Protein AF-A0A1P8WFN9-F1 (afdb_monomer)

Radius of gyration: 27.3 Å; Cα contacts (8 Å, |Δi|>4): 831; chains: 1; bounding box: 98×63×77 Å

Mean predicted aligned error: 11.35 Å

Structure (mmCIF, N/CA/C/O backbone):
data_AF-A0A1P8WFN9-F1
#
_entry.id   AF-A0A1P8WFN9-F1
#
loop_
_atom_site.group_PDB
_atom_site.id
_atom_site.type_symbol
_atom_site.label_atom_id
_atom_site.label_alt_id
_atom_site.label_comp_id
_atom_site.label_asym_id
_atom_site.label_entity_id
_atom_site.label_seq_id
_atom_site.pdbx_PDB_ins_code
_atom_site.Cartn_x
_atom_site.Cartn_y
_atom_site.Cartn_z
_atom_site.occupancy
_atom_site.B_iso_or_equiv
_atom_site.auth_seq_id
_atom_site.auth_comp_id
_atom_site.auth_asym_id
_atom_site.auth_atom_id
_atom_site.pdbx_PDB_model_num
ATOM 1 N N . MET A 1 1 ? -36.688 -6.119 20.646 1.00 39.50 1 MET A N 1
ATOM 2 C CA . MET A 1 1 ? -36.919 -5.710 19.242 1.00 39.50 1 MET A CA 1
ATOM 3 C C . MET A 1 1 ? -37.211 -6.957 18.427 1.00 39.50 1 MET A C 1
ATOM 5 O O . MET A 1 1 ? -36.296 -7.714 18.135 1.00 39.50 1 MET A O 1
ATOM 9 N N . THR A 1 2 ? -38.482 -7.215 18.138 1.00 37.97 2 THR A N 1
ATOM 10 C CA . THR A 1 2 ? -38.934 -8.283 17.237 1.00 37.97 2 THR A CA 1
ATOM 11 C C . THR A 1 2 ? -38.672 -7.848 15.797 1.00 37.97 2 THR A C 1
ATOM 13 O O . THR A 1 2 ? -39.240 -6.861 15.335 1.00 37.97 2 THR A O 1
ATOM 16 N N . VAL A 1 3 ? -37.762 -8.536 15.104 1.00 36.72 3 VAL A N 1
ATOM 17 C CA . VAL A 1 3 ? -37.527 -8.324 13.669 1.00 36.72 3 VAL A CA 1
ATOM 18 C C . VAL A 1 3 ? -38.819 -8.700 12.933 1.00 36.72 3 VAL A C 1
ATOM 20 O O . VAL A 1 3 ? -39.333 -9.792 13.182 1.00 36.72 3 VAL A O 1
ATOM 23 N N . PRO A 1 4 ? -39.387 -7.831 12.076 1.00 48.19 4 PRO A N 1
ATOM 24 C CA . PRO A 1 4 ? -40.605 -8.158 11.344 1.00 48.19 4 PRO A CA 1
ATOM 25 C C . PRO A 1 4 ? -40.371 -9.412 10.493 1.00 48.19 4 PRO A C 1
ATOM 27 O O . PRO A 1 4 ? -39.469 -9.455 9.657 1.00 48.19 4 PRO A O 1
ATOM 30 N N . ALA A 1 5 ? -41.179 -10.442 10.743 1.00 49.41 5 ALA A N 1
ATOM 31 C CA . ALA A 1 5 ? -40.951 -11.820 10.310 1.00 49.41 5 ALA A CA 1
ATOM 32 C C . ALA A 1 5 ? -41.183 -12.096 8.813 1.00 49.41 5 ALA A C 1
ATOM 34 O O . ALA A 1 5 ? -41.232 -13.252 8.424 1.00 49.41 5 ALA A O 1
ATOM 35 N N . ASN A 1 6 ? -41.302 -11.083 7.953 1.00 50.09 6 ASN A N 1
ATOM 36 C CA . ASN A 1 6 ? -41.558 -11.286 6.526 1.00 50.09 6 ASN A CA 1
ATOM 37 C C . ASN A 1 6 ? -40.836 -10.230 5.682 1.00 50.09 6 ASN A C 1
ATOM 39 O O . ASN A 1 6 ? -41.444 -9.277 5.196 1.00 50.09 6 ASN A O 1
ATOM 43 N N . ILE A 1 7 ? -39.525 -10.397 5.480 1.00 56.53 7 ILE A N 1
ATOM 44 C CA . ILE A 1 7 ? -38.862 -9.752 4.339 1.00 56.53 7 ILE A CA 1
ATOM 45 C C . ILE A 1 7 ? -39.328 -10.518 3.091 1.00 56.53 7 ILE A C 1
ATOM 47 O O . ILE A 1 7 ? -39.076 -11.721 3.007 1.00 56.53 7 ILE A O 1
ATOM 51 N N . PRO A 1 8 ? -40.011 -9.879 2.126 1.00 61.75 8 PRO A N 1
ATOM 52 C CA . PRO A 1 8 ? -40.551 -10.576 0.964 1.00 61.75 8 PRO A CA 1
ATOM 53 C C . PRO A 1 8 ? -39.450 -11.319 0.190 1.00 61.75 8 PRO A C 1
ATOM 55 O O . PRO A 1 8 ? -38.407 -10.744 -0.134 1.00 61.75 8 PRO A O 1
ATOM 58 N N . ASN A 1 9 ? -39.711 -12.587 -0.159 1.00 66.56 9 ASN A N 1
ATOM 59 C CA . ASN A 1 9 ? -38.803 -13.488 -0.896 1.00 66.56 9 ASN A CA 1
ATOM 60 C C . ASN A 1 9 ? -38.244 -12.896 -2.210 1.00 66.56 9 ASN A C 1
ATOM 62 O O . ASN A 1 9 ? -37.227 -13.351 -2.735 1.00 66.56 9 ASN A O 1
ATOM 66 N N . SER A 1 10 ? -38.886 -11.869 -2.766 1.00 66.94 10 SER A N 1
ATOM 67 C CA . SER A 1 10 ? -38.423 -11.163 -3.962 1.00 66.94 10 SER A CA 1
ATOM 68 C C . SER A 1 10 ? -37.204 -10.263 -3.701 1.00 66.94 10 SER A C 1
ATOM 70 O O . SER A 1 10 ? -36.321 -10.173 -4.559 1.00 66.94 10 SER A O 1
ATOM 72 N N . ALA A 1 11 ? -37.103 -9.640 -2.522 1.00 60.34 11 ALA A N 1
ATOM 73 C CA . ALA A 1 11 ? -35.985 -8.766 -2.158 1.00 60.34 11 ALA A CA 1
ATOM 74 C C . ALA A 1 11 ? -34.692 -9.567 -1.932 1.00 60.34 11 ALA A C 1
ATOM 76 O O . ALA A 1 11 ? -33.618 -9.176 -2.393 1.00 60.34 11 ALA A O 1
ATOM 77 N N . THR A 1 12 ? -34.804 -10.740 -1.305 1.00 67.50 12 THR A N 1
ATOM 78 C CA . THR A 1 12 ? -33.690 -11.682 -1.124 1.00 67.50 12 THR A CA 1
ATOM 79 C C . THR A 1 12 ? -33.231 -12.285 -2.453 1.00 67.50 12 THR A C 1
ATOM 81 O O . THR A 1 12 ? -32.028 -12.437 -2.671 1.00 67.50 12 THR A O 1
ATOM 84 N N . ARG A 1 13 ? -34.151 -12.548 -3.394 1.00 73.75 13 ARG A N 1
ATOM 85 C CA . ARG A 1 13 ? -33.800 -13.029 -4.742 1.00 73.75 13 ARG A CA 1
ATOM 86 C C . ARG A 1 13 ? -33.015 -11.991 -5.553 1.00 73.75 13 ARG A C 1
ATOM 88 O O . ARG A 1 13 ? -32.011 -12.348 -6.161 1.00 73.75 13 ARG A O 1
ATOM 95 N N . ARG A 1 14 ? -33.422 -10.713 -5.539 1.00 73.00 14 ARG A N 1
ATOM 96 C CA . ARG A 1 14 ? -32.693 -9.624 -6.229 1.00 73.00 14 ARG A CA 1
ATOM 97 C C . ARG A 1 14 ? -31.301 -9.394 -5.639 1.00 73.00 14 ARG A C 1
ATOM 99 O O . ARG A 1 14 ? -30.342 -9.255 -6.390 1.00 73.00 14 ARG A O 1
ATOM 106 N N . ALA A 1 15 ? -31.182 -9.424 -4.311 1.00 69.56 15 ALA A N 1
ATOM 107 C CA . ALA A 1 15 ? -29.897 -9.312 -3.627 1.00 69.56 15 ALA A CA 1
ATOM 108 C C . ALA A 1 15 ? -28.920 -10.418 -4.065 1.00 69.56 15 ALA A C 1
ATOM 110 O O . ALA A 1 15 ? -27.770 -10.121 -4.361 1.00 69.56 15 ALA A O 1
ATOM 111 N N . ARG A 1 16 ? -29.374 -11.672 -4.194 1.00 74.12 16 ARG A N 1
ATOM 112 C CA . ARG A 1 16 ? -28.522 -12.785 -4.656 1.00 74.12 16 ARG A CA 1
ATOM 113 C C . ARG A 1 16 ? -27.990 -12.580 -6.075 1.00 74.12 16 ARG A C 1
ATOM 115 O O . ARG A 1 16 ? -26.805 -12.797 -6.300 1.00 74.12 16 ARG A O 1
ATOM 122 N N . TRP A 1 17 ? -28.826 -12.115 -7.004 1.00 76.12 17 TRP A N 1
ATOM 123 C CA . TRP A 1 17 ? -28.376 -11.817 -8.368 1.00 76.12 17 TRP A CA 1
ATOM 124 C C . TRP A 1 17 ? -27.342 -10.692 -8.406 1.00 76.12 17 TRP A C 1
ATOM 126 O O . TRP A 1 17 ? -26.360 -10.811 -9.125 1.00 76.12 17 TRP A O 1
ATOM 136 N N . LEU A 1 18 ? -27.490 -9.653 -7.580 1.00 75.00 18 LEU A N 1
ATOM 137 C CA . LEU A 1 18 ? -26.484 -8.591 -7.482 1.00 75.00 18 LEU A CA 1
ATOM 138 C C . LEU A 1 18 ? -25.124 -9.101 -6.970 1.00 75.00 18 LEU A C 1
ATOM 140 O O . LEU A 1 18 ? -24.102 -8.575 -7.396 1.00 75.00 18 LEU A O 1
ATOM 144 N N . VAL A 1 19 ? -25.090 -10.137 -6.116 1.00 76.75 19 VAL A N 1
ATOM 145 C CA . VAL A 1 19 ? -23.828 -10.748 -5.638 1.00 76.75 19 VAL A CA 1
ATOM 146 C C . VAL A 1 19 ? -23.155 -11.497 -6.788 1.00 76.75 19 VAL A C 1
ATOM 148 O O . VAL A 1 19 ? -21.950 -11.403 -6.986 1.00 76.75 19 VAL A O 1
ATOM 151 N N . VAL A 1 20 ? -23.939 -12.252 -7.557 1.00 76.81 20 VAL A N 1
ATOM 152 C CA . VAL A 1 20 ? -23.425 -13.051 -8.677 1.00 76.81 20 VAL A CA 1
ATOM 153 C C . VAL A 1 20 ? -22.972 -12.159 -9.835 1.00 76.81 20 VAL A C 1
ATOM 155 O O . VAL A 1 20 ? -21.985 -12.465 -10.496 1.00 76.81 20 VAL A O 1
ATOM 158 N N . LEU A 1 21 ? -23.657 -11.035 -10.060 1.00 81.31 21 LEU A N 1
ATOM 159 C CA . LEU A 1 21 ? -23.318 -10.077 -11.113 1.00 81.31 21 LEU A CA 1
ATOM 160 C C . LEU A 1 21 ? -22.182 -9.122 -10.719 1.00 81.31 21 LEU A C 1
ATOM 162 O O . LEU A 1 21 ? -21.548 -8.561 -11.610 1.00 81.31 21 LEU A O 1
ATOM 166 N N . SER A 1 22 ? -21.886 -8.930 -9.427 1.00 82.25 22 SER A N 1
ATOM 167 C CA . SER A 1 22 ? -20.845 -7.986 -9.002 1.00 82.25 22 SER A CA 1
ATOM 168 C C . SER A 1 22 ? -19.446 -8.262 -9.568 1.00 82.25 22 SER A C 1
ATOM 170 O O . SER A 1 22 ? -18.790 -7.279 -9.886 1.00 82.25 22 SER A O 1
ATOM 172 N N . PRO A 1 23 ? -18.966 -9.512 -9.751 1.00 82.38 23 PRO A N 1
ATOM 173 C CA . PRO A 1 23 ? -17.713 -9.747 -10.473 1.00 82.38 23 PRO A CA 1
ATOM 174 C C . PRO A 1 23 ? -17.825 -9.566 -11.989 1.00 82.38 23 PRO A C 1
ATOM 176 O O . PRO A 1 23 ? -16.847 -9.185 -12.628 1.00 82.38 23 PRO A O 1
ATOM 179 N N . LEU A 1 24 ? -19.007 -9.798 -12.566 1.00 86.44 24 LEU A N 1
ATOM 180 C CA . LEU A 1 24 ? -19.221 -9.701 -14.009 1.00 86.44 24 LEU A CA 1
ATOM 181 C C . LEU A 1 24 ? -19.275 -8.251 -14.494 1.00 86.44 24 LEU A C 1
ATOM 183 O O . LEU A 1 24 ? -18.864 -7.986 -15.615 1.00 86.44 24 LEU A O 1
ATOM 187 N N . ILE A 1 25 ? -19.745 -7.309 -13.670 1.00 86.19 25 ILE A N 1
ATOM 188 C CA . ILE A 1 25 ? -19.874 -5.901 -14.077 1.00 86.19 25 ILE A CA 1
ATOM 189 C C . ILE A 1 25 ? -18.500 -5.246 -14.323 1.00 86.19 25 ILE A C 1
ATOM 191 O O . ILE A 1 25 ? -18.304 -4.728 -15.419 1.00 86.19 25 ILE A O 1
ATOM 195 N N . PRO A 1 26 ? -17.521 -5.271 -13.395 1.00 86.56 26 PRO A N 1
ATOM 196 C CA . PRO A 1 26 ? -16.199 -4.690 -13.642 1.00 86.56 26 PRO A CA 1
ATOM 197 C C . PRO A 1 26 ? -15.420 -5.428 -14.725 1.00 86.56 26 PRO A C 1
ATOM 199 O O . PRO A 1 26 ? -14.745 -4.787 -15.523 1.00 86.56 26 PRO A O 1
ATOM 202 N N . ALA A 1 27 ? -15.573 -6.755 -14.793 1.00 86.62 27 ALA A N 1
ATOM 203 C CA . ALA A 1 27 ? -15.039 -7.572 -15.876 1.00 86.62 27 ALA A CA 1
ATOM 204 C C . ALA A 1 27 ? -15.587 -7.113 -17.237 1.00 86.62 27 ALA A C 1
ATOM 206 O O . ALA A 1 27 ? -14.815 -6.808 -18.139 1.00 86.62 27 ALA A O 1
ATOM 207 N N . ALA A 1 28 ? -16.909 -6.985 -17.375 1.00 88.31 28 ALA A N 1
ATOM 208 C CA . ALA A 1 28 ? -17.543 -6.498 -18.595 1.00 88.31 28 ALA A CA 1
ATOM 209 C C . ALA A 1 28 ? -17.160 -5.047 -18.903 1.00 88.31 28 ALA A C 1
ATOM 211 O O . ALA A 1 28 ? -16.939 -4.725 -20.061 1.00 88.31 28 ALA A O 1
ATOM 212 N N . MET A 1 29 ? -17.037 -4.180 -17.896 1.00 88.38 29 MET A N 1
ATOM 213 C CA . MET A 1 29 ? -16.610 -2.792 -18.088 1.00 88.38 29 MET A CA 1
ATOM 214 C C . MET A 1 29 ? -15.185 -2.715 -18.642 1.00 88.38 29 MET A C 1
ATOM 216 O O . MET A 1 29 ? -14.954 -2.012 -19.621 1.00 88.38 29 MET A O 1
ATOM 220 N N . TYR A 1 30 ? -14.257 -3.480 -18.062 1.00 87.69 30 TYR A N 1
ATOM 221 C CA . TYR A 1 30 ? -12.894 -3.619 -18.570 1.00 87.69 30 TYR A CA 1
ATOM 222 C C . TYR A 1 30 ? -12.896 -4.152 -20.010 1.00 87.69 30 TYR A C 1
ATOM 224 O O . TYR A 1 30 ? -12.275 -3.552 -20.887 1.00 87.69 30 TYR A O 1
ATOM 232 N N . LEU A 1 31 ? -13.655 -5.223 -20.279 1.00 87.25 31 LEU A N 1
ATOM 233 C CA . LEU A 1 31 ? -13.698 -5.830 -21.606 1.00 87.25 31 LEU A CA 1
ATOM 234 C C . LEU A 1 31 ? -14.326 -4.900 -22.657 1.00 87.25 31 LEU A C 1
ATOM 236 O O . LEU A 1 31 ? -13.798 -4.753 -23.749 1.00 87.25 31 LEU A O 1
ATOM 240 N N . LEU A 1 32 ? -15.431 -4.227 -22.344 1.00 87.94 32 LEU A N 1
ATOM 241 C CA . LEU A 1 32 ? -16.085 -3.300 -23.270 1.00 87.94 32 LEU A CA 1
ATOM 242 C C . LEU A 1 32 ? -15.212 -2.078 -23.562 1.00 87.94 32 LEU A C 1
ATOM 244 O O . LEU A 1 32 ? -15.159 -1.636 -24.708 1.00 87.94 32 LEU A O 1
ATOM 248 N N . ALA A 1 33 ? -14.511 -1.552 -22.554 1.00 85.75 33 ALA A N 1
ATOM 249 C CA . ALA A 1 33 ? -13.616 -0.415 -22.733 1.00 85.75 33 ALA A CA 1
ATOM 250 C C . ALA A 1 33 ? -12.391 -0.785 -23.587 1.00 85.75 33 ALA A C 1
ATOM 252 O O . ALA A 1 33 ? -12.053 -0.048 -24.511 1.00 85.75 33 ALA A O 1
ATOM 253 N N . ALA A 1 34 ? -11.794 -1.958 -23.354 1.00 84.75 34 ALA A N 1
ATOM 254 C CA . ALA A 1 34 ? -10.724 -2.493 -24.196 1.00 84.75 34 ALA A CA 1
ATOM 255 C C . ALA A 1 34 ? -11.183 -2.716 -25.648 1.00 84.75 34 ALA A C 1
ATOM 257 O O . ALA A 1 34 ? -10.466 -2.387 -26.589 1.00 84.75 34 ALA A O 1
ATOM 258 N N . TRP A 1 35 ? -12.410 -3.210 -25.845 1.00 87.38 35 TRP A N 1
ATOM 259 C CA . TRP A 1 35 ? -12.970 -3.459 -27.176 1.00 87.38 35 TRP A CA 1
ATOM 260 C C . TRP A 1 35 ? -13.241 -2.157 -27.926 1.00 87.38 35 TRP A C 1
ATOM 262 O O . TRP A 1 35 ? -12.916 -2.041 -29.109 1.00 87.38 35 TRP A O 1
ATOM 272 N N . ALA A 1 36 ? -13.811 -1.168 -27.235 1.00 85.19 36 ALA A N 1
ATOM 273 C CA . ALA A 1 36 ? -14.033 0.158 -27.792 1.00 85.19 36 ALA A CA 1
ATOM 274 C C . ALA A 1 36 ? -12.704 0.797 -28.210 1.00 85.19 36 ALA A C 1
ATOM 276 O O . ALA A 1 36 ? -12.609 1.322 -29.318 1.00 85.19 36 ALA A O 1
ATOM 277 N N . LEU A 1 37 ? -11.670 0.676 -27.368 1.00 82.69 37 LEU A N 1
ATOM 278 C CA . LEU A 1 37 ? -10.337 1.183 -27.671 1.00 82.69 37 LEU A CA 1
ATOM 279 C C . LEU A 1 37 ? -9.744 0.503 -28.911 1.00 82.69 37 LEU A C 1
ATOM 281 O O . LEU A 1 37 ? -9.345 1.206 -29.835 1.00 82.69 37 LEU A O 1
ATOM 285 N N . ALA A 1 38 ? -9.803 -0.833 -28.989 1.00 84.44 38 ALA A N 1
ATOM 286 C CA . ALA A 1 38 ? -9.354 -1.607 -30.152 1.00 84.44 38 ALA A CA 1
ATOM 287 C C . ALA A 1 38 ? -10.031 -1.145 -31.451 1.00 84.44 38 ALA A C 1
ATOM 289 O O . ALA A 1 38 ? -9.384 -0.946 -32.478 1.00 84.44 38 ALA A O 1
ATOM 290 N N . LYS A 1 39 ? -11.351 -0.917 -31.397 1.00 85.50 39 LYS A N 1
ATOM 291 C CA . LYS A 1 39 ? -12.126 -0.419 -32.539 1.00 85.50 39 LYS A CA 1
ATOM 292 C C . LYS A 1 39 ? -11.705 0.982 -32.965 1.00 85.50 39 LYS A C 1
ATOM 294 O O . LYS A 1 39 ? -11.646 1.236 -34.164 1.00 85.50 39 LYS A O 1
ATOM 299 N N . THR A 1 40 ? -11.420 1.873 -32.017 1.00 81.44 40 THR A N 1
ATOM 300 C CA . THR A 1 40 ? -11.002 3.248 -32.327 1.00 81.44 40 THR A CA 1
ATOM 301 C C . THR A 1 40 ? -9.566 3.348 -32.833 1.00 81.44 40 THR A C 1
ATOM 303 O O . THR A 1 40 ? -9.287 4.212 -33.655 1.00 81.44 40 THR A O 1
ATOM 306 N N . THR A 1 41 ? -8.671 2.463 -32.388 1.00 79.06 41 THR A N 1
ATOM 307 C CA . THR A 1 41 ? -7.253 2.464 -32.786 1.00 79.06 41 THR A CA 1
ATOM 308 C C . THR A 1 41 ? -6.967 1.572 -33.994 1.00 79.06 41 THR A C 1
ATOM 310 O O . THR A 1 41 ? -5.833 1.520 -34.461 1.00 79.06 41 THR A O 1
ATOM 313 N N . GLY A 1 42 ? -7.973 0.853 -34.505 1.00 81.75 42 GLY A N 1
ATOM 314 C CA . GLY A 1 42 ? -7.810 -0.094 -35.610 1.00 81.75 42 GLY A CA 1
ATOM 315 C C . GLY A 1 42 ? -7.014 -1.350 -35.238 1.00 81.75 42 GLY A C 1
ATOM 316 O O . GLY A 1 42 ? -6.648 -2.119 -36.125 1.00 81.75 42 GLY A O 1
ATOM 317 N N . GLN A 1 43 ? -6.750 -1.583 -33.949 1.00 81.12 43 GLN A N 1
ATOM 318 C CA . GLN A 1 43 ? -6.059 -2.783 -33.491 1.00 81.12 43 GLN A CA 1
ATOM 319 C C . GLN A 1 43 ? -6.981 -4.001 -33.609 1.00 81.12 43 GLN A C 1
ATOM 321 O O . GLN A 1 43 ? -8.089 -4.030 -33.072 1.00 81.12 43 GLN A O 1
ATOM 326 N N . THR A 1 44 ? -6.522 -5.024 -34.330 1.00 75.25 44 THR A N 1
ATOM 327 C CA . THR A 1 44 ? -7.287 -6.260 -34.556 1.00 75.25 44 THR A CA 1
ATOM 328 C C . THR A 1 44 ? -7.239 -7.205 -33.363 1.00 75.25 44 THR A C 1
ATOM 330 O O . THR A 1 44 ? -8.161 -7.998 -33.183 1.00 75.25 44 THR A O 1
ATOM 333 N N . ASP A 1 45 ? -6.184 -7.123 -32.547 1.00 79.62 45 ASP A N 1
ATOM 334 C CA . ASP A 1 45 ? -6.087 -7.870 -31.298 1.00 79.62 45 ASP A CA 1
ATOM 335 C C . ASP A 1 45 ? -6.647 -7.052 -30.128 1.00 79.62 45 ASP A C 1
ATOM 337 O O . ASP A 1 45 ? -6.097 -6.036 -29.702 1.00 79.62 45 ASP A O 1
ATOM 341 N N . PHE A 1 46 ? -7.755 -7.555 -29.595 1.00 74.19 46 PHE A N 1
ATOM 342 C CA . PHE A 1 46 ? -8.447 -7.021 -28.433 1.00 74.19 46 PHE A CA 1
ATOM 343 C C . PHE A 1 46 ? -7.539 -6.878 -27.204 1.00 74.19 46 PHE A C 1
ATOM 345 O O . PHE A 1 46 ? -7.650 -5.901 -26.460 1.00 74.19 46 PHE A O 1
ATOM 352 N N . TRP A 1 47 ? -6.645 -7.843 -26.973 1.00 76.19 47 TRP A N 1
ATOM 353 C CA . TRP A 1 47 ? -5.775 -7.814 -25.804 1.00 76.19 47 TRP A CA 1
ATOM 354 C C . TRP A 1 47 ? -4.683 -6.761 -25.968 1.00 76.19 47 TRP A C 1
ATOM 356 O O . TRP A 1 47 ? -4.433 -5.993 -25.042 1.00 76.19 47 TRP A O 1
ATOM 366 N N . SER A 1 48 ? -4.099 -6.630 -27.153 1.00 72.94 48 SER A N 1
ATOM 367 C CA . SER A 1 48 ? -3.147 -5.551 -27.437 1.00 72.94 48 SER A CA 1
ATOM 368 C C . SER A 1 48 ? -3.715 -4.154 -27.135 1.00 72.94 48 SER A C 1
ATOM 370 O O . SER A 1 48 ? -3.019 -3.326 -26.550 1.00 72.94 48 SER A O 1
ATOM 372 N N . ALA A 1 49 ? -5.009 -3.929 -27.383 1.00 66.19 49 ALA A N 1
ATOM 373 C CA . ALA A 1 49 ? -5.659 -2.647 -27.100 1.00 66.19 49 ALA A CA 1
ATOM 374 C C . ALA A 1 49 ? -5.831 -2.325 -25.613 1.00 66.19 49 ALA A C 1
ATOM 376 O O . ALA A 1 49 ? -5.770 -1.160 -25.229 1.00 66.19 49 ALA A O 1
ATOM 377 N N . ALA A 1 50 ? -6.007 -3.327 -24.750 1.00 67.31 50 ALA A N 1
ATOM 378 C CA . ALA A 1 50 ? -6.061 -3.097 -23.304 1.00 67.31 50 ALA A CA 1
ATOM 379 C C . ALA A 1 50 ? -4.695 -2.696 -22.706 1.00 67.31 50 ALA A C 1
ATOM 381 O O . ALA A 1 50 ? -4.659 -2.170 -21.596 1.00 67.31 50 ALA A O 1
ATOM 382 N N . CYS A 1 51 ? -3.604 -2.909 -23.453 1.00 63.34 51 CYS A N 1
ATOM 383 C CA . CYS A 1 51 ? -2.242 -2.459 -23.142 1.00 63.34 51 CYS A CA 1
ATOM 384 C C . CYS A 1 51 ? -1.884 -1.121 -23.773 1.00 63.34 51 CYS A C 1
ATOM 386 O O . CYS A 1 51 ? -0.713 -0.839 -24.018 1.00 63.34 51 CYS A O 1
ATOM 388 N N . PHE A 1 52 ? -2.886 -0.311 -24.103 1.00 63.31 52 PHE A N 1
ATOM 389 C CA . PHE A 1 52 ? -2.629 0.985 -24.693 1.00 63.31 52 PHE A CA 1
ATOM 390 C C . PHE A 1 52 ? -1.746 1.826 -23.772 1.00 63.31 52 PHE A C 1
ATOM 392 O O . PHE A 1 52 ? -2.151 2.241 -22.683 1.00 63.31 52 PHE A O 1
ATOM 399 N N . ASP A 1 53 ? -0.539 2.089 -24.255 1.00 67.12 53 ASP A N 1
ATOM 400 C CA . ASP A 1 53 ? 0.375 3.023 -23.643 1.00 67.12 53 ASP A CA 1
ATOM 401 C C . ASP A 1 53 ? 0.004 4.432 -24.123 1.00 67.12 53 ASP A C 1
ATOM 403 O O . ASP A 1 53 ? 0.184 4.724 -25.313 1.00 67.12 53 ASP A O 1
ATOM 407 N N . PRO A 1 54 ? -0.502 5.325 -23.249 1.00 61.50 54 PRO A N 1
ATOM 408 C CA . PRO A 1 54 ? -0.858 6.687 -23.639 1.00 61.50 54 PRO A CA 1
ATOM 409 C C . PRO A 1 54 ? 0.301 7.460 -24.276 1.00 61.50 54 PRO A C 1
ATOM 411 O O . PRO A 1 54 ? 0.048 8.419 -24.999 1.00 61.50 54 PRO A O 1
ATOM 414 N N . ARG A 1 55 ? 1.551 7.025 -24.069 1.00 62.28 55 ARG A N 1
ATOM 415 C CA . ARG A 1 55 ? 2.748 7.599 -24.697 1.00 62.28 55 ARG A CA 1
ATOM 416 C C . ARG A 1 55 ? 2.834 7.342 -26.203 1.00 62.28 55 ARG A C 1
ATOM 418 O O . ARG A 1 55 ? 3.428 8.137 -26.917 1.00 62.28 55 ARG A O 1
ATOM 425 N N . SER A 1 56 ? 2.237 6.253 -26.689 1.00 61.31 56 SER A N 1
ATOM 426 C CA . SER A 1 56 ? 2.266 5.885 -28.114 1.00 61.31 56 SER A CA 1
ATOM 427 C C . SER A 1 56 ? 1.368 6.766 -28.992 1.00 61.31 56 SER A C 1
ATOM 429 O O . SER A 1 56 ? 1.520 6.788 -30.213 1.00 61.31 56 SER A O 1
ATOM 431 N N . ALA A 1 57 ? 0.439 7.515 -28.389 1.00 57.62 57 ALA A N 1
ATOM 432 C CA . ALA A 1 57 ? -0.393 8.466 -29.107 1.00 57.62 57 ALA A CA 1
ATOM 433 C C . ALA A 1 57 ? 0.284 9.840 -29.129 1.00 57.62 57 ALA A C 1
ATOM 435 O O . ALA A 1 57 ? 0.322 10.529 -28.112 1.00 57.62 57 ALA A O 1
ATOM 436 N N . GLY A 1 58 ? 0.760 10.262 -30.308 1.00 57.75 58 GLY A N 1
ATOM 437 C CA . GLY A 1 58 ? 1.315 11.609 -30.517 1.00 57.75 58 GLY A CA 1
ATOM 438 C C . GLY A 1 58 ? 0.360 12.737 -30.095 1.00 57.75 58 GLY A C 1
ATOM 439 O O . GLY A 1 58 ? 0.814 13.794 -29.670 1.00 57.75 58 GLY A O 1
ATOM 440 N N . GLU A 1 59 ? -0.954 12.481 -30.113 1.00 68.94 59 GLU A N 1
ATOM 441 C CA . GLU A 1 59 ? -1.968 13.293 -29.437 1.00 68.94 59 GLU A CA 1
ATOM 442 C C . GLU A 1 59 ? -2.971 12.394 -28.692 1.00 68.94 59 GLU A C 1
ATOM 444 O O . GLU A 1 59 ? -3.712 11.606 -29.292 1.00 68.94 59 GLU A O 1
ATOM 449 N N . ILE A 1 60 ? -3.039 12.520 -27.362 1.00 68.12 60 ILE A N 1
ATOM 450 C CA . ILE A 1 60 ? -4.043 11.822 -26.547 1.00 68.12 60 ILE A CA 1
ATOM 451 C C . ILE A 1 60 ? -5.390 12.533 -26.723 1.00 68.12 60 ILE A C 1
ATOM 453 O O . ILE A 1 60 ? -5.697 13.509 -26.039 1.00 68.12 60 ILE A O 1
ATOM 457 N N . SER A 1 61 ? -6.224 12.033 -27.636 1.00 80.06 61 SER A N 1
ATOM 458 C CA . SER A 1 61 ? -7.611 12.507 -27.740 1.00 80.06 61 SER A CA 1
ATOM 459 C C . SER A 1 61 ? -8.391 12.256 -26.436 1.00 80.06 61 SER A C 1
ATOM 461 O O . SER A 1 61 ? -8.117 11.312 -25.689 1.00 80.06 61 SER A O 1
ATOM 463 N N . ILE A 1 62 ? -9.429 13.063 -26.181 1.00 78.94 62 ILE A N 1
ATOM 464 C CA . ILE A 1 62 ? -10.338 12.877 -25.031 1.00 78.94 62 ILE A CA 1
ATOM 465 C C . ILE A 1 62 ? -10.919 11.455 -25.012 1.00 78.94 62 ILE A C 1
ATOM 467 O O . ILE A 1 62 ? -11.095 10.868 -23.943 1.00 78.94 62 ILE A O 1
ATOM 471 N N . THR A 1 63 ? -11.181 10.875 -26.184 1.00 77.38 63 THR A N 1
ATOM 472 C CA . THR A 1 63 ? -11.688 9.507 -26.322 1.00 77.38 63 THR A CA 1
ATOM 473 C C . THR A 1 63 ? -10.675 8.471 -25.835 1.00 77.38 63 THR A C 1
ATOM 475 O O . THR A 1 63 ? -11.061 7.582 -25.077 1.00 77.38 63 THR A O 1
ATOM 478 N N . HIS A 1 64 ? -9.387 8.611 -26.182 1.00 75.44 64 HIS A N 1
ATOM 479 C CA . HIS A 1 64 ? -8.322 7.729 -25.684 1.00 75.44 64 HIS A CA 1
ATOM 480 C C . HIS A 1 64 ? -8.184 7.821 -24.164 1.00 75.44 64 HIS A C 1
ATOM 482 O O . HIS A 1 64 ? -8.150 6.797 -23.483 1.00 75.44 64 HIS A O 1
ATOM 488 N N . LEU A 1 65 ? -8.181 9.041 -23.620 1.00 77.69 65 LEU A N 1
ATOM 489 C CA . LEU A 1 65 ? -8.107 9.252 -22.176 1.00 77.69 65 LEU A CA 1
ATOM 490 C C . LEU A 1 65 ? -9.315 8.638 -21.453 1.00 77.69 65 LEU A C 1
ATOM 492 O O . LEU A 1 65 ? -9.154 7.958 -20.443 1.00 77.69 65 LEU A O 1
ATOM 496 N N . THR A 1 66 ? -10.522 8.830 -21.991 1.00 80.81 66 THR A N 1
ATOM 497 C CA . THR A 1 66 ? -11.755 8.251 -21.433 1.00 80.81 66 THR A CA 1
ATOM 498 C C . THR A 1 66 ? -11.685 6.725 -21.437 1.00 80.81 66 THR A C 1
ATOM 500 O O . THR A 1 66 ? -11.976 6.096 -20.420 1.00 80.81 66 THR A O 1
ATOM 503 N N . ALA A 1 67 ? -11.265 6.119 -22.551 1.00 80.06 67 ALA A N 1
ATOM 504 C CA . ALA A 1 67 ? -11.113 4.673 -22.657 1.00 80.06 67 ALA A CA 1
ATOM 505 C C . ALA A 1 67 ? -10.074 4.139 -21.661 1.00 80.06 67 ALA A C 1
ATOM 507 O O . ALA A 1 67 ? -10.377 3.206 -20.921 1.00 80.06 67 ALA A O 1
ATOM 508 N N . LEU A 1 68 ? -8.901 4.772 -21.563 1.00 79.12 68 LEU A N 1
ATOM 509 C CA . LEU A 1 68 ? -7.852 4.39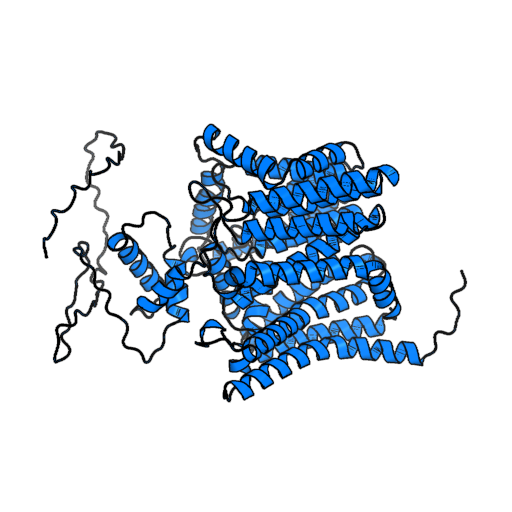6 -20.613 1.00 79.12 68 LEU A CA 1
ATOM 510 C C . LEU A 1 68 ? -8.345 4.470 -19.163 1.00 79.12 68 LEU A C 1
ATOM 512 O O . LEU A 1 68 ? -8.133 3.538 -18.389 1.00 79.12 68 LEU A O 1
ATOM 516 N N . VAL A 1 69 ? -9.053 5.543 -18.800 1.00 83.50 69 VAL A N 1
ATOM 517 C CA . VAL A 1 69 ? -9.645 5.699 -17.464 1.00 83.50 69 VAL A CA 1
ATOM 518 C C . VAL A 1 69 ? -10.664 4.594 -17.184 1.00 83.50 69 VAL A C 1
ATOM 520 O O . VAL A 1 69 ? -10.659 4.031 -16.091 1.00 83.50 69 VAL A O 1
ATOM 523 N N . LEU A 1 70 ? -11.513 4.241 -18.153 1.00 86.12 70 LEU A N 1
ATOM 524 C CA . LEU A 1 70 ? -12.494 3.162 -18.000 1.00 86.12 70 LEU A CA 1
ATOM 525 C C . LEU A 1 70 ? -11.834 1.783 -17.882 1.00 86.12 70 LEU A C 1
ATOM 527 O O . LEU A 1 70 ? -12.260 0.985 -17.046 1.00 86.12 70 LEU A O 1
ATOM 531 N N . ILE A 1 71 ? -10.784 1.512 -18.663 1.00 86.00 71 ILE A N 1
ATOM 532 C CA . ILE A 1 71 ? -9.999 0.272 -18.591 1.00 86.00 71 ILE A CA 1
ATOM 533 C C . ILE A 1 71 ? -9.314 0.173 -17.224 1.00 86.00 71 ILE A C 1
ATOM 535 O O . ILE A 1 71 ? -9.481 -0.829 -16.528 1.00 86.00 71 ILE A O 1
ATOM 539 N N . ALA A 1 72 ? -8.611 1.226 -16.797 1.00 85.62 72 ALA A N 1
ATOM 540 C CA . ALA A 1 72 ? -7.929 1.277 -15.508 1.00 85.62 72 ALA A CA 1
ATOM 541 C C . ALA A 1 72 ? -8.916 1.135 -14.339 1.00 85.62 72 ALA A C 1
ATOM 543 O O . ALA A 1 72 ? -8.676 0.352 -13.417 1.00 85.62 72 ALA A O 1
ATOM 544 N N . ALA A 1 73 ? -10.057 1.830 -14.386 1.00 87.44 73 ALA A N 1
ATOM 545 C CA . ALA A 1 73 ? -11.116 1.701 -13.388 1.00 87.44 73 ALA A CA 1
ATOM 546 C C . ALA A 1 73 ? -11.717 0.288 -13.377 1.00 87.44 73 ALA A C 1
ATOM 548 O O . ALA A 1 73 ? -11.923 -0.279 -12.304 1.00 87.44 73 ALA A O 1
ATOM 549 N N . GLY A 1 74 ? -11.958 -0.304 -14.550 1.00 87.56 74 GLY A N 1
ATOM 550 C CA . GLY A 1 74 ? -12.462 -1.669 -14.699 1.00 87.56 74 GLY A CA 1
ATOM 551 C C . GLY A 1 74 ? -11.515 -2.701 -14.105 1.00 87.56 74 GLY A C 1
ATOM 552 O O . GLY A 1 74 ? -11.934 -3.489 -13.257 1.00 87.56 74 GLY A O 1
ATOM 553 N N . ALA A 1 75 ? -10.233 -2.640 -14.466 1.00 87.69 75 ALA A N 1
ATOM 554 C CA . ALA A 1 75 ? -9.197 -3.520 -13.935 1.00 87.69 75 ALA A CA 1
ATOM 555 C C . ALA A 1 75 ? -9.028 -3.351 -12.418 1.00 87.69 75 ALA A C 1
ATOM 557 O O . ALA A 1 75 ? -9.005 -4.337 -11.688 1.00 87.69 75 ALA A O 1
ATOM 558 N N . THR A 1 76 ? -9.008 -2.114 -11.919 1.00 88.31 76 THR A N 1
ATOM 559 C CA . THR A 1 76 ? -8.889 -1.813 -10.481 1.00 88.31 76 THR A CA 1
ATOM 560 C C . THR A 1 76 ? -10.089 -2.342 -9.686 1.00 88.31 76 THR A C 1
ATOM 562 O O . THR A 1 76 ? -9.936 -2.947 -8.621 1.00 88.31 76 THR A O 1
ATOM 565 N N . LEU A 1 77 ? -11.311 -2.151 -10.194 1.00 88.94 77 LEU A N 1
ATOM 566 C CA . LEU A 1 77 ? -12.529 -2.670 -9.566 1.00 88.94 77 LEU A CA 1
ATOM 567 C C . LEU A 1 77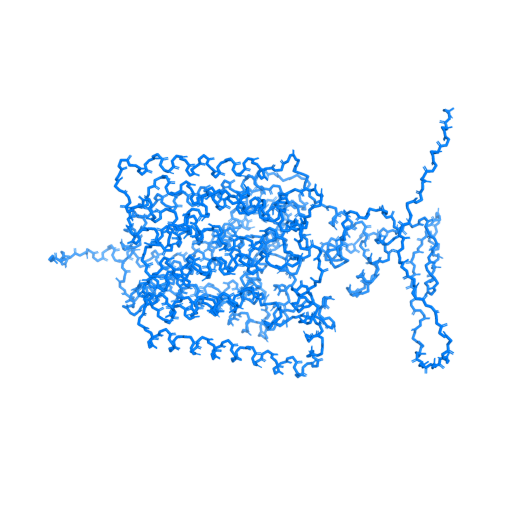 ? -12.612 -4.197 -9.641 1.00 88.94 77 LEU A C 1
ATOM 569 O O . LEU A 1 77 ? -13.112 -4.820 -8.704 1.00 88.94 77 LEU A O 1
ATOM 573 N N . PHE A 1 78 ? -12.139 -4.802 -10.726 1.00 89.69 78 PHE A N 1
ATOM 574 C CA . PHE A 1 78 ? -12.091 -6.251 -10.887 1.00 89.69 78 PHE A CA 1
ATOM 575 C C . PHE A 1 78 ? -11.058 -6.889 -9.949 1.00 89.69 78 PHE A C 1
ATOM 577 O O . PHE A 1 78 ? -11.376 -7.834 -9.226 1.00 89.69 78 PHE A O 1
ATOM 584 N N . LEU A 1 79 ? -9.846 -6.334 -9.903 1.00 88.75 79 LEU A N 1
ATOM 585 C CA . LEU A 1 79 ? -8.734 -6.890 -9.142 1.00 88.75 79 LEU A CA 1
ATOM 586 C C . LEU A 1 79 ? -8.853 -6.620 -7.639 1.00 88.75 79 LEU A C 1
ATOM 588 O O . LEU A 1 79 ? -8.532 -7.488 -6.837 1.00 88.75 79 LEU A O 1
ATOM 592 N N . PHE A 1 80 ? -9.356 -5.450 -7.238 1.00 89.75 80 PHE A N 1
ATOM 593 C CA . PHE A 1 80 ? -9.342 -5.045 -5.829 1.00 89.75 80 PHE A CA 1
ATOM 594 C C . PHE A 1 80 ? -10.733 -4.792 -5.261 1.00 89.75 80 PHE A C 1
ATOM 596 O O . PHE A 1 80 ? -11.078 -5.334 -4.213 1.00 89.75 80 PHE A O 1
ATOM 603 N N . GLY A 1 81 ? -11.556 -3.991 -5.942 1.00 86.81 81 GLY A N 1
ATOM 604 C CA . GLY A 1 81 ? -12.851 -3.553 -5.407 1.00 86.81 81 GLY A CA 1
ATOM 605 C C . GLY A 1 81 ? -13.822 -4.711 -5.151 1.00 86.81 81 GLY A C 1
ATOM 606 O O . GLY A 1 81 ? -14.327 -4.885 -4.042 1.00 86.81 81 GLY A O 1
ATOM 607 N N . THR A 1 82 ? -14.053 -5.530 -6.173 1.00 88.25 82 THR A N 1
ATOM 608 C CA . THR A 1 82 ? -14.974 -6.674 -6.144 1.00 88.25 82 THR A CA 1
ATOM 609 C C . THR A 1 82 ? -14.567 -7.715 -5.103 1.00 88.25 82 THR A C 1
ATOM 611 O O . THR A 1 82 ? -15.369 -7.984 -4.203 1.00 88.25 82 THR A O 1
ATOM 614 N N . PRO A 1 83 ? -13.354 -8.294 -5.161 1.00 88.12 83 PRO A N 1
ATOM 615 C CA . PRO A 1 83 ? -12.943 -9.299 -4.189 1.00 88.12 83 PRO A CA 1
ATOM 616 C C . PRO A 1 83 ? -12.850 -8.736 -2.765 1.00 88.12 83 PRO A C 1
ATOM 618 O O . PRO A 1 83 ? -13.125 -9.466 -1.811 1.00 88.12 83 PRO A O 1
ATOM 621 N N . ALA A 1 84 ? -12.553 -7.442 -2.581 1.00 87.00 84 ALA A N 1
ATOM 622 C CA . ALA A 1 84 ? -12.618 -6.812 -1.263 1.00 87.00 84 ALA A CA 1
ATOM 623 C C . ALA A 1 84 ? -14.056 -6.746 -0.723 1.00 87.00 84 ALA A C 1
ATOM 625 O O . ALA A 1 84 ? -14.305 -7.142 0.412 1.00 87.00 84 ALA A O 1
ATOM 626 N N . VAL A 1 85 ? -15.029 -6.288 -1.518 1.00 87.69 85 VAL A N 1
ATOM 627 C CA . VAL A 1 85 ? -16.436 -6.221 -1.080 1.00 87.69 85 VAL A CA 1
ATOM 628 C C . VAL A 1 85 ? -17.001 -7.617 -0.820 1.00 87.69 85 VAL A C 1
ATOM 630 O O . VAL A 1 85 ? -17.646 -7.839 0.207 1.00 87.69 85 VAL A O 1
ATOM 633 N N . LEU A 1 86 ? -16.740 -8.572 -1.713 1.00 86.44 86 LEU A N 1
ATOM 634 C CA . LEU A 1 86 ? -17.207 -9.945 -1.547 1.00 86.44 86 LEU A CA 1
ATOM 635 C C . LEU A 1 86 ? -16.547 -10.627 -0.346 1.00 86.44 86 LEU A C 1
ATOM 637 O O . LEU A 1 86 ? -17.240 -11.271 0.438 1.00 86.44 86 LEU A O 1
ATOM 641 N N . GLY A 1 87 ? -15.242 -10.435 -0.145 1.00 85.75 87 GLY A N 1
ATOM 642 C CA . GLY A 1 87 ? -14.537 -10.933 1.033 1.00 85.75 87 GLY A CA 1
ATOM 643 C C . GLY A 1 87 ? -15.099 -10.336 2.324 1.00 85.75 87 GLY A C 1
ATOM 644 O O . GLY A 1 87 ? -15.420 -11.075 3.255 1.00 85.75 87 GLY A O 1
ATOM 645 N N . LEU A 1 88 ? -15.329 -9.019 2.370 1.00 86.38 88 LEU A N 1
ATOM 646 C CA . LEU A 1 88 ? -15.959 -8.354 3.515 1.00 86.38 88 LEU A CA 1
ATOM 647 C C . LEU A 1 88 ? -17.294 -8.997 3.893 1.00 86.38 88 LEU A C 1
ATOM 649 O O . LEU A 1 88 ? -17.500 -9.297 5.067 1.00 86.38 88 LEU A O 1
ATOM 653 N N . LEU A 1 89 ? -18.177 -9.221 2.919 1.00 85.19 89 LEU A N 1
ATOM 654 C CA . LEU A 1 89 ? -19.480 -9.855 3.137 1.00 85.19 89 LEU A CA 1
ATOM 655 C C . LEU A 1 89 ? -19.342 -11.332 3.537 1.00 85.19 89 LEU A C 1
ATOM 657 O O . LEU A 1 89 ? -20.032 -11.808 4.439 1.00 85.19 89 LEU A O 1
ATOM 661 N N . ALA A 1 90 ? -18.413 -12.060 2.915 1.00 85.25 90 ALA A N 1
ATOM 662 C CA . ALA A 1 90 ? -18.184 -13.471 3.203 1.00 85.25 90 ALA A CA 1
ATOM 663 C C . ALA A 1 90 ? -17.726 -13.668 4.654 1.00 85.25 90 ALA A C 1
ATOM 665 O O . ALA A 1 90 ? -18.268 -14.512 5.372 1.00 85.25 90 ALA A O 1
ATOM 666 N N . PHE A 1 91 ? -16.767 -12.864 5.117 1.00 85.44 91 PHE A N 1
ATOM 667 C CA . PHE A 1 91 ? -16.228 -12.977 6.472 1.00 85.44 91 PHE A CA 1
ATOM 668 C C . PHE A 1 91 ? -17.140 -12.372 7.536 1.00 85.44 91 PHE A C 1
ATOM 670 O O . PHE A 1 91 ? -17.141 -12.854 8.666 1.00 85.44 91 PHE A O 1
ATOM 677 N N . ARG A 1 92 ? -17.947 -11.361 7.199 1.00 82.38 92 ARG A N 1
ATOM 678 C CA . ARG A 1 92 ? -18.876 -10.723 8.144 1.00 82.38 92 ARG A CA 1
ATOM 679 C C . ARG A 1 92 ? -19.938 -11.675 8.675 1.00 82.38 92 ARG A C 1
ATOM 681 O O . ARG A 1 92 ? -20.215 -11.641 9.875 1.00 82.38 92 ARG A O 1
ATOM 688 N N . SER A 1 93 ? -20.385 -12.597 7.825 1.00 75.75 93 SER A N 1
ATOM 689 C CA . SER A 1 93 ? -21.316 -13.661 8.204 1.00 75.75 93 SER A CA 1
ATOM 690 C C . SER A 1 93 ? -20.796 -14.597 9.293 1.00 75.75 93 SER A C 1
ATOM 692 O O . SER A 1 93 ? -21.563 -15.308 9.942 1.00 75.75 93 SER A O 1
ATOM 694 N N . ARG A 1 94 ? -19.480 -14.601 9.525 1.00 80.06 94 ARG A N 1
ATOM 695 C CA . ARG A 1 94 ? -18.835 -15.425 10.538 1.00 80.06 94 ARG A CA 1
ATOM 696 C C . ARG A 1 94 ? -18.573 -14.570 11.767 1.00 80.06 94 ARG A C 1
ATOM 698 O O . ARG A 1 94 ? -17.721 -13.683 11.757 1.00 80.06 94 ARG A O 1
ATOM 705 N N . THR A 1 95 ? -19.259 -14.889 12.862 1.00 76.62 95 THR A N 1
ATOM 706 C CA . THR A 1 95 ? -19.145 -14.185 14.154 1.00 76.62 95 THR A CA 1
ATOM 707 C C . THR A 1 95 ? -17.695 -13.977 14.592 1.00 76.62 95 THR A C 1
ATOM 709 O O . THR A 1 95 ? -17.351 -12.890 15.048 1.00 76.62 95 THR A O 1
ATOM 712 N N . ARG A 1 96 ? -16.833 -14.979 14.368 1.00 76.69 96 ARG A N 1
ATOM 713 C CA . ARG A 1 96 ? -15.399 -14.942 14.692 1.00 76.69 96 ARG A CA 1
ATOM 714 C C . ARG A 1 96 ? -14.623 -13.818 13.995 1.00 76.69 96 ARG A C 1
ATOM 716 O O . ARG A 1 96 ? -13.657 -13.338 14.569 1.00 76.69 96 ARG A O 1
ATOM 723 N N . PHE A 1 97 ? -15.017 -13.409 12.790 1.00 83.12 97 PHE A N 1
ATOM 724 C CA . PHE A 1 97 ? -14.275 -12.432 11.980 1.00 83.12 97 PHE A CA 1
ATOM 725 C C . PHE A 1 97 ? -14.982 -11.083 11.870 1.00 83.12 97 PHE A C 1
ATOM 727 O O . PHE A 1 97 ? -14.444 -10.157 11.273 1.00 83.12 97 PHE A O 1
ATOM 734 N N . ARG A 1 98 ? -16.190 -10.950 12.430 1.00 82.38 98 ARG A N 1
ATOM 735 C CA . ARG A 1 98 ? -17.102 -9.829 12.163 1.00 82.38 98 ARG A CA 1
ATOM 736 C C . ARG A 1 98 ? -16.504 -8.451 12.461 1.00 82.38 98 ARG A C 1
ATOM 738 O O . ARG A 1 98 ? -16.817 -7.488 11.762 1.00 82.38 98 ARG A O 1
ATOM 745 N N . SER A 1 99 ? -15.659 -8.335 13.484 1.00 84.50 99 SER A N 1
ATOM 746 C CA . SER A 1 99 ? -15.009 -7.071 13.840 1.00 84.50 99 SER A CA 1
ATOM 747 C C . SER A 1 99 ? -13.831 -6.733 12.923 1.00 84.50 99 SER A C 1
ATOM 749 O O . SER A 1 99 ? -13.581 -5.556 12.706 1.00 84.50 99 SER A O 1
ATOM 751 N N . THR A 1 100 ? -13.163 -7.709 12.311 1.00 89.88 100 THR A N 1
ATOM 752 C CA . THR A 1 100 ? -11.907 -7.543 11.551 1.00 89.88 100 THR A CA 1
ATOM 753 C C . THR A 1 100 ? -11.991 -8.084 10.122 1.00 89.88 100 THR A C 1
ATOM 755 O O . THR A 1 100 ? -10.982 -8.382 9.489 1.00 89.88 100 THR A O 1
ATOM 758 N N . THR A 1 101 ? -13.202 -8.172 9.567 1.00 89.00 101 THR A N 1
ATOM 759 C CA . THR A 1 101 ? -13.482 -8.773 8.247 1.00 89.00 101 THR A CA 1
ATOM 760 C C . THR A 1 101 ? -12.628 -8.216 7.117 1.00 89.00 101 THR A C 1
ATOM 762 O O . THR A 1 101 ? -12.301 -8.934 6.184 1.00 89.00 101 THR A O 1
ATOM 765 N N . HIS A 1 102 ? -12.274 -6.940 7.196 1.00 89.75 102 HIS A N 1
ATOM 766 C CA . HIS A 1 102 ? -11.455 -6.224 6.229 1.00 89.75 102 HIS A CA 1
ATOM 767 C C . HIS A 1 102 ? -9.999 -6.712 6.222 1.00 89.75 102 HIS A C 1
ATOM 769 O O . HIS A 1 102 ? -9.445 -6.890 5.141 1.00 89.75 102 HIS A O 1
ATOM 775 N N . VAL A 1 103 ? -9.423 -7.034 7.388 1.00 93.69 103 VAL A N 1
ATOM 776 C CA . VAL A 1 103 ? -8.096 -7.665 7.497 1.00 93.69 103 VAL A CA 1
ATOM 777 C C . VAL A 1 103 ? -8.110 -9.033 6.825 1.00 93.69 103 VAL A C 1
ATOM 779 O O . VAL A 1 103 ? -7.255 -9.328 5.997 1.00 93.69 103 VAL A O 1
ATOM 782 N N . TRP A 1 104 ? -9.117 -9.853 7.133 1.00 93.19 104 TRP A N 1
ATOM 783 C CA . TRP A 1 104 ? -9.254 -11.185 6.543 1.00 93.19 104 TRP A CA 1
ATOM 784 C C . TRP A 1 104 ? -9.518 -11.120 5.043 1.00 93.19 104 TRP A C 1
ATOM 786 O O . TRP A 1 104 ? -8.876 -11.828 4.280 1.00 93.19 104 TRP A O 1
ATOM 796 N N . SER A 1 105 ? -10.398 -10.225 4.601 1.00 92.25 105 SER A N 1
ATOM 797 C CA . SER A 1 105 ? -10.638 -9.985 3.182 1.00 92.25 105 SER A CA 1
ATOM 798 C C . SER A 1 105 ? -9.347 -9.612 2.458 1.00 92.25 105 SER A C 1
ATOM 800 O O . SER A 1 105 ? -9.054 -10.176 1.411 1.00 92.25 105 SER A O 1
ATOM 802 N N . PHE A 1 106 ? -8.554 -8.696 3.014 1.00 93.00 106 PHE A N 1
ATOM 803 C CA . PHE A 1 106 ? -7.265 -8.326 2.439 1.00 93.00 106 PHE A CA 1
ATOM 804 C C . PHE A 1 106 ? -6.302 -9.524 2.397 1.00 93.00 106 PHE A C 1
ATOM 806 O O . PHE A 1 106 ? -5.783 -9.854 1.335 1.00 93.00 106 PHE A O 1
ATOM 813 N N . ALA A 1 107 ? -6.151 -10.249 3.508 1.00 94.12 107 ALA A N 1
ATOM 814 C CA . ALA A 1 107 ? -5.256 -11.400 3.611 1.00 94.12 107 ALA A CA 1
ATOM 815 C C . ALA A 1 107 ? -5.608 -12.542 2.646 1.00 94.12 107 ALA A C 1
ATOM 817 O O . ALA A 1 107 ? -4.731 -13.062 1.961 1.00 94.12 107 ALA A O 1
ATOM 818 N N . PHE A 1 108 ? -6.886 -12.924 2.564 1.00 94.25 108 PHE A N 1
ATOM 819 C CA . PHE A 1 108 ? -7.336 -14.000 1.682 1.00 94.25 108 PHE A CA 1
ATOM 820 C C . PHE A 1 108 ? -7.221 -13.624 0.205 1.00 94.25 108 PHE A C 1
ATOM 822 O O . PHE A 1 108 ? -6.893 -14.489 -0.596 1.00 94.25 108 PHE A O 1
ATOM 829 N N . ASN A 1 109 ? -7.440 -12.357 -0.159 1.00 93.44 109 ASN A N 1
ATOM 830 C CA . ASN A 1 109 ? -7.244 -11.911 -1.539 1.00 93.44 109 ASN A CA 1
ATOM 831 C C . ASN A 1 109 ? -5.760 -11.867 -1.919 1.00 93.44 109 ASN A C 1
ATOM 833 O O . ASN A 1 109 ? -5.405 -12.339 -2.994 1.00 93.44 109 ASN A O 1
ATOM 837 N N . SER A 1 110 ? -4.882 -11.402 -1.025 1.00 93.19 110 SER A N 1
ATOM 838 C CA . SER A 1 110 ? -3.430 -11.480 -1.234 1.00 93.19 110 SER A CA 1
ATOM 839 C C . SER A 1 110 ? -2.949 -12.928 -1.368 1.00 93.19 110 SER A C 1
ATOM 841 O O . SER A 1 110 ? -2.161 -13.238 -2.256 1.00 93.19 110 SER A O 1
ATOM 843 N N . LEU A 1 111 ? -3.462 -13.835 -0.528 1.00 94.00 111 LEU A N 1
ATOM 844 C CA . LEU A 1 111 ? -3.151 -15.262 -0.614 1.00 94.00 111 LEU A CA 1
ATOM 845 C C . LEU A 1 111 ? -3.680 -15.884 -1.912 1.00 94.00 111 LEU A C 1
ATOM 847 O O . LEU A 1 111 ? -2.970 -16.658 -2.543 1.00 94.00 111 LEU A O 1
ATOM 851 N N . ALA A 1 112 ? -4.904 -15.552 -2.325 1.00 93.69 112 ALA A N 1
ATOM 852 C CA . ALA A 1 112 ? -5.475 -16.043 -3.575 1.00 93.69 112 ALA A CA 1
ATOM 853 C C . ALA A 1 112 ? -4.645 -15.596 -4.781 1.00 93.69 112 ALA A C 1
ATOM 855 O O . ALA A 1 112 ? -4.418 -16.393 -5.684 1.00 93.69 112 ALA A O 1
ATOM 856 N N . LEU A 1 113 ? -4.149 -14.357 -4.770 1.00 92.19 113 LEU A N 1
ATOM 857 C CA . LEU A 1 113 ? -3.297 -13.827 -5.829 1.00 92.19 113 LEU A CA 1
ATOM 858 C C . LEU A 1 113 ? -1.955 -14.562 -5.893 1.00 92.19 113 LEU A C 1
ATOM 860 O O . LEU A 1 113 ? -1.554 -15.015 -6.962 1.00 92.19 113 LEU A O 1
ATOM 864 N N . PHE A 1 114 ? -1.322 -14.776 -4.736 1.00 92.12 114 PHE A N 1
ATOM 865 C CA . PHE A 1 114 ? -0.119 -15.602 -4.617 1.00 92.12 114 PHE A CA 1
ATOM 866 C C . PHE A 1 114 ? -0.339 -17.020 -5.167 1.00 92.12 114 PHE A C 1
ATOM 868 O O . PHE A 1 114 ? 0.420 -17.486 -6.015 1.00 92.12 114 PHE A O 1
ATOM 875 N N . LEU A 1 115 ? -1.400 -17.701 -4.719 1.00 93.19 115 LEU A N 1
ATOM 876 C CA . LEU A 1 115 ? -1.715 -19.068 -5.142 1.00 93.19 115 LEU A CA 1
ATOM 877 C C . LEU A 1 115 ? -2.054 -19.146 -6.632 1.00 93.19 115 LEU A C 1
ATOM 879 O O . LEU A 1 115 ? -1.650 -20.097 -7.295 1.00 93.19 115 LEU A O 1
ATOM 883 N N . LEU A 1 116 ? -2.764 -18.150 -7.164 1.00 91.81 116 LEU A N 1
ATOM 884 C CA . LEU A 1 116 ? -3.085 -18.076 -8.582 1.00 91.81 116 LEU A CA 1
ATOM 885 C C . LEU A 1 116 ? -1.806 -18.004 -9.417 1.00 91.81 116 LEU A C 1
ATOM 887 O O . LEU A 1 116 ? -1.614 -18.831 -10.302 1.00 91.81 116 LEU A O 1
ATOM 891 N N . CYS A 1 117 ? -0.904 -17.074 -9.103 1.00 90.06 117 CYS A N 1
ATOM 892 C CA . CYS A 1 117 ? 0.384 -16.959 -9.783 1.00 90.06 117 CYS A CA 1
ATOM 893 C C . CYS A 1 117 ? 1.228 -18.237 -9.636 1.00 90.06 117 CYS A C 1
ATOM 895 O O . CYS A 1 117 ? 1.819 -18.699 -10.610 1.00 90.06 117 CYS A O 1
ATOM 897 N N . LEU A 1 118 ? 1.238 -18.847 -8.445 1.00 90.06 118 LEU A N 1
ATOM 898 C CA . LEU A 1 118 ? 1.956 -20.094 -8.179 1.00 90.06 118 LEU A CA 1
ATOM 899 C C . LEU A 1 118 ? 1.463 -21.257 -9.052 1.00 90.06 118 LEU A C 1
ATOM 901 O O . LEU A 1 118 ? 2.283 -22.050 -9.508 1.00 90.06 118 LEU A O 1
ATOM 905 N N . VAL A 1 119 ? 0.149 -21.361 -9.271 1.00 89.94 119 VAL A N 1
ATOM 906 C CA . VAL A 1 119 ? -0.471 -22.419 -10.084 1.00 89.94 119 VAL A CA 1
ATOM 907 C C . VAL A 1 119 ? -0.342 -22.130 -11.577 1.00 89.94 119 VAL A C 1
ATOM 909 O O . VAL A 1 119 ? 0.018 -23.029 -12.335 1.00 89.94 119 VAL A O 1
ATOM 912 N N . LEU A 1 120 ? -0.623 -20.899 -12.015 1.00 89.38 120 LEU A N 1
ATOM 913 C CA . LEU A 1 120 ? -0.620 -20.539 -13.434 1.00 89.38 120 LEU A CA 1
ATOM 914 C C . LEU A 1 120 ? 0.776 -20.623 -14.046 1.00 89.38 120 LEU A C 1
ATOM 916 O O . LEU A 1 120 ? 0.928 -21.183 -15.129 1.00 89.38 120 LEU A O 1
ATOM 920 N N . ARG A 1 121 ? 1.802 -20.137 -13.336 1.00 88.81 121 ARG A N 1
ATOM 921 C CA . ARG A 1 121 ? 3.174 -20.066 -13.852 1.00 88.81 121 ARG A CA 1
ATOM 922 C C . ARG A 1 121 ? 3.685 -21.390 -14.449 1.00 88.81 121 ARG A C 1
ATOM 924 O O . ARG A 1 121 ? 4.088 -21.365 -15.606 1.00 88.81 121 ARG A O 1
ATOM 931 N N . PRO A 1 122 ? 3.689 -22.532 -13.728 1.00 86.62 122 PRO A N 1
ATOM 932 C CA . PRO A 1 122 ? 4.194 -23.793 -14.274 1.00 86.62 122 PRO A CA 1
ATOM 933 C C . PRO A 1 122 ? 3.208 -24.529 -15.194 1.00 86.62 122 PRO A C 1
ATOM 935 O O . PRO A 1 122 ? 3.609 -25.501 -15.823 1.00 86.62 122 PRO A O 1
ATOM 938 N N . THR A 1 123 ? 1.925 -24.146 -15.231 1.00 87.50 123 THR A N 1
ATOM 939 C CA . THR A 1 123 ? 0.893 -24.910 -15.957 1.00 87.50 123 THR A CA 1
ATOM 940 C C . THR A 1 123 ? 0.630 -24.352 -17.346 1.00 87.50 123 THR A C 1
ATOM 942 O O . THR A 1 123 ? 0.827 -25.047 -18.337 1.00 87.50 123 THR A O 1
ATOM 945 N N . VAL A 1 124 ? 0.178 -23.102 -17.413 1.00 86.00 124 VAL A N 1
ATOM 946 C CA . VAL A 1 124 ? -0.226 -22.425 -18.656 1.00 86.00 124 VAL A CA 1
ATOM 947 C C . VAL A 1 124 ? 0.543 -21.123 -18.890 1.00 86.00 124 VAL A C 1
ATOM 949 O O . VAL A 1 124 ? 0.379 -20.495 -19.927 1.00 86.00 124 VAL A O 1
ATOM 952 N N . GLY A 1 125 ? 1.411 -20.737 -17.951 1.00 86.31 125 GLY A N 1
ATOM 953 C CA . GLY A 1 125 ? 2.027 -19.416 -17.904 1.00 86.31 125 GLY A CA 1
ATOM 954 C C . GLY A 1 125 ? 1.098 -18.384 -17.261 1.00 86.31 125 GLY A C 1
ATOM 955 O O . GLY A 1 125 ? -0.116 -18.557 -17.192 1.00 86.31 125 GLY A O 1
ATOM 956 N N . ILE A 1 126 ? 1.669 -17.290 -16.752 1.00 86.06 126 ILE A N 1
ATOM 957 C CA . ILE A 1 126 ? 0.878 -16.148 -16.270 1.00 86.06 126 ILE A CA 1
ATOM 958 C C . ILE A 1 126 ? 0.616 -15.214 -17.453 1.00 86.06 126 ILE A C 1
ATOM 960 O O . ILE A 1 126 ? 1.244 -14.164 -17.587 1.00 86.06 126 ILE A O 1
ATOM 964 N N . ASP A 1 127 ? -0.289 -15.627 -18.335 1.00 88.88 127 ASP A N 1
ATOM 965 C CA . ASP A 1 127 ? -0.815 -14.760 -19.386 1.00 88.88 127 ASP A CA 1
ATOM 966 C C . ASP A 1 127 ? -2.093 -14.044 -18.925 1.00 88.88 127 ASP A C 1
ATOM 968 O O . ASP A 1 127 ? -2.658 -14.304 -17.858 1.00 88.88 127 ASP A O 1
ATOM 972 N N . ARG A 1 128 ? -2.569 -13.107 -19.745 1.00 87.12 128 ARG A N 1
ATOM 973 C CA . ARG A 1 128 ? -3.731 -12.293 -19.394 1.00 87.12 128 ARG A CA 1
ATOM 974 C C . ARG A 1 128 ? -5.022 -13.088 -19.278 1.00 87.12 128 ARG A C 1
ATOM 976 O O . ARG A 1 128 ? -5.809 -12.818 -18.372 1.00 87.12 128 ARG A O 1
ATOM 983 N N . LEU A 1 129 ? -5.266 -14.024 -20.190 1.00 88.12 129 LEU A N 1
ATOM 984 C CA . LEU A 1 129 ? -6.523 -14.765 -20.235 1.00 88.12 129 LEU A CA 1
ATOM 985 C C . LEU A 1 129 ? -6.614 -15.732 -19.054 1.00 88.12 129 LEU A C 1
ATOM 987 O O . LEU A 1 129 ? -7.611 -15.731 -18.334 1.00 88.12 129 LEU A O 1
ATOM 991 N N . SER A 1 130 ? -5.564 -16.518 -18.832 1.00 89.38 130 SER A N 1
ATOM 992 C CA . SER A 1 130 ? -5.453 -17.465 -17.723 1.00 89.38 130 SER A CA 1
ATOM 993 C C . SER A 1 130 ? -5.567 -16.764 -16.367 1.00 89.38 130 SER A C 1
ATOM 995 O O . SER A 1 130 ? -6.352 -17.195 -15.515 1.00 89.38 130 SER A O 1
ATOM 997 N N . PHE A 1 131 ? -4.885 -15.627 -16.195 1.00 91.06 131 PHE A N 1
ATOM 998 C CA . PHE A 1 131 ? -4.993 -14.802 -14.994 1.00 91.06 131 PHE A CA 1
ATOM 999 C C . PHE A 1 131 ? -6.403 -14.239 -14.804 1.00 91.06 131 PHE A C 1
ATOM 1001 O O . PHE A 1 131 ? -6.986 -14.380 -13.726 1.00 91.06 131 PHE A O 1
ATOM 1008 N N . PHE A 1 132 ? -6.984 -13.643 -15.850 1.00 90.69 132 PHE A N 1
ATOM 1009 C CA . PHE A 1 132 ? -8.332 -13.080 -15.803 1.00 90.69 132 PHE A CA 1
ATOM 1010 C C . PHE A 1 132 ? -9.374 -14.138 -15.427 1.00 90.69 132 PHE A C 1
ATOM 1012 O O . PHE A 1 132 ? -10.198 -13.906 -14.542 1.00 90.69 132 PHE A O 1
ATOM 1019 N N . VAL A 1 133 ? -9.317 -15.318 -16.051 1.00 90.25 133 VAL A N 1
ATOM 1020 C CA . VAL A 1 133 ? -10.224 -16.435 -15.756 1.00 90.25 133 VAL A CA 1
ATOM 1021 C C . VAL A 1 133 ? -10.035 -16.919 -14.322 1.00 90.25 133 VAL A C 1
ATOM 1023 O O . VAL A 1 133 ? -11.019 -17.049 -13.595 1.00 90.25 133 VAL A O 1
ATOM 1026 N N . GLY A 1 134 ? -8.796 -17.137 -13.877 1.00 90.62 134 GLY A N 1
ATOM 1027 C CA . GLY A 1 134 ? -8.524 -17.585 -12.512 1.00 90.62 134 GLY A CA 1
ATOM 1028 C C . GLY A 1 134 ? -9.009 -16.593 -11.450 1.00 90.62 134 GLY A C 1
ATOM 1029 O O . GLY A 1 134 ? -9.649 -16.987 -10.471 1.00 90.62 134 GLY A O 1
ATOM 1030 N N . TRP A 1 135 ? -8.803 -15.293 -11.675 1.00 93.00 135 TRP A N 1
ATOM 1031 C CA . TRP A 1 135 ? -9.286 -14.249 -10.770 1.00 93.00 135 TRP A CA 1
ATOM 1032 C C . TRP A 1 135 ? -10.815 -14.097 -10.786 1.00 93.00 135 TRP A C 1
ATOM 1034 O O . TRP A 1 135 ? -11.446 -13.871 -9.745 1.00 93.00 135 TRP A O 1
ATOM 1044 N N . LEU A 1 136 ? -11.442 -14.282 -11.953 1.00 90.88 136 LEU A N 1
ATOM 1045 C CA . LEU A 1 136 ? -12.897 -14.315 -12.084 1.00 90.88 136 LEU A CA 1
ATOM 1046 C C . LEU A 1 136 ? -13.489 -15.507 -11.319 1.00 90.88 136 LEU A C 1
ATOM 1048 O O . LEU A 1 136 ? -14.465 -15.332 -10.589 1.00 90.88 136 LEU A O 1
ATOM 1052 N N . VAL A 1 137 ? -12.879 -16.693 -11.420 1.00 91.50 137 VAL A N 1
ATOM 1053 C CA . VAL A 1 137 ? -13.281 -17.894 -10.666 1.00 91.50 137 VAL A CA 1
ATOM 1054 C C . VAL A 1 137 ? -13.185 -17.651 -9.161 1.00 91.50 137 VAL A C 1
ATOM 1056 O O . VAL A 1 137 ? -14.137 -17.955 -8.439 1.00 91.50 137 VAL A O 1
ATOM 1059 N N . TRP A 1 138 ? -12.093 -17.048 -8.681 1.00 93.50 138 TRP A N 1
ATOM 1060 C CA . TRP A 1 138 ? -11.954 -16.662 -7.273 1.00 93.50 138 TRP A CA 1
ATOM 1061 C C . TRP A 1 138 ? -13.088 -15.729 -6.822 1.00 93.50 138 TRP A C 1
ATOM 1063 O O . TRP A 1 138 ? -13.756 -15.981 -5.813 1.00 93.50 138 TRP A O 1
ATOM 1073 N N . SER A 1 139 ? -13.375 -14.695 -7.614 1.00 91.19 139 SER A N 1
ATOM 1074 C CA . SER A 1 139 ? -14.431 -13.726 -7.310 1.00 91.19 139 SER A CA 1
ATOM 1075 C C . SER A 1 139 ? -15.831 -14.359 -7.325 1.00 91.19 139 SER A C 1
ATOM 1077 O O . SER A 1 139 ? -16.647 -14.077 -6.447 1.00 91.19 139 SER A O 1
ATOM 1079 N N . ILE A 1 140 ? -16.111 -15.271 -8.262 1.00 88.44 140 ILE A N 1
ATOM 1080 C CA . ILE A 1 140 ? -17.357 -16.055 -8.291 1.00 88.44 140 ILE A CA 1
ATOM 1081 C C . ILE A 1 140 ? -17.447 -16.973 -7.064 1.00 88.44 140 ILE A C 1
ATOM 1083 O O . ILE A 1 140 ? -18.511 -17.078 -6.452 1.00 88.44 140 ILE A O 1
ATOM 1087 N N . GLY A 1 141 ? -16.342 -17.596 -6.651 1.00 89.19 141 GLY A N 1
ATOM 1088 C CA . GLY A 1 141 ? -16.273 -18.393 -5.426 1.00 89.19 141 GLY A CA 1
ATOM 1089 C C . GLY A 1 141 ? -16.679 -17.586 -4.190 1.00 89.19 141 GLY A C 1
ATOM 1090 O O . GLY A 1 141 ? -17.547 -18.019 -3.425 1.00 89.19 141 GLY A O 1
ATOM 1091 N N . LEU A 1 142 ? -16.134 -16.374 -4.029 1.00 89.12 142 LEU A N 1
ATOM 1092 C CA . LEU A 1 142 ? -16.537 -15.458 -2.957 1.00 89.12 142 LEU A CA 1
ATOM 1093 C C . LEU A 1 142 ? -18.022 -15.074 -3.062 1.00 89.12 142 LEU A C 1
ATOM 1095 O O . LEU A 1 142 ? -18.733 -15.098 -2.056 1.00 89.12 142 LEU A O 1
ATOM 1099 N N . ALA A 1 143 ? -18.518 -14.786 -4.268 1.00 86.75 143 ALA A N 1
ATOM 1100 C CA . ALA A 1 143 ? -19.927 -14.482 -4.508 1.00 86.75 143 ALA A CA 1
ATOM 1101 C C . ALA A 1 143 ? -20.856 -15.636 -4.082 1.00 86.75 143 ALA A C 1
ATOM 1103 O O . ALA A 1 143 ? -21.881 -15.411 -3.432 1.00 86.75 143 ALA A O 1
ATOM 1104 N N . ILE A 1 144 ? -20.479 -16.886 -4.366 1.00 87.00 144 ILE A N 1
ATOM 1105 C CA . ILE A 1 144 ? -21.222 -18.073 -3.927 1.00 87.00 144 ILE A CA 1
ATOM 1106 C C . ILE A 1 144 ? -21.239 -18.157 -2.396 1.00 87.00 144 ILE A C 1
ATOM 1108 O O . ILE A 1 144 ? -22.309 -18.365 -1.817 1.00 87.00 144 ILE A O 1
ATOM 1112 N N . VAL A 1 145 ? -20.099 -17.948 -1.727 1.00 86.06 145 VAL A N 1
ATOM 1113 C CA . VAL A 1 145 ? -20.018 -17.954 -0.254 1.00 86.06 145 VAL A CA 1
ATOM 1114 C C . VAL A 1 145 ? -20.941 -16.896 0.356 1.00 86.06 145 VAL A C 1
ATOM 1116 O O . VAL A 1 145 ? -21.715 -17.216 1.260 1.00 86.06 145 VAL A O 1
ATOM 1119 N N . VAL A 1 146 ? -20.927 -15.669 -0.171 1.00 85.00 146 VAL A N 1
ATOM 1120 C CA . VAL A 1 146 ? -21.819 -14.581 0.267 1.00 85.00 146 VAL A CA 1
ATOM 1121 C C . VAL A 1 146 ? -23.289 -14.938 0.037 1.00 85.00 146 VAL A C 1
ATOM 1123 O O . VAL A 1 146 ? -24.125 -14.738 0.912 1.00 85.00 146 VAL A O 1
ATOM 1126 N N . SER A 1 147 ? -23.632 -15.522 -1.114 1.00 82.19 147 SER A N 1
ATOM 1127 C CA . SER A 1 147 ? -25.023 -15.883 -1.424 1.00 82.19 147 SER A CA 1
ATOM 1128 C C . SER A 1 147 ? -25.607 -16.932 -0.465 1.00 82.19 147 SER A C 1
ATOM 1130 O O . SER A 1 147 ? -26.816 -16.930 -0.203 1.00 82.19 147 SER A O 1
ATOM 1132 N N . ARG A 1 148 ? -24.747 -17.808 0.075 1.00 82.50 148 ARG A N 1
ATOM 1133 C CA . ARG A 1 148 ? -25.103 -18.870 1.027 1.00 82.50 148 ARG A CA 1
ATOM 1134 C C . ARG A 1 148 ? -25.170 -18.384 2.467 1.00 82.50 148 ARG A C 1
ATOM 1136 O O . ARG A 1 148 ? -25.908 -18.965 3.254 1.00 82.50 148 ARG A O 1
ATOM 1143 N N . SER A 1 149 ? -24.423 -17.339 2.815 1.00 76.56 149 SER A N 1
ATOM 1144 C CA . SER A 1 149 ? -24.328 -16.867 4.195 1.00 76.56 149 SER A CA 1
ATOM 1145 C C . SER A 1 149 ? -25.579 -16.136 4.691 1.00 76.56 149 SER A C 1
ATOM 1147 O O . SER A 1 149 ? -25.698 -15.859 5.881 1.00 76.56 149 SER A O 1
ATOM 1149 N N . GLY A 1 150 ? -26.527 -15.834 3.796 1.00 67.44 150 GLY A N 1
ATOM 1150 C CA . GLY A 1 150 ? -27.793 -15.185 4.141 1.00 67.44 150 GLY A CA 1
ATOM 1151 C C . GLY A 1 150 ? -27.650 -13.716 4.545 1.00 67.44 150 GLY A C 1
ATOM 1152 O O . GLY A 1 150 ? -28.665 -13.057 4.773 1.00 67.44 150 GLY A O 1
ATOM 1153 N N . GLU A 1 151 ? -26.427 -13.176 4.588 1.00 66.12 151 GLU A N 1
ATOM 1154 C CA . GLU A 1 151 ? -26.218 -11.750 4.794 1.00 66.12 151 GLU A CA 1
ATOM 1155 C C . GLU A 1 151 ? -26.791 -10.982 3.607 1.00 66.12 151 GLU A C 1
ATOM 1157 O O . GLU A 1 151 ? -26.388 -11.133 2.453 1.00 66.12 151 GLU A O 1
ATOM 1162 N N . SER A 1 152 ? -27.804 -10.171 3.892 1.00 61.31 152 SER A N 1
ATOM 1163 C CA . SER A 1 152 ? -28.484 -9.419 2.852 1.00 61.31 152 SER A CA 1
ATOM 1164 C C . SER A 1 152 ? -27.671 -8.177 2.485 1.00 61.31 152 SER A C 1
ATOM 1166 O O . SER A 1 152 ? -27.144 -7.486 3.355 1.00 61.31 152 SER A O 1
ATOM 1168 N N . PHE A 1 153 ? -27.655 -7.814 1.199 1.00 67.25 153 PHE A N 1
ATOM 1169 C CA . PHE A 1 153 ? -27.166 -6.515 0.711 1.00 67.25 153 PHE A CA 1
ATOM 1170 C C . PHE A 1 153 ? -27.756 -5.313 1.456 1.00 67.25 153 PHE A C 1
ATOM 1172 O O . PHE A 1 153 ? -27.204 -4.224 1.360 1.00 67.25 153 PHE A O 1
ATOM 1179 N N . SER A 1 154 ? -28.847 -5.482 2.208 1.00 69.44 154 SER A N 1
ATOM 1180 C CA . SER A 1 154 ? -29.349 -4.444 3.108 1.00 69.44 154 SER A CA 1
ATOM 1181 C C . SER A 1 154 ? -28.307 -4.042 4.161 1.00 69.44 154 SER A C 1
ATOM 1183 O O . SER A 1 154 ? -28.219 -2.872 4.525 1.00 69.44 154 SER A O 1
ATOM 1185 N N . GLU A 1 155 ? -27.435 -4.960 4.588 1.00 69.44 155 GLU A N 1
ATOM 1186 C CA . GLU A 1 155 ? -26.313 -4.644 5.465 1.00 69.44 155 GLU A CA 1
ATOM 1187 C C . GLU A 1 155 ? -25.251 -3.811 4.749 1.00 69.44 155 GLU A C 1
ATOM 1189 O O . GLU A 1 155 ? -24.773 -2.832 5.321 1.00 69.44 155 GLU A O 1
ATOM 1194 N N . LEU A 1 156 ? -24.931 -4.133 3.491 1.00 69.00 156 LEU A N 1
ATOM 1195 C CA . LEU A 1 156 ? -24.017 -3.329 2.679 1.00 69.00 156 LEU A CA 1
ATOM 1196 C C . LEU A 1 156 ? -24.620 -1.960 2.358 1.00 69.00 156 LEU A C 1
ATOM 1198 O O . LEU A 1 156 ? -23.933 -0.954 2.462 1.00 69.00 156 LEU A O 1
ATOM 1202 N N . ALA A 1 157 ? -25.909 -1.898 2.029 1.00 74.94 157 ALA A N 1
ATOM 1203 C CA . ALA A 1 157 ? -26.628 -0.661 1.764 1.00 74.94 157 ALA A CA 1
ATOM 1204 C C . ALA A 1 157 ? -26.722 0.198 3.029 1.00 74.94 157 ALA A C 1
ATOM 1206 O O . ALA A 1 157 ? -26.481 1.398 2.970 1.00 74.94 157 ALA A O 1
ATOM 1207 N N . SER A 1 158 ? -26.988 -0.401 4.193 1.00 76.50 158 SER A N 1
ATOM 1208 C CA . SER A 1 158 ? -26.975 0.314 5.473 1.00 76.50 158 SER A CA 1
ATOM 1209 C C . SER A 1 158 ? -25.563 0.739 5.868 1.00 76.50 158 SER A C 1
ATOM 1211 O O . SER A 1 158 ? -25.381 1.795 6.468 1.00 76.50 158 SER A O 1
ATOM 1213 N N . PHE A 1 159 ? -24.537 -0.054 5.554 1.00 72.12 159 PHE A N 1
ATOM 1214 C CA . PHE A 1 159 ? -23.143 0.342 5.714 1.00 72.12 159 PHE A CA 1
ATOM 1215 C C . PHE A 1 159 ? -22.839 1.537 4.807 1.00 72.12 159 PHE A C 1
ATOM 1217 O O . PHE A 1 159 ? -22.428 2.581 5.303 1.00 72.12 159 PHE A O 1
ATOM 1224 N N . TRP A 1 160 ? -23.151 1.441 3.517 1.00 77.31 160 TRP A N 1
ATOM 1225 C CA . TRP A 1 160 ? -22.987 2.514 2.548 1.00 77.31 160 TRP A CA 1
ATOM 1226 C C . TRP A 1 160 ? -23.712 3.779 2.991 1.00 77.31 160 TRP A C 1
ATOM 1228 O O . TRP A 1 160 ? -23.092 4.822 3.112 1.00 77.31 160 TRP A O 1
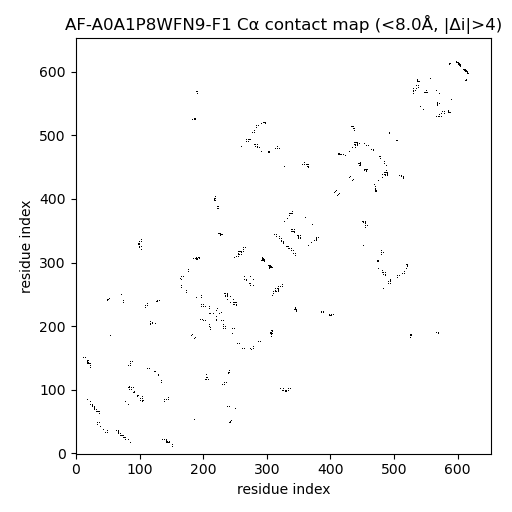ATOM 1238 N N . GLN A 1 161 ? -24.988 3.704 3.358 1.00 81.19 161 GLN A N 1
ATOM 1239 C CA . GLN A 1 161 ? -25.742 4.853 3.863 1.00 81.19 161 GLN A CA 1
ATOM 1240 C C . GLN A 1 161 ? -25.102 5.463 5.115 1.00 81.19 161 GLN A C 1
ATOM 1242 O O . GLN A 1 161 ? -25.004 6.688 5.218 1.00 81.19 161 GLN A O 1
ATOM 1247 N N . ARG A 1 162 ? -24.606 4.628 6.038 1.00 79.56 162 ARG A N 1
ATOM 1248 C CA . ARG A 1 162 ? -23.904 5.074 7.253 1.00 79.56 162 ARG A CA 1
ATOM 1249 C C . ARG A 1 162 ? -22.521 5.664 6.987 1.00 79.56 162 ARG A C 1
ATOM 1251 O O . ARG A 1 162 ? -22.002 6.354 7.862 1.00 79.56 162 ARG A O 1
ATOM 1258 N N . HIS A 1 163 ? -21.911 5.370 5.843 1.00 77.62 163 HIS A N 1
ATOM 1259 C CA . HIS A 1 163 ? -20.534 5.745 5.519 1.00 77.62 163 HIS A CA 1
ATOM 1260 C C . HIS A 1 163 ? -20.404 6.582 4.237 1.00 77.62 163 HIS A C 1
ATOM 1262 O O . HIS A 1 163 ? -19.302 7.001 3.909 1.00 77.62 163 HIS A O 1
ATOM 1268 N N . ARG A 1 164 ? -21.506 6.917 3.551 1.00 84.12 164 ARG A N 1
ATOM 1269 C CA . ARG A 1 164 ? -21.506 7.554 2.220 1.00 84.12 164 ARG A CA 1
ATOM 1270 C C . ARG A 1 164 ? -20.737 8.865 2.166 1.00 84.12 164 ARG A C 1
ATOM 1272 O O . ARG A 1 164 ? -20.130 9.164 1.153 1.00 84.12 164 ARG A O 1
ATOM 1279 N N . LYS A 1 165 ? -20.756 9.641 3.256 1.00 82.75 165 LYS A N 1
ATOM 1280 C CA . LYS A 1 165 ? -20.007 10.902 3.345 1.00 82.75 165 LYS A CA 1
ATOM 1281 C C . LYS A 1 165 ? -18.507 10.636 3.381 1.00 82.75 165 LYS A C 1
ATOM 1283 O O . LYS A 1 165 ? -17.776 11.222 2.604 1.00 82.75 165 LYS A O 1
ATOM 1288 N N . ALA A 1 166 ? -18.082 9.720 4.250 1.00 79.75 166 ALA A N 1
ATOM 1289 C CA . ALA A 1 166 ? -16.688 9.319 4.378 1.00 79.75 166 ALA A CA 1
ATOM 1290 C C . ALA A 1 166 ? -16.169 8.720 3.063 1.00 79.75 166 ALA A C 1
ATOM 1292 O O . ALA A 1 166 ? -15.149 9.166 2.560 1.00 79.75 166 ALA A O 1
ATOM 1293 N N . VAL A 1 167 ? -16.923 7.792 2.462 1.00 83.38 167 VAL A N 1
ATOM 1294 C CA . VAL A 1 167 ? -16.546 7.187 1.179 1.00 83.38 167 VAL A CA 1
ATOM 1295 C C . VAL A 1 167 ? -16.547 8.214 0.047 1.00 83.38 167 VAL A C 1
ATOM 1297 O O . VAL A 1 167 ? -15.609 8.244 -0.738 1.00 83.38 167 VAL A O 1
ATOM 1300 N N . GLY A 1 168 ? -17.570 9.069 -0.030 1.00 88.19 168 GLY A N 1
ATOM 1301 C CA . GLY A 1 168 ? -17.652 10.119 -1.042 1.00 88.19 168 GLY A CA 1
ATOM 1302 C C . GLY A 1 168 ? -16.472 11.081 -0.955 1.00 88.19 168 GLY A C 1
ATOM 1303 O O . GLY A 1 168 ? -15.845 11.349 -1.969 1.00 88.19 168 GLY A O 1
ATOM 1304 N N . VAL A 1 169 ? -16.113 11.523 0.255 1.00 87.44 169 VAL A N 1
ATOM 1305 C CA . VAL A 1 169 ? -14.915 12.344 0.475 1.00 87.44 169 VAL A CA 1
ATOM 1306 C C . VAL A 1 169 ? -13.659 11.591 0.046 1.00 87.44 169 VAL A C 1
ATOM 1308 O O . VAL A 1 169 ? -12.902 12.142 -0.739 1.00 87.44 169 VAL A O 1
ATOM 1311 N N . SER A 1 170 ? -13.471 10.332 0.462 1.00 86.56 170 SER A N 1
ATOM 1312 C CA . SER A 1 170 ? -12.312 9.538 0.038 1.00 86.56 170 SER A CA 1
ATOM 1313 C C . SER A 1 170 ? -12.194 9.440 -1.479 1.00 86.56 170 SER A C 1
ATOM 1315 O O . SER A 1 170 ? -11.134 9.723 -2.018 1.00 86.56 170 SER A O 1
ATOM 1317 N N . ILE A 1 171 ? -13.276 9.078 -2.174 1.00 88.56 171 ILE A N 1
ATOM 1318 C CA . ILE A 1 171 ? -13.281 8.959 -3.637 1.00 88.56 171 ILE A CA 1
ATOM 1319 C C . ILE A 1 171 ? -12.946 10.308 -4.278 1.00 88.56 171 ILE A C 1
ATOM 1321 O O . ILE A 1 171 ? -12.076 10.365 -5.141 1.00 88.56 171 ILE A O 1
ATOM 1325 N N . THR A 1 172 ? -13.576 11.395 -3.827 1.00 91.19 172 THR A N 1
ATOM 1326 C CA . THR A 1 172 ? -13.288 12.742 -4.332 1.00 91.19 172 THR A CA 1
ATOM 1327 C C . THR A 1 172 ? -11.830 13.132 -4.103 1.00 91.19 172 THR A C 1
ATOM 1329 O O . THR A 1 172 ? -11.220 13.705 -4.995 1.00 91.19 172 THR A O 1
ATOM 1332 N N . THR A 1 173 ? -11.244 12.801 -2.951 1.00 90.56 173 THR A N 1
ATOM 1333 C CA . THR A 1 173 ? -9.830 13.068 -2.655 1.00 90.56 173 THR A CA 1
ATOM 1334 C C . THR A 1 173 ? -8.897 12.290 -3.568 1.00 90.56 173 THR A C 1
ATOM 1336 O O . THR A 1 173 ? -7.944 12.872 -4.074 1.00 90.56 173 THR A O 1
ATOM 1339 N N . ILE A 1 174 ? -9.176 11.008 -3.814 1.00 90.81 174 ILE A N 1
ATOM 1340 C CA . ILE A 1 174 ? -8.381 10.188 -4.736 1.00 90.81 174 ILE A CA 1
ATOM 1341 C C . ILE A 1 174 ? -8.471 10.750 -6.155 1.00 90.81 174 ILE A C 1
ATOM 1343 O O . ILE A 1 174 ? -7.442 10.973 -6.780 1.00 90.81 174 ILE A O 1
ATOM 1347 N N . ILE A 1 175 ? -9.679 11.057 -6.639 1.00 90.25 175 ILE A N 1
ATOM 1348 C CA . ILE A 1 175 ? -9.872 11.661 -7.965 1.00 90.25 175 ILE A CA 1
ATOM 1349 C C . ILE A 1 175 ? -9.139 13.003 -8.051 1.00 90.25 175 ILE A C 1
ATOM 1351 O O . ILE A 1 175 ? -8.406 13.237 -9.006 1.00 90.25 175 ILE A O 1
ATOM 1355 N N . ALA A 1 176 ? -9.289 13.869 -7.047 1.00 90.62 176 ALA A N 1
ATOM 1356 C CA . ALA A 1 176 ? -8.608 15.156 -7.008 1.00 90.62 176 ALA A CA 1
ATOM 1357 C C . ALA A 1 176 ? -7.083 14.991 -7.010 1.00 90.62 176 ALA A C 1
ATOM 1359 O O . ALA A 1 176 ? -6.416 15.704 -7.747 1.00 90.62 176 ALA A O 1
ATOM 1360 N N . GLY A 1 177 ? -6.537 14.040 -6.246 1.00 89.56 177 GLY A N 1
ATOM 1361 C CA . GLY A 1 177 ? -5.108 13.730 -6.232 1.00 89.56 177 GLY A CA 1
ATOM 1362 C C . GLY A 1 177 ? -4.604 13.237 -7.589 1.00 89.56 177 GLY A C 1
ATOM 1363 O O . GLY A 1 177 ? -3.626 13.773 -8.100 1.00 89.56 177 GLY A O 1
ATOM 1364 N N . VAL A 1 178 ? -5.300 12.278 -8.207 1.00 86.69 178 VAL A N 1
ATOM 1365 C CA . VAL A 1 178 ? -4.965 11.760 -9.545 1.00 86.69 178 VAL A CA 1
ATOM 1366 C C . VAL A 1 178 ? -4.979 12.878 -10.587 1.00 86.69 178 VAL A C 1
ATOM 1368 O O . VAL A 1 178 ? -4.068 12.962 -11.402 1.00 86.69 178 VAL A O 1
ATOM 1371 N N . LEU A 1 179 ? -5.989 13.754 -10.561 1.00 88.19 179 LEU A N 1
ATOM 1372 C CA . LEU A 1 179 ? -6.086 14.877 -11.497 1.00 88.19 179 LEU A CA 1
ATOM 1373 C C . LEU A 1 179 ? -4.990 15.918 -11.248 1.00 88.19 179 LEU A C 1
ATOM 1375 O O . LEU A 1 179 ? -4.333 16.363 -12.190 1.00 88.19 179 LEU A O 1
ATOM 1379 N N . LEU A 1 180 ? -4.773 16.282 -9.981 1.00 87.81 180 LEU A N 1
ATOM 1380 C CA . LEU A 1 180 ? -3.799 17.291 -9.573 1.00 87.81 180 LEU A CA 1
ATOM 1381 C C . LEU A 1 180 ? -2.370 16.884 -9.934 1.00 87.81 180 LEU A C 1
ATOM 1383 O O . LEU A 1 180 ? -1.583 17.746 -10.322 1.00 87.81 180 LEU A O 1
ATOM 1387 N N . PHE A 1 181 ? -2.063 15.591 -9.831 1.00 85.44 181 PHE A N 1
ATOM 1388 C CA . PHE A 1 181 ? -0.747 14.996 -10.076 1.00 85.44 181 PHE A CA 1
ATOM 1389 C C . PHE A 1 181 ? -0.697 14.176 -11.368 1.00 85.44 181 PHE A C 1
ATOM 1391 O O . PHE A 1 181 ? 0.135 13.289 -11.518 1.00 85.44 181 PHE A O 1
ATOM 1398 N N . SER A 1 182 ? -1.614 14.437 -12.299 1.00 83.62 182 SER A N 1
ATOM 1399 C CA . SER A 1 182 ? -1.762 13.644 -13.522 1.00 83.62 182 SER A CA 1
ATOM 1400 C C . SER A 1 182 ? -0.466 13.576 -14.332 1.00 83.62 182 SER A C 1
ATOM 1402 O O . SER A 1 182 ? -0.026 12.485 -14.681 1.00 83.62 182 SER A O 1
ATOM 1404 N N . SER A 1 183 ? 0.204 14.702 -14.567 1.00 80.69 183 SER A N 1
ATOM 1405 C CA . SER A 1 183 ? 1.475 14.721 -15.298 1.00 80.69 183 SER A CA 1
ATOM 1406 C C . SER A 1 183 ? 2.535 13.815 -14.660 1.00 80.69 183 SER A C 1
ATOM 1408 O O . SER A 1 183 ? 3.220 13.066 -15.347 1.00 80.69 183 SER A O 1
ATOM 1410 N N . GLU A 1 184 ? 2.644 13.813 -13.337 1.00 80.62 184 GLU A N 1
ATOM 1411 C CA . GLU A 1 184 ? 3.640 13.026 -12.611 1.00 80.62 184 GLU A CA 1
ATOM 1412 C C . GLU A 1 184 ? 3.240 11.553 -12.460 1.00 80.62 184 GLU A C 1
ATOM 1414 O O . GLU A 1 184 ? 4.090 10.674 -12.343 1.00 80.62 184 GLU A O 1
ATOM 1419 N N . GLN A 1 185 ? 1.942 11.258 -12.492 1.00 77.25 185 GLN A N 1
ATOM 1420 C CA . GLN A 1 185 ? 1.426 9.892 -12.433 1.00 77.25 185 GLN A CA 1
ATOM 1421 C C . GLN A 1 185 ? 1.428 9.201 -13.801 1.00 77.25 185 GLN A C 1
ATOM 1423 O O . GLN A 1 185 ? 1.576 7.983 -13.856 1.00 77.25 185 GLN A O 1
ATOM 1428 N N . PHE A 1 186 ? 1.253 9.947 -14.895 1.00 76.75 186 PHE A N 1
ATOM 1429 C CA . PHE A 1 186 ? 1.108 9.378 -16.239 1.00 76.75 186 PHE A CA 1
ATOM 1430 C C . PHE A 1 186 ? 2.320 9.599 -17.150 1.00 76.75 186 PHE A C 1
ATOM 1432 O O . PHE A 1 186 ? 2.528 8.793 -18.052 1.00 76.75 186 PHE A O 1
ATOM 1439 N N . LEU A 1 187 ? 3.105 10.666 -16.956 1.00 75.81 187 LEU A N 1
ATOM 1440 C CA . LEU A 1 187 ? 4.177 11.042 -17.890 1.00 75.81 187 LEU A CA 1
ATOM 1441 C C . LEU A 1 187 ? 5.581 10.907 -17.295 1.00 75.81 187 LEU A C 1
ATOM 1443 O O . LEU A 1 187 ? 6.515 10.550 -18.015 1.00 75.81 187 LEU A O 1
ATOM 1447 N N . GLN A 1 188 ? 5.752 11.190 -16.004 1.00 78.06 188 GLN A N 1
ATOM 1448 C CA . GLN A 1 188 ? 7.063 11.152 -15.352 1.00 78.06 188 GLN A CA 1
ATOM 1449 C C . GLN A 1 188 ? 7.633 9.731 -15.321 1.00 78.06 188 GLN A C 1
ATOM 1451 O O . GLN A 1 188 ? 6.896 8.784 -15.080 1.00 78.06 188 GLN A O 1
ATOM 1456 N N . CYS A 1 189 ? 8.938 9.593 -15.557 1.00 76.44 189 CYS A N 1
ATOM 1457 C CA . CYS A 1 189 ? 9.647 8.318 -15.464 1.00 76.44 189 CYS A CA 1
ATOM 1458 C C . CYS A 1 189 ? 9.705 7.810 -14.023 1.00 76.44 189 CYS A C 1
ATOM 1460 O O . CYS A 1 189 ? 9.637 8.596 -13.078 1.00 76.44 189 CYS A O 1
ATOM 1462 N N . PHE A 1 190 ? 9.895 6.506 -13.854 1.00 76.56 190 PHE A N 1
ATOM 1463 C CA . PHE A 1 190 ? 10.329 5.939 -12.588 1.00 76.56 190 PHE A CA 1
ATOM 1464 C C . PHE A 1 190 ? 11.761 6.348 -12.243 1.00 76.56 190 PHE A C 1
ATOM 1466 O O . PHE A 1 190 ? 12.610 6.591 -13.108 1.00 76.56 190 PHE A O 1
ATOM 1473 N N . ASN A 1 191 ? 12.001 6.391 -10.942 1.00 73.38 191 ASN A N 1
ATOM 1474 C CA . ASN A 1 191 ? 13.317 6.324 -10.323 1.00 73.38 191 ASN A CA 1
ATOM 1475 C C . ASN A 1 191 ? 13.765 4.866 -10.108 1.00 73.38 191 ASN A C 1
ATOM 1477 O O . ASN A 1 191 ? 13.127 3.939 -10.608 1.00 73.38 191 ASN A O 1
ATOM 1481 N N . GLY A 1 192 ? 14.847 4.678 -9.343 1.00 72.19 192 GLY A N 1
ATOM 1482 C CA . GLY A 1 192 ? 15.354 3.363 -8.941 1.00 72.19 192 GLY A CA 1
ATOM 1483 C C . GLY A 1 192 ? 14.277 2.504 -8.278 1.00 72.19 192 GLY A C 1
ATOM 1484 O O . GLY A 1 192 ? 13.918 1.474 -8.840 1.00 72.19 192 GLY A O 1
ATOM 1485 N N . ASP A 1 193 ? 13.679 2.977 -7.178 1.00 75.56 193 ASP A N 1
ATOM 1486 C CA . ASP A 1 193 ? 12.627 2.257 -6.434 1.00 75.56 193 ASP A CA 1
ATOM 1487 C C . ASP A 1 193 ? 11.427 1.865 -7.321 1.00 75.56 193 ASP A C 1
ATOM 1489 O O . ASP A 1 193 ? 10.813 0.803 -7.177 1.00 75.56 193 ASP A O 1
ATOM 1493 N N . GLY A 1 194 ? 11.068 2.727 -8.276 1.00 78.88 194 GLY A N 1
ATOM 1494 C CA . GLY A 1 194 ? 9.962 2.473 -9.185 1.00 78.88 194 GLY A CA 1
ATOM 1495 C C . GLY A 1 194 ? 10.249 1.451 -10.257 1.00 78.88 194 GLY A C 1
ATOM 1496 O O . GLY A 1 194 ? 9.382 0.626 -10.562 1.00 78.88 194 GLY A O 1
ATOM 1497 N N . VAL A 1 195 ? 11.467 1.466 -10.790 1.00 78.19 195 VAL A N 1
ATOM 1498 C CA . VAL A 1 195 ? 11.936 0.405 -11.674 1.00 78.19 195 VAL A CA 1
ATOM 1499 C C . VAL A 1 195 ? 12.076 -0.899 -10.895 1.00 78.19 195 VAL A C 1
ATOM 1501 O O . VAL A 1 195 ? 11.602 -1.918 -11.385 1.00 78.19 195 VAL A O 1
ATOM 1504 N N . GLU A 1 196 ? 12.595 -0.872 -9.668 1.00 79.19 196 GLU A N 1
ATOM 1505 C CA . GLU A 1 196 ? 12.663 -2.047 -8.795 1.00 79.19 196 GLU A CA 1
ATOM 1506 C C . GLU A 1 196 ? 11.262 -2.653 -8.605 1.00 79.19 196 GLU A C 1
ATOM 1508 O O . GLU A 1 196 ? 11.032 -3.819 -8.926 1.00 79.19 196 GLU A O 1
ATOM 1513 N N . SER A 1 197 ? 10.268 -1.857 -8.191 1.00 84.62 197 SER A N 1
ATOM 1514 C CA . SER A 1 197 ? 8.894 -2.347 -8.019 1.00 84.62 197 SER A CA 1
ATOM 1515 C C . SER A 1 197 ? 8.273 -2.865 -9.324 1.00 84.62 197 SER A C 1
ATOM 1517 O O . SER A 1 197 ? 7.463 -3.798 -9.281 1.00 84.62 197 SER A O 1
ATOM 1519 N N . LEU A 1 198 ? 8.591 -2.256 -10.471 1.00 85.88 198 LEU A N 1
ATOM 1520 C CA . LEU A 1 198 ? 8.127 -2.692 -11.790 1.00 85.88 198 LEU A CA 1
ATOM 1521 C C . LEU A 1 198 ? 8.724 -4.061 -12.155 1.00 85.88 198 LEU A C 1
ATOM 1523 O O . LEU A 1 198 ? 7.981 -4.955 -12.566 1.00 85.88 198 LEU A O 1
ATOM 1527 N N . GLU A 1 199 ? 10.036 -4.224 -11.999 1.00 83.94 199 GLU A N 1
ATOM 1528 C CA . GLU A 1 199 ? 10.792 -5.416 -12.394 1.00 83.94 199 GLU A CA 1
ATOM 1529 C C . GLU A 1 199 ? 10.563 -6.594 -11.436 1.00 83.94 199 GLU A C 1
ATOM 1531 O O . GLU A 1 199 ? 10.331 -7.714 -11.894 1.00 83.94 199 GLU A O 1
ATOM 1536 N N . LEU A 1 200 ? 10.498 -6.349 -10.121 1.00 86.00 200 LEU A N 1
ATOM 1537 C CA . LEU A 1 200 ? 10.150 -7.363 -9.116 1.00 86.00 200 LEU A CA 1
ATOM 1538 C C . LEU A 1 200 ? 8.753 -7.953 -9.339 1.00 86.00 200 LEU A C 1
ATOM 1540 O O . LEU A 1 200 ? 8.510 -9.122 -9.051 1.00 86.00 200 LEU A O 1
ATOM 1544 N N . ALA A 1 201 ? 7.805 -7.149 -9.819 1.00 89.75 201 ALA A N 1
ATOM 1545 C CA . ALA A 1 201 ? 6.490 -7.652 -10.196 1.00 89.75 201 ALA A CA 1
ATOM 1546 C C . ALA A 1 201 ? 6.548 -8.447 -11.508 1.00 89.75 201 ALA A C 1
ATOM 1548 O O . ALA A 1 201 ? 5.978 -9.536 -11.591 1.00 89.75 201 ALA A O 1
ATOM 1549 N N . ARG A 1 202 ? 7.282 -7.953 -12.513 1.00 87.50 202 ARG A N 1
ATOM 1550 C CA . ARG A 1 202 ? 7.411 -8.615 -13.818 1.00 87.50 202 ARG A CA 1
ATOM 1551 C C . ARG A 1 202 ? 8.060 -9.995 -13.704 1.00 87.50 202 ARG A C 1
ATOM 1553 O O . ARG A 1 202 ? 7.620 -10.934 -14.371 1.00 87.50 202 ARG A O 1
ATOM 1560 N N . SER A 1 203 ? 9.055 -10.142 -12.832 1.00 85.94 203 SER A N 1
ATOM 1561 C CA . SER A 1 203 ? 9.765 -11.407 -12.622 1.00 85.94 203 SER A CA 1
ATOM 1562 C C . SER A 1 203 ? 8.876 -12.522 -12.071 1.00 85.94 203 SER A C 1
ATOM 1564 O O . SER A 1 203 ? 9.127 -13.693 -12.356 1.00 85.94 203 SER A O 1
ATOM 1566 N N . LEU A 1 204 ? 7.758 -12.208 -11.403 1.00 87.88 204 LEU A N 1
ATOM 1567 C CA . LEU A 1 204 ? 6.789 -13.213 -10.935 1.00 87.88 204 LEU A CA 1
ATOM 1568 C C . LEU A 1 204 ? 6.146 -14.028 -12.069 1.00 87.88 204 LEU A C 1
ATOM 1570 O O . LEU A 1 204 ? 5.580 -15.094 -11.819 1.00 87.88 204 LEU A O 1
ATOM 1574 N N . ARG A 1 205 ? 6.249 -13.573 -13.325 1.00 88.38 205 ARG A N 1
ATOM 1575 C CA . ARG A 1 205 ? 5.842 -14.365 -14.497 1.00 88.38 205 ARG A CA 1
ATOM 1576 C C . ARG A 1 205 ? 6.726 -15.587 -14.726 1.00 88.38 205 ARG A C 1
ATOM 1578 O O . ARG A 1 205 ? 6.264 -16.556 -15.316 1.00 88.38 205 ARG A O 1
ATOM 1585 N N . GLN A 1 206 ? 7.974 -15.540 -14.270 1.00 83.81 206 GLN A N 1
ATOM 1586 C CA . GLN A 1 206 ? 8.986 -16.578 -14.483 1.00 83.81 206 GLN A CA 1
ATOM 1587 C C . GLN A 1 206 ? 9.457 -17.208 -13.165 1.00 83.81 206 GLN A C 1
ATOM 1589 O O . GLN A 1 206 ? 9.856 -18.371 -13.146 1.00 83.81 206 GLN A O 1
ATOM 1594 N N . HIS A 1 207 ? 9.298 -16.506 -12.042 1.00 81.69 207 HIS A N 1
ATOM 1595 C CA . HIS A 1 207 ? 9.754 -16.936 -10.723 1.00 81.69 207 HIS A CA 1
ATOM 1596 C C . HIS A 1 207 ? 8.602 -17.058 -9.709 1.00 81.69 207 HIS A C 1
ATOM 1598 O O . HIS A 1 207 ? 7.507 -16.528 -9.883 1.00 81.69 207 HIS A O 1
ATOM 1604 N N . VAL A 1 208 ? 8.819 -17.824 -8.633 1.00 79.06 208 VAL A N 1
ATOM 1605 C CA . VAL A 1 208 ? 7.905 -17.861 -7.464 1.00 79.06 208 VAL A CA 1
ATOM 1606 C C . VAL A 1 208 ? 8.071 -16.629 -6.606 1.00 79.06 208 VAL A C 1
ATOM 1608 O O . VAL A 1 208 ? 7.125 -16.149 -5.992 1.00 79.06 208 VAL A O 1
ATOM 1611 N N . LEU A 1 209 ? 9.296 -16.157 -6.507 1.00 79.88 209 LEU A N 1
ATOM 1612 C CA . LEU A 1 209 ? 9.659 -15.077 -5.627 1.00 79.88 209 LEU A CA 1
ATOM 1613 C C . LEU A 1 209 ? 10.024 -13.885 -6.500 1.00 79.88 209 LEU A C 1
ATOM 1615 O O . LEU A 1 209 ? 10.555 -14.093 -7.591 1.00 79.88 209 LEU A O 1
ATOM 1619 N N . PRO A 1 210 ? 9.693 -12.662 -6.067 1.00 80.75 210 PRO A N 1
ATOM 1620 C CA . PRO A 1 210 ? 10.078 -11.476 -6.803 1.00 80.75 210 PRO A CA 1
ATOM 1621 C C . PRO A 1 210 ? 11.604 -11.374 -6.787 1.00 80.75 210 PRO A C 1
ATOM 1623 O O . PRO A 1 210 ? 12.218 -11.318 -5.723 1.00 80.75 210 PRO A O 1
ATOM 1626 N N . THR A 1 211 ? 12.200 -11.385 -7.971 1.00 74.00 211 THR A N 1
ATOM 1627 C CA . THR A 1 211 ? 13.645 -11.276 -8.202 1.00 74.00 211 THR A CA 1
ATOM 1628 C C . THR A 1 211 ? 13.922 -10.168 -9.215 1.00 74.00 211 THR A C 1
ATOM 1630 O O . THR A 1 211 ? 13.078 -9.886 -10.066 1.00 74.00 211 THR A O 1
ATOM 1633 N N . TRP A 1 212 ? 15.084 -9.516 -9.143 1.00 71.69 212 TRP A N 1
ATOM 1634 C CA . TRP A 1 212 ? 15.504 -8.548 -10.159 1.00 71.69 212 TRP A CA 1
ATOM 1635 C C . TRP A 1 212 ? 16.980 -8.675 -10.561 1.00 71.69 212 TRP A C 1
ATOM 1637 O O . TRP A 1 212 ? 17.885 -8.177 -9.898 1.00 71.69 212 TRP A O 1
ATOM 1647 N N . GLU A 1 213 ? 17.205 -9.317 -11.709 1.00 56.19 213 GLU A N 1
ATOM 1648 C CA . GLU A 1 213 ? 18.513 -9.782 -12.192 1.00 56.19 213 GLU A CA 1
ATOM 1649 C C . GLU A 1 213 ? 19.663 -8.756 -12.145 1.00 56.19 213 GLU A C 1
ATOM 1651 O O . GLU A 1 213 ? 20.785 -9.153 -11.859 1.00 56.19 213 GLU A O 1
ATOM 1656 N N . ILE A 1 214 ? 19.434 -7.452 -12.357 1.00 54.56 214 ILE A N 1
ATOM 1657 C CA . ILE A 1 214 ? 20.538 -6.468 -12.381 1.00 54.56 214 ILE A CA 1
ATOM 1658 C C . ILE A 1 214 ? 21.076 -6.145 -10.993 1.00 54.56 214 ILE A C 1
ATOM 1660 O O . ILE A 1 214 ? 22.289 -6.044 -10.821 1.00 54.56 214 ILE A O 1
ATOM 1664 N N . GLU A 1 215 ? 20.198 -5.956 -10.016 1.00 52.00 215 GLU A N 1
ATOM 1665 C CA . GLU A 1 215 ? 20.642 -5.741 -8.641 1.00 52.00 215 GLU A CA 1
ATOM 1666 C C . GLU A 1 215 ? 21.125 -7.083 -8.051 1.00 52.00 215 GLU A C 1
ATOM 1668 O O . GLU A 1 215 ? 22.177 -7.148 -7.415 1.00 52.00 215 GLU A O 1
ATOM 1673 N N . THR A 1 216 ? 20.442 -8.184 -8.408 1.00 56.91 216 THR A N 1
ATOM 1674 C CA . THR A 1 216 ? 20.587 -9.523 -7.798 1.00 56.91 216 THR A CA 1
ATOM 1675 C C . THR A 1 216 ? 21.848 -10.335 -8.106 1.00 56.91 216 THR A C 1
ATOM 1677 O O . THR A 1 216 ? 22.027 -11.321 -7.394 1.00 56.91 216 THR A O 1
ATOM 1680 N N . ILE A 1 217 ? 22.703 -10.011 -9.097 1.00 44.06 217 ILE A N 1
ATOM 1681 C CA . ILE A 1 217 ? 23.818 -10.928 -9.468 1.00 44.06 217 ILE A CA 1
ATOM 1682 C C . ILE A 1 217 ? 24.707 -11.265 -8.270 1.00 44.06 217 ILE A C 1
ATOM 1684 O O . ILE A 1 217 ? 25.213 -12.375 -8.205 1.00 44.06 217 ILE A O 1
ATOM 1688 N N . ASP A 1 218 ? 24.782 -10.382 -7.275 1.00 45.34 218 ASP A N 1
ATOM 1689 C CA . ASP A 1 218 ? 25.334 -10.714 -5.963 1.00 45.34 218 ASP A CA 1
ATOM 1690 C C . ASP A 1 218 ? 24.561 -10.051 -4.809 1.00 45.34 218 ASP A C 1
ATOM 1692 O O . ASP A 1 218 ? 25.049 -10.032 -3.685 1.00 45.34 218 ASP A O 1
ATOM 1696 N N . ARG A 1 219 ? 23.411 -9.397 -5.044 1.00 49.31 219 ARG A N 1
ATOM 1697 C CA . ARG A 1 219 ? 22.790 -8.495 -4.056 1.00 49.31 219 ARG A CA 1
ATOM 1698 C C . ARG A 1 219 ? 21.273 -8.433 -4.234 1.00 49.31 219 ARG A C 1
ATOM 1700 O O . ARG A 1 219 ? 20.780 -7.780 -5.128 1.00 4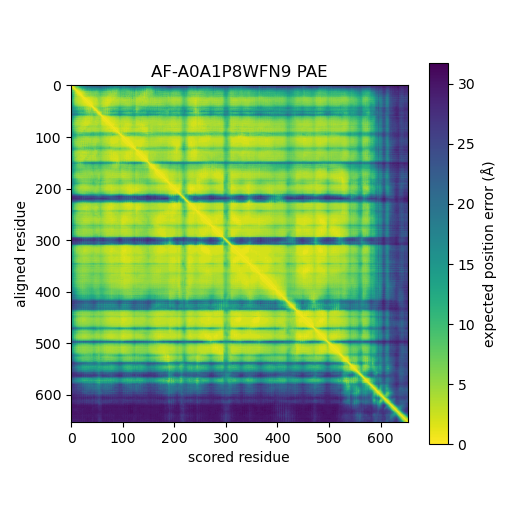9.31 219 ARG A O 1
ATOM 1707 N N . PHE A 1 220 ? 20.535 -9.038 -3.305 1.00 45.16 220 PHE A N 1
ATOM 1708 C CA . PHE A 1 220 ? 19.104 -8.775 -3.063 1.00 45.16 220 PHE A CA 1
ATOM 1709 C C . PHE A 1 220 ? 18.044 -9.368 -3.994 1.00 45.16 220 PHE A C 1
ATOM 1711 O O . PHE A 1 220 ? 18.045 -9.149 -5.184 1.00 45.16 220 PHE A O 1
ATOM 1718 N N . GLY A 1 221 ? 17.060 -10.043 -3.396 1.00 44.97 221 GLY A N 1
ATOM 1719 C CA . GLY A 1 221 ? 15.848 -10.573 -4.045 1.00 44.97 221 GLY A CA 1
ATOM 1720 C C . GLY A 1 221 ? 15.080 -11.535 -3.133 1.00 44.97 221 GLY A C 1
ATOM 1721 O O . GLY A 1 221 ? 14.390 -12.444 -3.583 1.00 44.97 221 GLY A O 1
ATOM 1722 N N . ALA A 1 222 ? 15.257 -11.392 -1.819 1.00 47.09 222 ALA A N 1
ATOM 1723 C CA . ALA A 1 222 ? 14.614 -12.227 -0.822 1.00 47.09 222 ALA A CA 1
ATOM 1724 C C . ALA A 1 222 ? 13.934 -11.357 0.220 1.00 47.09 222 ALA A C 1
ATOM 1726 O O . ALA A 1 222 ? 14.435 -10.298 0.596 1.00 47.09 222 ALA A O 1
ATOM 1727 N N . VAL A 1 223 ? 12.824 -11.866 0.748 1.00 48.44 223 VAL A N 1
ATOM 1728 C CA . VAL A 1 223 ? 11.999 -11.231 1.788 1.00 48.44 223 VAL A CA 1
ATOM 1729 C C . VAL A 1 223 ? 12.779 -10.821 3.039 1.00 48.44 223 VAL A C 1
ATOM 1731 O O . VAL A 1 223 ? 12.312 -10.002 3.820 1.00 48.44 223 VAL A O 1
ATOM 1734 N N . ILE A 1 224 ? 13.977 -11.359 3.241 1.00 52.19 224 ILE A N 1
ATOM 1735 C CA . ILE A 1 224 ? 14.842 -10.998 4.366 1.00 52.19 224 ILE A CA 1
ATOM 1736 C C . ILE A 1 224 ? 15.441 -9.601 4.187 1.00 52.19 224 ILE A C 1
ATOM 1738 O O . ILE A 1 224 ? 15.719 -8.940 5.184 1.00 52.19 224 ILE A O 1
ATOM 1742 N N . VAL A 1 225 ? 15.634 -9.160 2.941 1.00 51.97 225 VAL A N 1
ATOM 1743 C CA . VAL A 1 225 ? 16.450 -7.989 2.637 1.00 51.97 225 VAL A CA 1
ATOM 1744 C C . VAL A 1 225 ? 15.685 -6.857 1.961 1.00 51.97 225 VAL A C 1
ATOM 1746 O O . VAL A 1 225 ? 15.877 -5.724 2.363 1.00 51.97 225 VAL A O 1
ATOM 1749 N N . ASN A 1 226 ? 14.720 -7.131 1.082 1.00 63.06 226 ASN A N 1
ATOM 1750 C CA . ASN A 1 226 ? 13.671 -6.164 0.730 1.00 63.06 226 ASN A CA 1
ATOM 1751 C C . ASN A 1 226 ? 12.360 -6.915 0.538 1.00 63.06 226 ASN A C 1
ATOM 1753 O O . ASN A 1 226 ? 12.129 -7.514 -0.516 1.00 63.06 226 ASN A O 1
ATOM 1757 N N . PRO A 1 227 ? 11.514 -6.992 1.575 1.00 68.62 227 PRO A N 1
ATOM 1758 C CA . PRO A 1 227 ? 10.267 -7.723 1.481 1.00 68.62 227 PRO A CA 1
ATOM 1759 C C . PRO A 1 227 ? 9.259 -6.949 0.635 1.00 68.62 227 PRO A C 1
ATOM 1761 O O . PRO A 1 227 ? 8.300 -6.435 1.169 1.00 68.62 227 PRO A O 1
ATOM 1764 N N . ALA A 1 228 ? 9.408 -6.923 -0.686 1.00 76.44 228 ALA A N 1
ATOM 1765 C CA . ALA A 1 228 ? 8.413 -6.360 -1.599 1.00 76.44 228 ALA A CA 1
ATOM 1766 C C . ALA A 1 228 ? 7.315 -7.373 -1.984 1.00 76.44 228 ALA A C 1
ATOM 1768 O O . ALA A 1 228 ? 6.501 -7.101 -2.862 1.00 76.44 228 ALA A O 1
ATOM 1769 N N . LEU A 1 229 ? 7.264 -8.543 -1.333 1.00 84.50 229 LEU A N 1
ATOM 1770 C CA . LEU A 1 229 ? 6.479 -9.706 -1.760 1.00 84.50 229 LEU A CA 1
ATOM 1771 C C . LEU A 1 229 ? 5.019 -9.363 -2.062 1.00 84.50 229 LEU A C 1
ATOM 1773 O O . LEU A 1 229 ? 4.560 -9.551 -3.186 1.00 84.50 229 LEU A O 1
ATOM 1777 N N . ILE A 1 230 ? 4.278 -8.852 -1.075 1.00 89.06 230 ILE A N 1
ATOM 1778 C CA . ILE A 1 230 ? 2.844 -8.584 -1.264 1.00 89.06 230 ILE A CA 1
ATOM 1779 C C . ILE A 1 230 ? 2.640 -7.488 -2.314 1.00 89.06 230 ILE A C 1
ATOM 1781 O O . ILE A 1 230 ? 1.730 -7.605 -3.133 1.00 89.06 230 ILE A O 1
ATOM 1785 N N . ASN A 1 231 ? 3.503 -6.469 -2.336 1.00 89.81 231 ASN A N 1
ATOM 1786 C CA . ASN A 1 231 ? 3.446 -5.410 -3.338 1.00 89.81 231 ASN A CA 1
ATOM 1787 C C . ASN A 1 231 ? 3.635 -5.963 -4.763 1.00 89.81 231 ASN A C 1
ATOM 1789 O O . ASN A 1 231 ? 2.815 -5.688 -5.636 1.00 89.81 231 ASN A O 1
ATOM 1793 N N . SER A 1 232 ? 4.652 -6.797 -4.989 1.00 90.75 232 SER A N 1
ATOM 1794 C CA . SER A 1 232 ? 4.948 -7.392 -6.297 1.00 90.75 232 SER A CA 1
ATOM 1795 C C . SER A 1 232 ? 3.780 -8.222 -6.827 1.00 90.75 232 SER A C 1
ATOM 1797 O O . SER A 1 232 ? 3.429 -8.093 -7.997 1.00 90.75 232 SER A O 1
ATOM 1799 N N . TYR A 1 233 ? 3.115 -9.011 -5.974 1.00 91.44 233 TYR A N 1
ATOM 1800 C CA . TYR A 1 233 ? 1.946 -9.800 -6.386 1.00 91.44 233 TYR A CA 1
ATOM 1801 C C . TYR A 1 233 ? 0.748 -8.930 -6.781 1.00 91.44 233 TYR A C 1
ATOM 1803 O O . TYR A 1 233 ? 0.085 -9.194 -7.782 1.00 91.44 233 TYR A O 1
ATOM 1811 N N . TRP A 1 234 ? 0.467 -7.872 -6.021 1.00 90.75 234 TRP A N 1
ATOM 1812 C CA . TRP A 1 234 ? -0.616 -6.943 -6.358 1.00 90.75 234 TRP A CA 1
ATOM 1813 C C . TRP A 1 234 ? -0.321 -6.182 -7.653 1.00 90.75 234 TRP A C 1
ATOM 1815 O O . TRP A 1 234 ? -1.204 -6.029 -8.500 1.00 90.75 234 TRP A O 1
ATOM 1825 N N . THR A 1 235 ? 0.931 -5.769 -7.832 1.00 91.75 235 THR A N 1
ATOM 1826 C CA . THR A 1 235 ? 1.403 -5.063 -9.020 1.00 91.75 235 THR A CA 1
ATOM 1827 C C . THR A 1 235 ? 1.404 -5.956 -10.262 1.00 91.75 235 THR A C 1
ATOM 1829 O O . THR A 1 235 ? 0.908 -5.522 -11.302 1.00 91.75 235 THR A O 1
ATOM 1832 N N . VAL A 1 236 ? 1.850 -7.218 -10.178 1.00 92.19 236 VAL A N 1
ATOM 1833 C CA . VAL A 1 236 ? 1.848 -8.122 -11.345 1.00 92.19 236 VAL A CA 1
ATOM 1834 C C . VAL A 1 236 ? 0.428 -8.397 -11.835 1.00 92.19 236 VAL A C 1
ATOM 1836 O O . VAL A 1 236 ? 0.203 -8.471 -13.037 1.00 92.19 236 VAL A O 1
ATOM 1839 N N . GLY A 1 237 ? -0.561 -8.461 -10.936 1.00 91.81 237 GLY A N 1
ATOM 1840 C CA . GLY A 1 237 ? -1.962 -8.604 -11.335 1.00 91.81 237 GLY A CA 1
ATOM 1841 C C . GLY A 1 237 ? -2.450 -7.450 -12.218 1.00 91.81 237 GLY A C 1
ATOM 1842 O O . GLY A 1 237 ? -3.152 -7.678 -13.202 1.00 91.81 237 GLY A O 1
ATOM 1843 N N . LEU A 1 238 ? -2.039 -6.213 -11.916 1.00 91.44 238 LEU A N 1
ATOM 1844 C CA . LEU A 1 238 ? -2.328 -5.056 -12.767 1.00 91.44 238 LEU A CA 1
ATOM 1845 C C . LEU A 1 238 ? -1.519 -5.084 -14.061 1.00 91.44 238 LEU A C 1
ATOM 1847 O O . LEU A 1 238 ? -2.090 -4.819 -15.113 1.00 91.44 238 LEU A O 1
ATOM 1851 N N . GLN A 1 239 ? -0.233 -5.435 -14.006 1.00 91.62 239 GLN A N 1
ATOM 1852 C CA . GLN A 1 239 ? 0.622 -5.526 -15.194 1.00 91.62 239 GLN A CA 1
ATOM 1853 C C . GLN A 1 239 ? 0.132 -6.587 -16.185 1.00 91.62 239 GLN A C 1
ATOM 1855 O O . GLN A 1 239 ? 0.182 -6.401 -17.396 1.00 91.62 239 GLN A O 1
ATOM 1860 N N . VAL A 1 240 ? -0.406 -7.702 -15.694 1.00 90.50 240 VAL A N 1
ATOM 1861 C CA . VAL A 1 240 ? -0.964 -8.750 -16.551 1.00 90.50 240 VAL A CA 1
ATOM 1862 C C . VAL A 1 240 ? -2.224 -8.262 -17.272 1.00 90.50 240 VAL A C 1
ATOM 1864 O O . VAL A 1 240 ? -2.408 -8.577 -18.448 1.00 90.50 240 VAL A O 1
ATOM 1867 N N . LEU A 1 241 ? -3.076 -7.474 -16.606 1.00 88.56 241 LEU A N 1
ATOM 1868 C CA . LEU A 1 241 ? -4.314 -6.943 -17.190 1.00 88.56 241 LEU A CA 1
ATOM 1869 C C . LEU A 1 241 ? -4.073 -5.727 -18.096 1.00 88.56 241 LEU A C 1
ATOM 1871 O O . LEU A 1 241 ? -4.648 -5.649 -19.176 1.00 88.56 241 LEU A O 1
ATOM 1875 N N . LEU A 1 242 ? -3.231 -4.792 -17.663 1.00 86.94 242 LEU A N 1
ATOM 1876 C CA . LEU A 1 242 ? -3.034 -3.482 -18.291 1.00 86.94 242 LEU A CA 1
ATOM 1877 C C . LEU A 1 242 ? -1.734 -3.373 -19.093 1.00 86.94 242 LEU A C 1
ATOM 1879 O O . LEU A 1 242 ? -1.541 -2.381 -19.780 1.00 86.94 242 LEU A O 1
ATOM 1883 N N . GLY A 1 243 ? -0.859 -4.375 -19.023 1.00 85.50 243 GLY A N 1
ATOM 1884 C CA . GLY A 1 243 ? 0.462 -4.394 -19.652 1.00 85.50 243 GLY A CA 1
ATOM 1885 C C . GLY A 1 243 ? 1.604 -3.980 -18.724 1.00 85.50 243 GLY A C 1
ATOM 1886 O O . GLY A 1 243 ? 1.398 -3.415 -17.648 1.00 85.50 243 GLY A O 1
ATOM 1887 N N . ASP A 1 244 ? 2.833 -4.275 -19.153 1.00 84.38 244 ASP A N 1
ATOM 1888 C CA . ASP A 1 244 ? 4.069 -4.089 -18.377 1.00 84.38 244 ASP A CA 1
ATOM 1889 C C . ASP A 1 244 ? 4.570 -2.636 -18.411 1.00 84.38 244 ASP A C 1
ATOM 1891 O O . ASP A 1 244 ? 5.733 -2.358 -18.698 1.00 84.38 244 ASP A O 1
ATOM 1895 N N . HIS A 1 245 ? 3.672 -1.689 -18.146 1.00 81.56 245 HIS A N 1
ATOM 1896 C CA . HIS A 1 245 ? 3.946 -0.254 -18.210 1.00 81.56 245 HIS A CA 1
ATOM 1897 C C . HIS A 1 245 ? 3.925 0.376 -16.818 1.00 81.56 245 HIS A C 1
ATOM 1899 O O . HIS A 1 245 ? 3.335 -0.151 -15.872 1.00 81.56 245 HIS A O 1
ATOM 1905 N N . GLU A 1 246 ? 4.497 1.574 -16.707 1.00 82.56 246 GLU A N 1
ATOM 1906 C CA . GLU A 1 246 ? 4.577 2.307 -15.442 1.00 82.56 246 GLU A CA 1
ATOM 1907 C C . GLU A 1 246 ? 3.209 2.563 -14.800 1.00 82.56 246 GLU A C 1
ATOM 1909 O O . GLU A 1 246 ? 3.055 2.454 -13.583 1.00 82.56 246 GLU A O 1
ATOM 1914 N N . LEU A 1 247 ? 2.194 2.868 -15.615 1.00 82.69 247 LEU A N 1
ATOM 1915 C CA . LEU A 1 247 ? 0.851 3.158 -15.122 1.00 82.69 247 LEU A CA 1
ATOM 1916 C C . LEU A 1 247 ? 0.277 1.988 -14.312 1.00 82.69 247 LEU A C 1
ATOM 1918 O O . LEU A 1 247 ? -0.273 2.203 -13.232 1.00 82.69 247 LEU A O 1
ATOM 1922 N N . ALA A 1 248 ? 0.439 0.753 -14.795 1.00 86.81 248 ALA A N 1
ATOM 1923 C CA . ALA A 1 248 ? -0.053 -0.433 -14.101 1.00 86.81 248 ALA A CA 1
ATOM 1924 C C . ALA A 1 248 ? 0.568 -0.556 -12.701 1.00 86.81 248 ALA A C 1
ATOM 1926 O O . ALA A 1 248 ? -0.139 -0.835 -11.735 1.00 86.81 248 ALA A O 1
ATOM 1927 N N . THR A 1 249 ? 1.862 -0.253 -12.576 1.00 87.44 249 THR A N 1
ATOM 1928 C CA . THR A 1 249 ? 2.579 -0.254 -11.295 1.00 87.44 249 THR A CA 1
ATOM 1929 C C . THR A 1 249 ? 2.149 0.885 -10.368 1.00 87.44 249 THR A C 1
ATOM 1931 O O . THR A 1 249 ? 2.139 0.706 -9.156 1.00 87.44 249 THR A O 1
ATOM 1934 N N . ARG A 1 250 ? 1.724 2.041 -10.893 1.00 85.81 250 ARG A N 1
ATOM 1935 C CA . ARG A 1 250 ? 1.277 3.185 -10.074 1.00 85.81 250 ARG A CA 1
ATOM 1936 C C . ARG A 1 250 ? -0.159 3.048 -9.561 1.00 85.81 250 ARG A C 1
ATOM 1938 O O . ARG A 1 250 ? -0.489 3.612 -8.524 1.00 85.81 250 ARG A O 1
ATOM 1945 N N . LEU A 1 251 ? -1.046 2.324 -10.248 1.00 86.69 251 LEU A N 1
ATOM 1946 C CA . LEU A 1 251 ? -2.482 2.310 -9.914 1.00 86.69 251 LEU A CA 1
ATOM 1947 C C . LEU A 1 251 ? -2.803 1.721 -8.529 1.00 86.69 251 LEU A C 1
ATOM 1949 O O . LEU A 1 251 ? -3.719 2.198 -7.851 1.00 86.69 251 LEU A O 1
ATOM 1953 N N . SER A 1 252 ? -2.041 0.727 -8.073 1.00 88.00 252 SER A N 1
ATOM 1954 C CA . SER A 1 252 ? -2.190 0.120 -6.741 1.00 88.00 252 SER A CA 1
ATOM 1955 C C . SER A 1 252 ? -1.984 1.132 -5.602 1.00 88.00 252 SER A C 1
ATOM 1957 O O . SER A 1 252 ? -2.605 0.997 -4.545 1.00 88.00 252 SER A O 1
ATOM 1959 N N . TYR A 1 253 ? -1.212 2.199 -5.829 1.00 88.69 253 TYR A N 1
ATOM 1960 C CA . TYR A 1 253 ? -0.994 3.298 -4.883 1.00 88.69 253 TYR A CA 1
ATOM 1961 C C . TYR A 1 253 ? -2.315 3.934 -4.441 1.00 88.69 253 TYR A C 1
ATOM 1963 O O . TYR A 1 253 ? -2.612 4.057 -3.251 1.00 88.69 253 TYR A O 1
ATOM 1971 N N . TRP A 1 254 ? -3.155 4.293 -5.411 1.00 89.81 254 TRP A N 1
ATOM 1972 C CA . TRP A 1 254 ? -4.427 4.975 -5.177 1.00 89.81 254 TRP A CA 1
ATOM 1973 C C . TRP A 1 254 ? -5.456 4.071 -4.496 1.00 89.81 254 TRP A C 1
ATOM 1975 O O . TRP A 1 254 ? -6.252 4.530 -3.672 1.00 89.81 254 TRP A O 1
ATOM 1985 N N . VAL A 1 255 ? -5.395 2.769 -4.776 1.00 90.38 255 VAL A N 1
ATOM 1986 C CA . VAL A 1 255 ? -6.196 1.751 -4.084 1.00 90.38 255 VAL A CA 1
ATOM 1987 C C . VAL A 1 255 ? -5.803 1.670 -2.613 1.00 90.38 255 VAL A C 1
ATOM 1989 O O . VAL A 1 255 ? -6.679 1.650 -1.743 1.00 90.38 255 VAL A O 1
ATOM 1992 N N . CYS A 1 256 ? -4.500 1.687 -2.320 1.00 92.62 256 CYS A N 1
ATOM 1993 C CA . CYS A 1 256 ? -3.997 1.686 -0.950 1.00 92.62 256 CYS A CA 1
ATOM 1994 C C . CYS A 1 256 ? -4.449 2.938 -0.188 1.00 92.62 256 CYS A C 1
ATOM 1996 O O . CYS A 1 256 ? -4.937 2.811 0.934 1.00 92.62 256 CYS A O 1
ATOM 1998 N N . TRP A 1 257 ? -4.402 4.127 -0.801 1.00 92.75 257 TRP A N 1
ATOM 1999 C CA . TRP A 1 257 ? -4.890 5.361 -0.167 1.00 92.75 257 TRP A CA 1
ATOM 2000 C C . TRP A 1 257 ? -6.382 5.368 0.115 1.00 92.75 257 TRP A C 1
ATOM 2002 O O . TRP A 1 257 ? -6.805 5.810 1.188 1.00 92.75 257 TRP A O 1
ATOM 2012 N N . LEU A 1 258 ? -7.186 4.836 -0.807 1.00 92.12 258 LEU A N 1
ATOM 2013 C CA . LEU A 1 258 ? -8.604 4.626 -0.548 1.00 92.12 258 LEU A CA 1
ATOM 2014 C C . LEU A 1 258 ? -8.789 3.705 0.668 1.00 92.12 258 LEU A C 1
ATOM 2016 O O . LEU A 1 258 ? -9.551 4.037 1.576 1.00 92.12 258 LEU A O 1
ATOM 2020 N N . GLY A 1 259 ? -8.050 2.594 0.729 1.00 92.50 259 GLY A N 1
ATOM 2021 C CA . GLY A 1 259 ? -8.035 1.688 1.879 1.00 92.50 259 GLY A CA 1
ATOM 2022 C C . GLY A 1 259 ? -7.666 2.390 3.189 1.00 92.50 259 GLY A C 1
ATOM 2023 O O . GLY A 1 259 ? -8.391 2.259 4.176 1.00 92.50 259 GLY A O 1
ATOM 2024 N N . ILE A 1 260 ? -6.594 3.188 3.188 1.00 95.44 260 ILE A N 1
ATOM 2025 C CA . ILE A 1 260 ? -6.111 3.953 4.347 1.00 95.44 260 ILE A CA 1
ATOM 2026 C C . ILE A 1 260 ? -7.200 4.885 4.872 1.00 95.44 260 ILE A C 1
ATOM 2028 O O . ILE A 1 260 ? -7.519 4.847 6.061 1.00 95.44 260 ILE A O 1
ATOM 2032 N N . LEU A 1 261 ? -7.820 5.687 3.999 1.00 94.25 261 LEU A N 1
ATOM 2033 C CA . LEU A 1 261 ? -8.883 6.608 4.406 1.00 94.25 261 LEU A CA 1
ATOM 2034 C C . LEU A 1 261 ? -10.080 5.858 5.000 1.00 94.25 261 LEU A C 1
ATOM 2036 O O . LEU A 1 261 ? -10.606 6.259 6.041 1.00 94.25 261 LEU A O 1
ATOM 2040 N N . LEU A 1 262 ? -10.493 4.748 4.382 1.00 92.19 262 LEU A N 1
ATOM 2041 C CA . LEU A 1 262 ? -11.612 3.940 4.868 1.00 92.19 262 LEU A CA 1
ATOM 2042 C C . LEU A 1 262 ? -11.325 3.314 6.242 1.00 92.19 262 LEU A C 1
ATOM 2044 O O . LEU A 1 262 ? -12.210 3.324 7.105 1.00 92.19 262 LEU A O 1
ATOM 2048 N N . VAL A 1 263 ? -10.107 2.812 6.472 1.00 94.75 263 VAL A N 1
ATOM 2049 C CA . VAL A 1 263 ? -9.688 2.257 7.770 1.00 94.75 263 VAL A CA 1
ATOM 2050 C C . VAL A 1 263 ? -9.596 3.361 8.827 1.00 94.75 263 VAL A C 1
ATOM 2052 O O . VAL A 1 263 ? -10.194 3.222 9.895 1.00 94.75 263 VAL A O 1
ATOM 2055 N N . CYS A 1 264 ? -8.979 4.505 8.518 1.00 95.75 264 CYS A N 1
ATOM 2056 C CA . CYS A 1 264 ? -8.932 5.655 9.427 1.00 95.75 264 CYS A CA 1
ATOM 2057 C C . CYS A 1 264 ? -10.337 6.129 9.821 1.00 95.75 264 CYS A C 1
ATOM 2059 O O . CYS A 1 264 ? -10.623 6.314 11.004 1.00 95.75 264 CYS A O 1
ATOM 2061 N N . PHE A 1 265 ? -11.258 6.280 8.864 1.00 93.69 265 PHE A N 1
ATOM 2062 C CA . PHE A 1 265 ? -12.634 6.687 9.162 1.0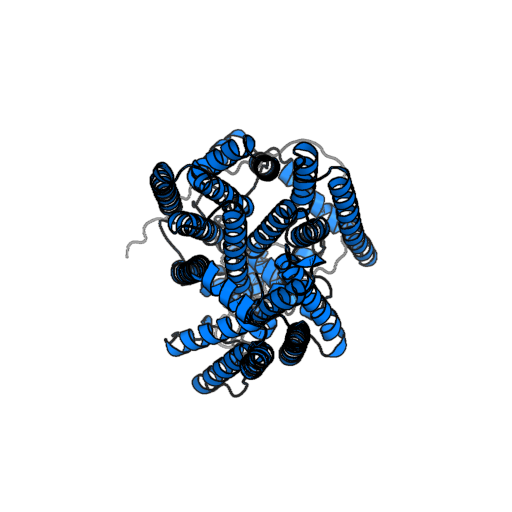0 93.69 265 PHE A CA 1
ATOM 2063 C C . PHE A 1 265 ? -13.396 5.660 9.985 1.00 93.69 265 PHE A C 1
ATOM 2065 O O . PHE A 1 265 ? -14.206 6.034 10.835 1.00 93.69 265 PHE A O 1
ATOM 2072 N N . ARG A 1 266 ? -13.141 4.371 9.772 1.00 91.94 266 ARG A N 1
ATOM 2073 C CA . ARG A 1 266 ? -13.694 3.308 10.607 1.00 91.94 266 ARG A CA 1
ATOM 2074 C C . ARG A 1 266 ? -13.188 3.411 12.051 1.00 91.94 266 ARG A C 1
ATOM 2076 O O . ARG A 1 266 ? -14.004 3.321 12.965 1.00 91.94 266 ARG A O 1
ATOM 2083 N N . MET A 1 267 ? -11.894 3.646 12.255 1.00 95.12 267 MET A N 1
ATOM 2084 C CA . MET A 1 267 ? -11.294 3.790 13.586 1.00 95.12 267 MET A CA 1
ATOM 2085 C C . MET A 1 267 ? -11.763 5.068 14.291 1.00 95.12 267 MET A C 1
ATOM 2087 O O . MET A 1 267 ? -12.164 5.013 15.449 1.00 95.12 267 MET A O 1
ATOM 2091 N N . ILE A 1 268 ? -11.838 6.202 13.583 1.00 94.19 268 ILE A N 1
ATOM 2092 C CA . ILE A 1 268 ? -12.451 7.441 14.098 1.00 94.19 268 ILE A CA 1
ATOM 2093 C C . ILE A 1 268 ? -13.905 7.177 14.504 1.00 94.19 268 ILE A C 1
ATOM 2095 O O . ILE A 1 268 ? -14.339 7.590 15.580 1.00 94.19 268 ILE A O 1
ATOM 2099 N N . LYS A 1 269 ? -14.647 6.421 13.682 1.00 91.25 269 LYS A N 1
ATOM 2100 C CA . LYS A 1 269 ? -16.044 6.086 13.962 1.00 91.25 269 LYS A CA 1
ATOM 2101 C C . LYS A 1 269 ? -16.232 5.252 15.233 1.00 91.25 269 LYS A C 1
ATOM 2103 O O . LYS A 1 269 ? -17.284 5.321 15.863 1.00 91.25 269 LYS A O 1
ATOM 2108 N N . HIS A 1 270 ? -15.232 4.460 15.616 1.00 91.69 270 HIS A N 1
ATOM 2109 C CA . HIS A 1 270 ? -15.276 3.688 16.856 1.00 91.69 270 HIS A CA 1
ATOM 2110 C C . HIS A 1 270 ? -15.406 4.591 18.095 1.00 91.69 270 HIS A C 1
ATOM 2112 O O . HIS A 1 270 ? -15.990 4.178 19.093 1.00 91.69 270 HIS A O 1
ATOM 2118 N N . PHE A 1 271 ? -14.911 5.831 18.019 1.00 92.38 271 PHE A N 1
ATOM 2119 C CA . PHE A 1 271 ? -14.908 6.782 19.131 1.00 92.38 271 PHE A CA 1
ATOM 2120 C C . PHE A 1 271 ? -15.932 7.917 19.002 1.00 92.38 271 PHE A C 1
ATOM 2122 O O . PHE A 1 271 ? -16.217 8.585 19.993 1.00 92.38 271 PHE A O 1
ATOM 2129 N N . GLY A 1 272 ? -16.519 8.123 17.823 1.00 89.56 272 GLY A N 1
ATOM 2130 C CA . GLY A 1 272 ? -17.568 9.118 17.608 1.00 89.56 272 GLY A CA 1
ATOM 2131 C C . GLY A 1 272 ? -18.041 9.168 16.159 1.00 89.56 272 GLY A C 1
ATOM 2132 O O . GLY A 1 272 ? -17.809 8.251 15.387 1.00 89.56 272 GLY A O 1
ATOM 2133 N N . ASN A 1 273 ? -18.735 10.228 15.749 1.00 87.69 273 ASN A N 1
ATOM 2134 C CA . ASN A 1 273 ? -19.159 10.363 14.353 1.00 87.69 273 ASN A CA 1
ATOM 2135 C C . ASN A 1 273 ? -18.070 11.024 13.502 1.00 87.69 273 ASN A C 1
ATOM 2137 O O . ASN A 1 273 ? -17.467 12.012 13.914 1.00 87.69 273 ASN A O 1
ATOM 2141 N N . VAL A 1 274 ? -17.883 10.529 12.275 1.00 87.94 274 VAL A N 1
ATOM 2142 C CA . VAL A 1 274 ? -17.040 11.194 11.271 1.00 87.94 274 VAL A CA 1
ATOM 2143 C C . VAL A 1 274 ? -17.757 12.458 10.798 1.00 87.94 274 VAL A C 1
ATOM 2145 O O . VAL A 1 274 ? -18.835 12.392 10.198 1.00 87.94 274 VAL A O 1
ATOM 2148 N N . THR A 1 275 ? -17.168 13.614 11.086 1.00 88.00 275 THR A N 1
ATOM 2149 C CA . THR A 1 275 ? -17.652 14.923 10.637 1.00 88.00 275 THR A CA 1
ATOM 2150 C C . THR A 1 275 ? -16.964 15.328 9.336 1.00 88.00 275 THR A C 1
ATOM 2152 O O . THR A 1 275 ? -15.920 14.781 8.973 1.00 88.00 275 THR A O 1
ATOM 2155 N N . TRP A 1 276 ? -17.515 16.331 8.648 1.00 85.00 276 TRP A N 1
ATOM 2156 C CA . TRP A 1 276 ? -16.853 16.939 7.491 1.00 85.00 276 TRP A CA 1
ATOM 2157 C C . TRP A 1 276 ? -15.448 17.443 7.832 1.00 85.00 276 TRP A C 1
ATOM 2159 O O . TRP A 1 276 ? -14.524 17.163 7.084 1.00 85.00 276 TRP A O 1
ATOM 2169 N N . GLY A 1 277 ? -15.265 18.079 8.996 1.00 88.25 277 GLY A N 1
ATOM 2170 C CA . GLY A 1 277 ? -13.952 18.544 9.449 1.00 88.25 277 GLY A CA 1
ATOM 2171 C C . GLY A 1 277 ? -12.931 17.409 9.545 1.00 88.25 277 GLY A C 1
ATOM 2172 O O . GLY A 1 277 ? -11.865 17.493 8.943 1.00 88.25 277 GLY A O 1
ATOM 2173 N N . THR A 1 278 ? -13.284 16.303 10.213 1.00 90.38 278 THR A N 1
ATOM 2174 C CA . THR A 1 278 ? -12.391 15.132 10.311 1.00 90.38 278 THR A CA 1
ATOM 2175 C C . THR A 1 278 ? -12.103 14.497 8.950 1.00 90.38 278 THR A C 1
ATOM 2177 O O . THR A 1 278 ? -10.980 14.068 8.697 1.00 90.38 278 THR A O 1
ATOM 2180 N N . ALA A 1 279 ? -13.097 14.468 8.055 1.00 90.50 279 ALA A N 1
ATOM 2181 C CA . ALA A 1 279 ? -12.937 13.915 6.717 1.00 90.50 279 ALA A CA 1
ATOM 2182 C C . ALA A 1 279 ? -11.987 14.762 5.861 1.00 90.50 279 ALA A C 1
ATOM 2184 O O . ALA A 1 279 ? -11.081 14.215 5.233 1.00 90.50 279 ALA A O 1
ATOM 2185 N N . THR A 1 280 ? -12.136 16.087 5.897 1.00 90.62 280 THR A N 1
ATOM 2186 C CA . THR A 1 280 ? -11.262 17.027 5.190 1.00 90.62 280 THR A CA 1
ATOM 2187 C C . THR A 1 280 ? -9.829 16.962 5.709 1.00 90.62 280 THR A C 1
ATOM 2189 O O . THR A 1 280 ? -8.909 16.862 4.908 1.00 90.62 280 THR A O 1
ATOM 2192 N N . VAL A 1 281 ? -9.617 16.954 7.030 1.00 92.38 281 VAL A N 1
ATOM 2193 C CA . VAL A 1 281 ? -8.266 16.889 7.618 1.00 92.38 281 VAL A CA 1
ATOM 2194 C C . VAL A 1 281 ? -7.535 15.603 7.207 1.00 92.38 281 VAL A C 1
ATOM 2196 O O . VAL A 1 281 ? -6.387 15.671 6.777 1.00 92.38 281 VAL A O 1
ATOM 2199 N N . MET A 1 282 ? -8.207 14.446 7.260 1.00 93.25 282 MET A N 1
ATOM 2200 C CA . MET A 1 282 ? -7.642 13.179 6.770 1.00 93.25 282 MET A CA 1
ATOM 2201 C C . MET A 1 282 ? -7.375 13.187 5.260 1.00 93.25 282 MET A C 1
ATOM 2203 O O . MET A 1 282 ? -6.425 12.575 4.789 1.00 93.25 282 MET A O 1
ATOM 2207 N N . SER A 1 283 ? -8.215 13.870 4.486 1.00 92.94 283 SER A N 1
ATOM 2208 C CA . SER A 1 283 ? -8.034 13.976 3.036 1.00 92.94 283 SER A CA 1
ATOM 2209 C C . SER A 1 283 ? -6.814 14.820 2.682 1.00 92.94 283 SER A C 1
ATOM 2211 O O . SER A 1 283 ? -6.029 14.443 1.817 1.00 92.94 283 SER A O 1
ATOM 2213 N N . LEU A 1 284 ? -6.629 15.943 3.382 1.00 92.19 284 LEU A N 1
ATOM 2214 C CA . LEU A 1 284 ? -5.467 16.808 3.208 1.00 92.19 284 LEU A CA 1
ATOM 2215 C C . LEU A 1 284 ? -4.173 16.108 3.631 1.00 92.19 284 LEU A C 1
ATOM 2217 O O . LEU A 1 284 ? -3.156 16.316 2.981 1.00 92.19 284 LEU A O 1
ATOM 2221 N N . SER A 1 285 ? -4.200 15.253 4.661 1.00 91.69 285 SER A N 1
ATOM 2222 C CA . SER A 1 285 ? -3.006 14.491 5.045 1.00 91.69 285 SER A CA 1
ATOM 2223 C C . SER A 1 285 ? -2.602 13.468 3.983 1.00 91.69 285 SER A C 1
ATOM 2225 O O . SER A 1 285 ? -1.418 13.344 3.690 1.00 91.69 285 SER A O 1
ATOM 2227 N N . VAL A 1 286 ? -3.562 12.791 3.345 1.00 91.25 286 VAL A N 1
ATOM 2228 C CA . VAL A 1 286 ? -3.276 11.908 2.202 1.00 91.25 286 VAL A CA 1
ATOM 2229 C C . VAL A 1 286 ? -2.733 12.700 1.019 1.00 91.25 286 VAL A C 1
ATOM 2231 O O . VAL A 1 286 ? -1.713 12.309 0.468 1.00 91.25 286 VAL A O 1
ATOM 2234 N N . LEU A 1 287 ? -3.338 13.841 0.669 1.00 90.75 287 LEU A N 1
ATOM 2235 C CA . LEU A 1 287 ? -2.810 14.702 -0.396 1.00 90.75 287 LEU A CA 1
ATOM 2236 C C . LEU A 1 287 ? -1.390 15.195 -0.093 1.00 90.75 287 LEU A C 1
ATOM 2238 O O . LEU A 1 287 ? -0.578 15.282 -1.008 1.00 90.75 287 LEU A O 1
ATOM 2242 N N . LEU A 1 288 ? -1.081 15.487 1.172 1.00 87.38 288 LEU A N 1
ATOM 2243 C CA . LEU A 1 288 ? 0.252 15.906 1.603 1.00 87.38 288 LEU A CA 1
ATOM 2244 C C . LEU A 1 288 ? 1.267 14.772 1.467 1.00 87.38 288 LEU A C 1
ATOM 2246 O O . LEU A 1 288 ? 2.342 14.980 0.915 1.00 87.38 288 LEU A O 1
ATOM 2250 N N . VAL A 1 289 ? 0.907 13.557 1.882 1.00 87.38 289 VAL A N 1
ATOM 2251 C CA . VAL A 1 289 ? 1.736 12.374 1.628 1.00 87.38 289 VAL A CA 1
ATOM 2252 C C . VAL A 1 289 ? 1.918 12.127 0.131 1.00 87.38 289 VAL A C 1
ATOM 2254 O O . VAL A 1 289 ? 3.010 11.770 -0.315 1.00 87.38 289 VAL A O 1
ATOM 2257 N N . THR A 1 290 ? 0.863 12.280 -0.665 1.00 87.69 290 THR A N 1
ATOM 2258 C CA . THR A 1 290 ? 0.974 12.121 -2.112 1.00 87.69 290 THR A CA 1
ATOM 2259 C C . THR A 1 290 ? 1.892 13.161 -2.709 1.00 87.69 290 THR A C 1
ATOM 2261 O O . THR A 1 290 ? 2.713 12.813 -3.552 1.00 87.69 290 THR A O 1
ATOM 2264 N N . LEU A 1 291 ? 1.830 14.396 -2.224 1.00 84.00 291 LEU A N 1
ATOM 2265 C CA . LEU A 1 291 ? 2.772 15.429 -2.604 1.00 84.00 291 LEU A CA 1
ATOM 2266 C C . LEU A 1 291 ? 4.214 15.015 -2.268 1.00 84.00 291 LEU A C 1
ATOM 2268 O O . LEU A 1 291 ? 5.062 15.167 -3.133 1.00 84.00 291 LEU A O 1
ATOM 2272 N N . TRP A 1 292 ? 4.482 14.423 -1.096 1.00 80.38 292 TRP A N 1
ATOM 2273 C CA . TRP A 1 292 ? 5.825 13.942 -0.721 1.00 80.38 292 TRP A CA 1
ATOM 2274 C C . TRP A 1 292 ? 6.345 12.789 -1.584 1.00 80.38 292 TRP A C 1
ATOM 2276 O O . TRP A 1 292 ? 7.534 12.736 -1.871 1.00 80.38 292 TRP A O 1
ATOM 2286 N N . ASN A 1 293 ? 5.473 11.855 -1.974 1.00 79.88 293 ASN A N 1
ATOM 2287 C CA . ASN A 1 293 ? 5.861 10.725 -2.828 1.00 79.88 293 ASN A CA 1
ATOM 2288 C C . ASN A 1 293 ? 5.980 11.124 -4.303 1.00 79.88 293 ASN A C 1
ATOM 2290 O O . ASN A 1 293 ? 6.745 10.531 -5.055 1.00 79.88 293 ASN A O 1
ATOM 2294 N N . THR A 1 294 ? 5.190 12.108 -4.732 1.00 77.00 294 THR A N 1
ATOM 2295 C CA . THR A 1 294 ? 5.180 12.568 -6.124 1.00 77.00 294 THR A CA 1
ATOM 2296 C C . THR A 1 294 ? 6.315 13.552 -6.370 1.00 77.00 294 THR A C 1
ATOM 2298 O O . THR A 1 294 ? 7.018 13.455 -7.374 1.00 77.00 294 THR A O 1
ATOM 2301 N N . PHE A 1 295 ? 6.508 14.490 -5.443 1.00 69.25 295 PHE A N 1
ATOM 2302 C CA . PHE A 1 295 ? 7.488 15.551 -5.565 1.00 69.25 295 PHE A CA 1
ATOM 2303 C C . PHE A 1 295 ? 8.455 15.543 -4.408 1.00 69.25 295 PHE A C 1
ATOM 2305 O O . PHE A 1 295 ? 8.109 15.504 -3.228 1.00 69.25 295 PHE A O 1
ATOM 2312 N N . TYR A 1 296 ? 9.696 15.748 -4.802 1.00 62.06 296 TYR A N 1
ATOM 2313 C CA . TYR A 1 296 ? 10.746 16.184 -3.928 1.00 62.06 296 TYR A CA 1
ATOM 2314 C C . TYR A 1 296 ? 10.354 17.500 -3.252 1.00 62.06 296 TYR A C 1
ATOM 2316 O O . TYR A 1 296 ? 10.302 18.555 -3.892 1.00 62.06 296 TYR A O 1
ATOM 2324 N N . VAL A 1 297 ? 10.101 17.460 -1.943 1.00 43.56 297 VAL A N 1
ATOM 2325 C CA . VAL A 1 297 ? 9.961 18.680 -1.142 1.00 43.56 297 VAL A CA 1
ATOM 2326 C C . VAL A 1 297 ? 11.358 19.249 -0.871 1.00 43.56 297 VAL A C 1
ATOM 2328 O O . VAL A 1 297 ? 11.874 19.207 0.241 1.00 43.56 297 VAL A O 1
ATOM 2331 N N . GLY A 1 298 ? 11.978 19.777 -1.928 1.00 39.69 298 GLY A N 1
ATOM 2332 C CA . GLY A 1 298 ? 13.100 20.708 -1.843 1.00 39.69 298 GLY A CA 1
ATOM 2333 C C . GLY A 1 298 ? 14.340 20.303 -2.626 1.00 39.69 298 GLY A C 1
ATOM 2334 O O . GLY A 1 298 ? 15.242 19.720 -2.045 1.00 39.69 298 GLY A O 1
ATOM 2335 N N . TYR A 1 299 ? 14.456 20.715 -3.894 1.00 41.06 299 TYR A N 1
ATOM 2336 C CA . TYR A 1 299 ? 15.715 20.572 -4.629 1.00 41.06 299 TYR A CA 1
ATOM 2337 C C . TYR A 1 299 ? 16.902 21.311 -4.013 1.00 41.06 299 TYR A C 1
ATOM 2339 O O . TYR A 1 299 ? 16.940 22.535 -3.956 1.00 41.06 299 TYR A O 1
ATOM 2347 N N . ASN A 1 300 ? 17.874 20.466 -3.674 1.00 38.00 300 ASN A N 1
ATOM 2348 C CA . ASN A 1 300 ? 19.284 20.623 -3.352 1.00 38.00 300 ASN A CA 1
ATOM 2349 C C . ASN A 1 300 ? 19.691 21.431 -2.096 1.00 38.00 300 ASN A C 1
ATOM 2351 O O . ASN A 1 300 ? 19.551 22.655 -2.090 1.00 38.00 300 ASN A O 1
ATOM 2355 N N . PRO A 1 301 ? 20.352 20.789 -1.106 1.00 45.47 301 PRO A N 1
ATOM 2356 C CA . PRO A 1 301 ? 20.420 19.345 -0.840 1.00 45.47 301 PRO A CA 1
ATOM 2357 C C . PRO A 1 301 ? 19.489 19.030 0.357 1.00 45.47 301 PRO A C 1
ATOM 2359 O O . PRO A 1 301 ? 19.471 19.756 1.342 1.00 45.47 301 PRO A O 1
ATOM 2362 N N . TYR A 1 302 ? 18.600 18.038 0.355 1.00 45.44 302 TYR A N 1
ATOM 2363 C CA . TYR A 1 302 ? 18.854 16.609 0.195 1.00 45.44 302 TYR A CA 1
ATOM 2364 C C . TYR A 1 302 ? 17.497 15.861 0.151 1.00 45.44 302 TYR A C 1
ATOM 2366 O O . TYR A 1 302 ? 16.579 16.209 0.887 1.00 45.44 302 TYR A O 1
ATOM 2374 N N . MET A 1 303 ? 17.431 14.808 -0.674 1.00 44.12 303 MET A N 1
ATOM 2375 C CA . MET A 1 303 ? 16.747 13.524 -0.423 1.00 44.12 303 MET A CA 1
ATOM 2376 C C . MET A 1 303 ? 15.205 13.465 -0.279 1.00 44.12 303 MET A C 1
ATOM 2378 O O . MET A 1 303 ? 14.640 13.273 0.800 1.00 44.12 303 MET A O 1
ATOM 2382 N N . ALA A 1 304 ? 14.522 13.479 -1.429 1.00 42.41 304 ALA A N 1
ATOM 2383 C CA . ALA A 1 304 ? 13.409 12.561 -1.678 1.00 42.41 304 ALA A CA 1
ATOM 2384 C C . ALA A 1 304 ? 13.448 12.075 -3.134 1.00 42.41 304 ALA A C 1
ATOM 2386 O O . ALA A 1 304 ? 13.742 12.842 -4.053 1.00 42.41 304 ALA A O 1
ATOM 2387 N N . ASP A 1 305 ? 13.190 10.784 -3.299 1.00 49.25 305 ASP A N 1
ATOM 2388 C CA . ASP A 1 305 ? 13.297 10.055 -4.552 1.00 49.25 305 ASP A CA 1
ATOM 2389 C C . ASP A 1 305 ? 12.077 10.358 -5.446 1.00 49.25 305 ASP A C 1
ATOM 2391 O O . ASP A 1 305 ? 10.932 10.152 -5.041 1.00 49.25 305 ASP A O 1
ATOM 2395 N N . LEU A 1 306 ? 12.293 10.961 -6.618 1.00 45.59 306 LEU A N 1
ATOM 2396 C CA . LEU A 1 306 ? 11.194 11.440 -7.467 1.00 45.59 306 LEU A CA 1
ATOM 2397 C C . LEU A 1 306 ? 10.513 10.290 -8.186 1.00 45.59 306 LEU A C 1
ATOM 2399 O O . LEU A 1 306 ? 11.177 9.501 -8.838 1.00 45.59 306 LEU A O 1
ATOM 2403 N N . ALA A 1 307 ? 9.181 10.285 -8.193 1.00 50.59 307 ALA A N 1
ATOM 2404 C CA . ALA A 1 307 ? 8.397 9.257 -8.872 1.00 50.59 307 ALA A CA 1
ATOM 2405 C C . ALA A 1 307 ? 8.709 7.827 -8.410 1.00 50.59 307 ALA A C 1
ATOM 2407 O O . ALA A 1 307 ? 8.632 6.887 -9.205 1.00 50.59 307 ALA A O 1
ATOM 2408 N N . ASN A 1 308 ? 8.935 7.657 -7.106 1.00 59.69 308 ASN A N 1
ATOM 2409 C CA . ASN A 1 308 ? 8.729 6.354 -6.500 1.00 59.69 308 ASN A CA 1
ATOM 2410 C C . ASN A 1 308 ? 7.225 6.024 -6.642 1.00 59.69 308 ASN A C 1
ATOM 2412 O O . ASN A 1 308 ? 6.378 6.844 -6.255 1.00 59.69 308 ASN A O 1
ATOM 2416 N N . PRO A 1 309 ? 6.821 4.874 -7.210 1.00 59.72 309 PRO A N 1
ATOM 2417 C CA . PRO A 1 309 ? 5.516 4.329 -6.916 1.00 59.72 309 PRO A CA 1
ATOM 2418 C C . PRO A 1 309 ? 5.506 4.082 -5.409 1.00 59.72 309 PRO A C 1
ATOM 2420 O O . PRO A 1 309 ? 5.895 3.016 -4.957 1.00 59.72 309 PRO A O 1
ATOM 2423 N N . GLY A 1 310 ? 5.006 5.045 -4.627 1.00 69.00 310 GLY A N 1
ATOM 2424 C CA . GLY A 1 310 ? 4.845 4.936 -3.170 1.00 69.00 310 GLY A CA 1
ATOM 2425 C C . GLY A 1 310 ? 3.829 3.864 -2.752 1.00 69.00 310 GLY A C 1
ATOM 2426 O O . GLY A 1 310 ? 3.164 3.989 -1.724 1.00 69.00 310 GLY A O 1
ATOM 2427 N N . VAL A 1 311 ? 3.611 2.853 -3.598 1.00 84.44 311 VAL A N 1
ATOM 2428 C CA . VAL A 1 311 ? 2.784 1.680 -3.376 1.00 84.44 311 VAL A CA 1
ATOM 2429 C C . VAL A 1 311 ? 3.315 0.890 -2.189 1.00 84.44 311 VAL A C 1
ATOM 2431 O O . VAL A 1 311 ? 2.485 0.624 -1.324 1.00 84.44 311 VAL A O 1
ATOM 2434 N N . PRO A 1 312 ? 4.622 0.560 -2.054 1.00 87.50 312 PRO A N 1
ATOM 2435 C CA . PRO A 1 312 ? 5.106 -0.124 -0.859 1.00 87.50 312 PRO A CA 1
ATOM 2436 C C . PRO A 1 312 ? 4.806 0.682 0.407 1.00 87.50 312 PRO A C 1
ATOM 2438 O O . PRO A 1 312 ? 4.258 0.128 1.357 1.00 87.50 312 PRO A O 1
ATOM 2441 N N . ASP A 1 313 ? 5.043 1.997 0.402 1.00 88.12 313 ASP A N 1
ATOM 2442 C CA . ASP A 1 313 ? 4.770 2.864 1.555 1.00 88.12 313 ASP A CA 1
ATOM 2443 C C . ASP A 1 313 ? 3.280 2.939 1.895 1.00 88.12 313 ASP A C 1
ATOM 2445 O O . ASP A 1 313 ? 2.888 2.810 3.059 1.00 88.12 313 ASP A O 1
ATOM 2449 N N . ALA A 1 314 ? 2.418 3.117 0.892 1.00 91.62 314 ALA A N 1
ATOM 2450 C CA . ALA A 1 314 ? 0.973 3.173 1.080 1.00 91.62 314 ALA A CA 1
ATOM 2451 C C . ALA A 1 314 ? 0.417 1.810 1.526 1.00 91.62 314 ALA A C 1
ATOM 2453 O O . ALA A 1 314 ? -0.387 1.728 2.454 1.00 91.62 314 ALA A O 1
ATOM 2454 N N . LEU A 1 315 ? 0.867 0.715 0.920 1.00 93.06 315 LEU A N 1
ATOM 2455 C CA . LEU A 1 315 ? 0.464 -0.638 1.286 1.00 93.06 315 LEU A CA 1
ATOM 2456 C C . LEU A 1 315 ? 0.941 -0.993 2.699 1.00 93.06 315 LEU A C 1
ATOM 2458 O O . LEU A 1 315 ? 0.187 -1.566 3.487 1.00 93.06 315 LEU A O 1
ATOM 2462 N N . PHE A 1 316 ? 2.158 -0.589 3.058 1.00 93.75 316 PHE A N 1
ATOM 2463 C CA . PHE A 1 316 ? 2.699 -0.764 4.397 1.00 93.75 316 PHE A CA 1
ATOM 2464 C C . PHE A 1 316 ? 1.904 0.036 5.430 1.00 93.75 316 PHE A C 1
ATOM 2466 O O . PHE A 1 316 ? 1.493 -0.508 6.457 1.00 93.75 316 PHE A O 1
ATOM 2473 N N . THR A 1 317 ? 1.607 1.301 5.129 1.00 95.06 317 THR A N 1
ATOM 2474 C CA . THR A 1 317 ? 0.770 2.172 5.966 1.00 95.06 317 THR A CA 1
ATOM 2475 C C . THR A 1 317 ? -0.626 1.582 6.162 1.00 95.06 317 THR A C 1
ATOM 2477 O O . THR A 1 317 ? -1.162 1.604 7.274 1.00 95.06 317 THR A O 1
ATOM 2480 N N . LEU A 1 318 ? -1.212 1.002 5.110 1.00 96.44 318 LEU A N 1
ATOM 2481 C CA . LEU A 1 318 ? -2.479 0.285 5.195 1.00 96.44 318 LEU A CA 1
ATOM 2482 C C . LEU A 1 318 ? -2.369 -0.916 6.142 1.00 96.44 318 LEU A C 1
ATOM 2484 O O . LEU A 1 318 ? -3.160 -1.011 7.077 1.00 96.44 318 LEU A O 1
ATOM 2488 N N . CYS A 1 319 ? -1.379 -1.795 5.963 1.00 96.81 319 CYS A N 1
ATOM 2489 C CA . CYS A 1 319 ? -1.142 -2.940 6.852 1.00 96.81 319 CYS A CA 1
ATOM 2490 C C . CYS A 1 319 ? -0.922 -2.515 8.314 1.00 96.81 319 CYS A C 1
ATOM 2492 O O . CYS A 1 319 ? -1.449 -3.150 9.232 1.00 96.81 319 CYS A O 1
ATOM 2494 N N . LEU A 1 320 ? -0.211 -1.409 8.543 1.00 96.50 320 LEU A N 1
ATOM 2495 C CA . LEU A 1 320 ? -0.009 -0.838 9.870 1.00 96.50 320 LEU A CA 1
ATOM 2496 C C . LEU A 1 320 ? -1.338 -0.392 10.498 1.00 96.50 320 LEU A C 1
ATOM 2498 O O . LEU A 1 320 ? -1.651 -0.784 11.623 1.00 96.50 320 LEU A O 1
ATOM 2502 N N . LEU A 1 321 ? -2.166 0.357 9.768 1.00 97.69 321 LEU A N 1
ATOM 2503 C CA . LEU A 1 321 ? -3.493 0.772 10.237 1.00 97.69 321 LEU A CA 1
ATOM 2504 C C . LEU A 1 321 ? -4.432 -0.417 10.476 1.00 97.69 321 LEU A C 1
ATOM 2506 O O . LEU A 1 321 ? -5.157 -0.430 11.470 1.00 97.69 321 LEU A O 1
ATOM 2510 N N . LEU A 1 322 ? -4.387 -1.440 9.618 1.00 97.50 322 LEU A N 1
ATOM 2511 C CA . LEU A 1 322 ? -5.107 -2.702 9.813 1.00 97.50 322 LEU A CA 1
ATOM 2512 C C . LEU A 1 322 ? -4.678 -3.397 11.112 1.00 97.50 322 LEU A C 1
ATOM 2514 O O . LEU A 1 322 ? -5.526 -3.913 11.842 1.00 97.50 322 LEU A O 1
ATOM 2518 N N . SER A 1 323 ? -3.381 -3.374 11.438 1.00 97.31 323 SER A N 1
ATOM 2519 C CA . SER A 1 323 ? -2.878 -3.924 12.700 1.00 97.31 323 SER A CA 1
ATOM 2520 C C . SER A 1 323 ? -3.375 -3.127 13.913 1.00 97.31 323 SER A C 1
ATOM 2522 O O . SER A 1 323 ? -3.777 -3.716 14.920 1.00 97.31 323 SER A O 1
ATOM 2524 N N . PHE A 1 324 ? -3.438 -1.795 13.802 1.00 97.88 324 PHE A N 1
ATOM 2525 C CA . PHE A 1 324 ? -3.969 -0.932 14.851 1.00 97.88 324 PHE A CA 1
ATOM 2526 C C . PHE A 1 324 ? -5.478 -1.100 15.044 1.00 97.88 324 PHE A C 1
ATOM 2528 O O . PHE A 1 324 ? -5.913 -1.153 16.197 1.00 97.88 324 PHE A O 1
ATOM 2535 N N . ASP A 1 325 ? -6.274 -1.236 13.975 1.00 97.38 325 ASP A N 1
ATOM 2536 C CA . ASP A 1 325 ? -7.701 -1.563 14.108 1.00 97.38 325 ASP A CA 1
ATOM 2537 C C . ASP A 1 325 ? -7.881 -2.956 14.720 1.00 97.38 325 ASP A C 1
ATOM 2539 O O . ASP A 1 325 ? -8.676 -3.114 15.639 1.00 97.38 325 ASP A O 1
ATOM 2543 N N . ALA A 1 326 ? -7.108 -3.966 14.312 1.00 96.62 326 ALA A N 1
ATOM 2544 C CA . ALA A 1 326 ? -7.195 -5.297 14.914 1.00 96.62 326 ALA A CA 1
ATOM 2545 C C . ALA A 1 326 ? -6.890 -5.287 16.425 1.00 96.62 326 ALA A C 1
ATOM 2547 O O . ALA A 1 326 ? -7.606 -5.926 17.202 1.00 96.62 326 ALA A O 1
ATOM 2548 N N . LEU A 1 327 ? -5.892 -4.508 16.863 1.00 96.56 327 LEU A N 1
ATOM 2549 C CA . LEU A 1 327 ? -5.623 -4.271 18.286 1.00 96.56 327 LEU A CA 1
ATOM 2550 C C . LEU A 1 327 ? -6.774 -3.539 18.981 1.00 96.56 327 LEU A C 1
ATOM 2552 O O . LEU A 1 327 ? -7.147 -3.923 20.090 1.00 96.56 327 LEU A O 1
ATOM 2556 N N . LEU A 1 328 ? -7.362 -2.528 18.334 1.00 96.69 328 LEU A N 1
ATOM 2557 C CA . LEU A 1 328 ? -8.530 -1.808 18.849 1.00 96.69 328 LEU A CA 1
ATOM 2558 C C . LEU A 1 328 ? -9.720 -2.758 19.053 1.00 96.69 328 LEU A C 1
ATOM 2560 O O . LEU A 1 328 ? -10.394 -2.704 20.081 1.00 96.69 328 LEU A O 1
ATOM 2564 N N . GLN A 1 329 ? -9.932 -3.679 18.109 1.00 95.75 329 GLN A N 1
ATOM 2565 C CA . GLN A 1 329 ? -10.958 -4.722 18.177 1.00 95.75 329 GLN A CA 1
ATOM 2566 C C . GLN A 1 329 ? -10.586 -5.900 19.097 1.00 95.75 329 GLN A C 1
ATOM 2568 O O . GLN A 1 329 ? -11.409 -6.798 19.288 1.00 95.75 329 GLN A O 1
ATOM 2573 N N . LYS A 1 330 ? -9.375 -5.913 19.676 1.00 95.25 330 LYS A N 1
ATOM 2574 C CA . LYS A 1 330 ? -8.833 -6.998 20.518 1.00 95.25 330 LYS A CA 1
ATOM 2575 C C . LYS A 1 330 ? -8.817 -8.368 19.823 1.00 95.25 330 LYS A C 1
ATOM 2577 O O . LYS A 1 330 ? -8.999 -9.402 20.470 1.00 95.25 330 LYS A O 1
ATOM 2582 N N . ASP A 1 331 ? -8.596 -8.382 18.510 1.00 94.88 331 ASP A N 1
ATOM 2583 C CA . ASP A 1 331 ? -8.479 -9.600 17.708 1.00 94.88 331 ASP A CA 1
ATOM 2584 C C . ASP A 1 331 ? -7.002 -9.919 17.435 1.00 94.88 331 ASP A C 1
ATOM 2586 O O . ASP A 1 331 ? -6.381 -9.384 16.515 1.00 94.88 331 ASP A O 1
ATOM 2590 N N . CYS A 1 332 ? -6.438 -10.824 18.242 1.00 93.88 332 CYS A N 1
ATOM 2591 C CA . CYS A 1 332 ? -5.051 -11.267 18.101 1.00 93.88 332 CYS A CA 1
ATOM 2592 C C . CYS A 1 332 ? -4.743 -11.862 16.727 1.00 93.88 332 CYS A C 1
ATOM 2594 O O . CYS A 1 332 ? -3.645 -11.664 16.221 1.00 93.88 332 CYS A O 1
ATOM 2596 N N . ALA A 1 333 ? -5.672 -12.626 16.148 1.00 94.50 333 ALA A N 1
ATOM 2597 C CA . ALA A 1 333 ? -5.405 -13.337 14.906 1.00 94.50 333 ALA A CA 1
ATOM 2598 C C . ALA A 1 333 ? -5.316 -12.347 13.742 1.00 94.50 333 ALA A C 1
ATOM 2600 O O . ALA A 1 333 ? -4.357 -12.390 12.976 1.00 94.50 333 ALA A O 1
ATOM 2601 N N . ALA A 1 334 ? -6.259 -11.404 13.670 1.00 95.25 334 ALA A N 1
ATOM 2602 C CA . ALA A 1 334 ? -6.199 -10.324 12.693 1.00 95.25 334 ALA A CA 1
ATOM 2603 C C . ALA A 1 334 ? -4.967 -9.426 12.900 1.00 95.25 334 ALA A C 1
ATOM 2605 O O . ALA A 1 334 ? -4.337 -9.041 11.919 1.00 95.25 334 ALA A O 1
ATOM 2606 N N . TYR A 1 335 ? -4.581 -9.142 14.151 1.00 95.38 335 TYR A N 1
ATOM 2607 C CA . TYR A 1 335 ? -3.365 -8.380 14.449 1.00 95.38 335 TYR A CA 1
ATOM 2608 C C . TYR A 1 335 ? -2.125 -9.061 13.862 1.00 95.38 335 TYR A C 1
ATOM 2610 O O . TYR A 1 335 ? -1.411 -8.433 13.085 1.00 95.38 335 TYR A O 1
ATOM 2618 N N . ILE A 1 336 ? -1.924 -10.353 14.154 1.00 95.25 336 ILE A N 1
ATOM 2619 C CA . ILE A 1 336 ? -0.791 -11.137 13.634 1.00 95.25 336 ILE A CA 1
ATOM 2620 C C . ILE A 1 336 ? -0.779 -11.110 12.108 1.00 95.25 336 ILE A C 1
ATOM 2622 O O . ILE A 1 336 ? 0.253 -10.819 11.510 1.00 95.25 336 ILE A O 1
ATOM 2626 N N . VAL A 1 337 ? -1.925 -11.386 11.479 1.00 95.56 337 VAL A N 1
ATOM 2627 C CA . VAL A 1 337 ? -2.048 -11.417 10.018 1.00 95.56 337 VAL A CA 1
ATOM 2628 C C . VAL A 1 337 ? -1.677 -10.066 9.409 1.00 95.56 337 VAL A C 1
ATOM 2630 O O . VAL A 1 337 ? -0.857 -10.025 8.498 1.00 95.56 337 VAL A O 1
ATOM 2633 N N . ALA A 1 338 ? -2.213 -8.961 9.932 1.00 96.00 338 ALA A N 1
ATOM 2634 C CA . ALA A 1 338 ? -1.901 -7.624 9.434 1.00 96.00 338 ALA A CA 1
ATOM 2635 C C . ALA A 1 338 ? -0.414 -7.271 9.605 1.00 96.00 338 ALA A C 1
ATOM 2637 O O . ALA A 1 338 ? 0.198 -6.739 8.681 1.00 96.00 338 ALA A O 1
ATOM 2638 N N . THR A 1 339 ? 0.195 -7.607 10.749 1.00 93.56 339 THR A N 1
ATOM 2639 C CA . THR A 1 339 ? 1.621 -7.335 10.986 1.00 93.56 339 THR A CA 1
ATOM 2640 C C . THR A 1 339 ? 2.549 -8.212 10.155 1.00 93.56 339 THR A C 1
ATOM 2642 O O . THR A 1 339 ? 3.581 -7.730 9.690 1.00 93.56 339 THR A O 1
ATOM 2645 N N . VAL A 1 340 ? 2.187 -9.480 9.928 1.00 93.62 340 VAL A N 1
ATOM 2646 C CA . VAL A 1 340 ? 2.945 -10.378 9.047 1.00 93.62 340 VAL A CA 1
ATOM 2647 C C . VAL A 1 340 ? 2.865 -9.862 7.617 1.00 93.62 340 VAL A C 1
ATOM 2649 O O . VAL A 1 340 ? 3.900 -9.702 6.990 1.00 93.62 340 VAL A O 1
ATOM 2652 N N . LEU A 1 341 ? 1.674 -9.500 7.128 1.00 93.69 341 LEU A N 1
ATOM 2653 C CA . LEU A 1 341 ? 1.529 -8.900 5.800 1.00 93.69 341 LEU A CA 1
ATOM 2654 C C . LEU A 1 341 ? 2.322 -7.598 5.670 1.00 93.69 341 LEU A C 1
ATOM 2656 O O . LEU A 1 341 ? 3.036 -7.441 4.692 1.00 93.69 341 LEU A O 1
ATOM 2660 N N . GLY A 1 342 ? 2.275 -6.705 6.663 1.00 93.69 342 GLY A N 1
ATOM 2661 C CA . GLY A 1 342 ? 3.100 -5.491 6.668 1.00 93.69 342 GLY A CA 1
ATOM 2662 C C . GLY A 1 342 ? 4.603 -5.787 6.632 1.00 93.69 342 GLY A C 1
ATOM 2663 O O . GLY A 1 342 ? 5.353 -5.076 5.973 1.00 93.69 342 GLY A O 1
ATOM 2664 N N . SER A 1 343 ? 5.034 -6.877 7.270 1.00 91.88 343 SER A N 1
ATOM 2665 C CA . SER A 1 343 ? 6.424 -7.352 7.232 1.00 91.88 343 SER A CA 1
ATOM 2666 C C . SER A 1 343 ? 6.845 -7.949 5.890 1.00 91.88 343 SER A C 1
ATOM 2668 O O . SER A 1 343 ? 8.035 -8.086 5.641 1.00 91.88 343 SER A O 1
ATOM 2670 N N . LEU A 1 344 ? 5.879 -8.295 5.038 1.00 91.19 344 LEU A N 1
ATOM 2671 C CA . LEU A 1 344 ? 6.080 -8.790 3.676 1.00 91.19 344 LEU A CA 1
ATOM 2672 C C . LEU A 1 344 ? 5.919 -7.684 2.612 1.00 91.19 344 LEU A C 1
ATOM 2674 O O . LEU A 1 344 ? 5.823 -8.009 1.427 1.00 91.19 344 LEU A O 1
ATOM 2678 N N . VAL A 1 345 ? 5.809 -6.416 3.034 1.00 89.69 345 VAL A N 1
ATOM 2679 C CA . VAL A 1 345 ? 5.669 -5.239 2.151 1.00 89.69 345 VAL A CA 1
ATOM 2680 C C . VAL A 1 345 ? 6.891 -4.321 2.197 1.00 89.69 345 VAL A C 1
ATOM 2682 O O . VAL A 1 345 ? 7.281 -3.801 1.157 1.00 89.69 345 VAL A O 1
ATOM 2685 N N . LEU A 1 346 ? 7.470 -4.106 3.384 1.00 84.25 346 LEU A N 1
ATOM 2686 C CA . LEU A 1 346 ? 8.665 -3.283 3.582 1.00 84.25 346 LEU A CA 1
ATOM 2687 C C . LEU A 1 346 ? 9.489 -3.799 4.766 1.00 84.25 346 LEU A C 1
ATOM 2689 O O . LEU A 1 346 ? 8.941 -4.341 5.730 1.00 84.25 346 LEU A O 1
ATOM 2693 N N . TYR A 1 347 ? 10.806 -3.579 4.732 1.00 79.06 347 TYR A N 1
ATOM 2694 C CA . TYR A 1 347 ? 11.732 -3.976 5.804 1.00 79.06 347 TYR A CA 1
ATOM 2695 C C . TYR A 1 347 ? 11.409 -3.296 7.147 1.00 79.06 347 TYR A C 1
ATOM 2697 O O . TYR A 1 347 ? 11.767 -3.781 8.221 1.00 79.06 347 TYR A O 1
ATOM 2705 N N . ALA A 1 348 ? 10.708 -2.159 7.108 1.00 83.81 348 ALA A N 1
ATOM 2706 C CA . ALA A 1 348 ? 10.200 -1.488 8.296 1.00 83.81 348 ALA A CA 1
ATOM 2707 C C . ALA A 1 348 ? 9.128 -2.324 9.019 1.00 83.81 348 ALA A C 1
ATOM 2709 O O . ALA A 1 348 ? 8.849 -2.084 10.193 1.00 83.81 348 ALA A O 1
ATOM 2710 N N . GLY A 1 349 ? 8.525 -3.316 8.359 1.00 89.75 349 GLY A N 1
ATOM 2711 C CA . GLY A 1 349 ? 7.433 -4.102 8.914 1.00 89.75 349 GLY A CA 1
ATOM 2712 C C . GLY A 1 349 ? 7.807 -4.998 10.092 1.00 89.75 349 GLY A C 1
ATOM 2713 O O . GLY A 1 349 ? 7.145 -4.859 11.123 1.00 89.75 349 GLY A O 1
ATOM 2714 N N . PRO A 1 350 ? 8.874 -5.822 10.045 1.00 89.12 350 PRO A N 1
ATOM 2715 C CA . PRO A 1 350 ? 9.347 -6.536 11.230 1.00 89.12 350 PRO A CA 1
ATOM 2716 C C . PRO A 1 350 ? 9.693 -5.597 12.393 1.00 89.12 350 PRO A C 1
ATOM 2718 O O . PRO A 1 350 ? 9.339 -5.878 13.539 1.00 89.12 350 PRO A O 1
ATOM 2721 N N . VAL A 1 351 ? 10.317 -4.445 12.107 1.00 89.38 351 VAL A N 1
ATOM 2722 C CA . VAL A 1 351 ? 10.618 -3.421 13.124 1.00 89.38 351 VAL A CA 1
ATOM 2723 C C . VAL A 1 351 ? 9.324 -2.917 13.763 1.00 89.38 351 VAL A C 1
ATOM 2725 O O . VAL A 1 351 ? 9.192 -2.919 14.986 1.00 89.38 351 VAL A O 1
ATOM 2728 N N . MET A 1 352 ? 8.325 -2.560 12.955 1.00 90.69 352 MET A N 1
ATOM 2729 C CA . MET A 1 352 ? 7.032 -2.086 13.446 1.00 90.69 352 MET A CA 1
ATOM 2730 C C . MET A 1 352 ? 6.237 -3.168 14.178 1.00 90.69 352 MET A C 1
ATOM 2732 O O . MET A 1 352 ? 5.552 -2.850 15.150 1.00 90.69 352 MET A O 1
ATOM 2736 N N . PHE A 1 353 ? 6.356 -4.439 13.788 1.00 93.81 353 PHE A N 1
ATOM 2737 C CA . PHE A 1 353 ? 5.792 -5.565 14.533 1.00 93.81 353 PHE A CA 1
ATOM 2738 C C . PHE A 1 353 ? 6.384 -5.648 15.946 1.00 93.81 353 PHE A C 1
ATOM 2740 O O . PHE A 1 353 ? 5.632 -5.735 16.921 1.00 93.81 353 PHE A O 1
ATOM 2747 N N . VAL A 1 354 ? 7.712 -5.551 16.072 1.00 94.38 354 VAL A N 1
ATOM 2748 C CA . VAL A 1 354 ? 8.403 -5.561 17.371 1.00 94.38 354 VAL A CA 1
ATOM 2749 C C . VAL A 1 354 ? 8.011 -4.346 18.210 1.00 94.38 354 VAL A C 1
ATOM 2751 O O . VAL A 1 354 ? 7.601 -4.509 19.361 1.00 94.38 354 VAL A O 1
ATOM 2754 N N . LEU A 1 355 ? 8.063 -3.138 17.638 1.00 94.88 355 LEU A N 1
ATOM 2755 C CA . LEU A 1 355 ? 7.680 -1.907 18.336 1.00 94.88 355 LEU A CA 1
ATOM 2756 C C . LEU A 1 355 ? 6.229 -1.961 18.822 1.00 94.88 355 LEU A C 1
ATOM 2758 O O . LEU A 1 355 ? 5.951 -1.636 19.976 1.00 94.88 355 LEU A O 1
ATOM 2762 N N . THR A 1 356 ? 5.310 -2.424 17.971 1.00 95.06 356 THR A N 1
ATOM 2763 C CA . THR A 1 356 ? 3.890 -2.550 18.321 1.00 95.06 356 THR A CA 1
ATOM 2764 C C . THR A 1 356 ? 3.671 -3.600 19.401 1.00 95.06 356 THR A C 1
ATOM 2766 O O . THR A 1 356 ? 2.928 -3.347 20.348 1.00 95.06 356 THR A O 1
ATOM 2769 N N . GLY A 1 357 ? 4.362 -4.741 19.328 1.00 94.88 357 GLY A N 1
ATOM 2770 C CA . GLY A 1 357 ? 4.322 -5.772 20.361 1.00 94.88 357 GLY A CA 1
ATOM 2771 C C . GLY A 1 357 ? 4.807 -5.264 21.721 1.00 94.88 357 GLY A C 1
ATOM 2772 O O . GLY A 1 357 ? 4.109 -5.435 22.721 1.00 94.88 357 GLY A O 1
ATOM 2773 N N . ILE A 1 358 ? 5.963 -4.592 21.767 1.00 96.69 358 ILE A N 1
ATOM 2774 C CA . ILE A 1 358 ? 6.537 -4.033 23.003 1.00 96.69 358 ILE A CA 1
ATOM 2775 C C . ILE A 1 358 ? 5.623 -2.949 23.583 1.00 96.69 358 ILE A C 1
ATOM 2777 O O . ILE A 1 358 ? 5.268 -3.013 24.763 1.00 96.69 358 ILE A O 1
ATOM 2781 N N . ALA A 1 359 ? 5.190 -1.990 22.762 1.00 96.94 359 ALA A N 1
ATOM 2782 C CA . ALA A 1 359 ? 4.299 -0.921 23.199 1.00 96.94 359 ALA A CA 1
ATOM 2783 C C . ALA A 1 359 ? 2.961 -1.478 23.715 1.00 96.94 359 ALA A C 1
ATOM 2785 O O . ALA A 1 359 ? 2.480 -1.051 24.765 1.00 96.94 359 ALA A O 1
ATOM 2786 N N . ALA A 1 360 ? 2.387 -2.479 23.037 1.00 96.44 360 ALA A N 1
ATOM 2787 C CA . ALA A 1 360 ? 1.154 -3.120 23.478 1.00 96.44 360 ALA A CA 1
ATOM 2788 C C . ALA A 1 360 ? 1.352 -3.897 24.790 1.00 96.44 360 ALA A C 1
ATOM 2790 O O . ALA A 1 360 ? 0.480 -3.879 25.654 1.00 96.44 360 ALA A O 1
ATOM 2791 N N . LEU A 1 361 ? 2.493 -4.560 24.998 1.00 96.69 361 LEU A N 1
ATOM 2792 C CA . LEU A 1 361 ? 2.790 -5.223 26.273 1.00 96.69 361 LEU A CA 1
ATOM 2793 C C . LEU A 1 361 ? 2.935 -4.226 27.430 1.00 96.69 361 LEU A C 1
ATOM 2795 O O . LEU A 1 361 ? 2.507 -4.529 28.548 1.00 96.69 361 LEU A O 1
ATOM 2799 N N . PHE A 1 362 ? 3.510 -3.052 27.159 1.00 97.56 362 PHE A N 1
ATOM 2800 C CA . PHE A 1 362 ? 3.698 -1.988 28.141 1.00 97.56 362 PHE A CA 1
ATOM 2801 C C . PHE A 1 362 ? 2.370 -1.317 28.520 1.00 97.56 362 PHE A C 1
ATOM 2803 O O . PHE A 1 362 ? 1.991 -1.323 29.690 1.00 97.56 362 PHE A O 1
ATOM 2810 N N . TRP A 1 363 ? 1.620 -0.818 27.533 1.00 98.00 363 TRP A N 1
ATOM 2811 C CA . TRP A 1 363 ? 0.375 -0.073 27.758 1.00 98.00 363 TRP A CA 1
ATOM 2812 C C . TRP A 1 363 ? -0.859 -0.955 27.954 1.00 98.00 363 TRP A C 1
ATOM 2814 O O . TRP A 1 363 ? -1.875 -0.490 28.464 1.00 98.00 363 TRP A O 1
ATOM 2824 N N . ARG A 1 364 ? -0.783 -2.238 27.584 1.00 96.62 364 ARG A N 1
ATOM 2825 C CA . ARG A 1 364 ? -1.837 -3.249 27.775 1.00 96.62 364 ARG A CA 1
ATOM 2826 C C . ARG A 1 364 ? -3.198 -2.842 27.175 1.00 96.62 364 ARG A C 1
ATOM 2828 O O . ARG A 1 364 ? -4.207 -2.842 27.885 1.00 96.62 364 ARG A O 1
ATOM 2835 N N . PRO A 1 365 ? -3.297 -2.558 25.858 1.00 95.00 365 PRO A N 1
ATOM 2836 C CA . PRO A 1 365 ? -4.594 -2.381 25.194 1.00 95.00 365 PRO A CA 1
ATOM 2837 C C . PRO A 1 365 ? -5.432 -3.674 25.188 1.00 95.00 365 PRO A C 1
ATOM 2839 O O . PRO A 1 365 ? -6.649 -3.652 24.989 1.00 95.00 365 PRO A O 1
ATOM 2842 N N . MET A 1 366 ? -4.778 -4.808 25.446 1.00 95.31 366 MET A N 1
ATOM 2843 C CA . MET A 1 366 ? -5.342 -6.145 25.529 1.00 95.31 366 MET A CA 1
ATOM 2844 C C . MET A 1 366 ? -4.674 -6.930 26.671 1.00 95.31 366 MET A C 1
ATOM 2846 O O . MET A 1 366 ? -3.629 -6.540 27.190 1.00 95.31 366 MET A O 1
ATOM 2850 N N . GLU A 1 367 ? -5.286 -8.048 27.067 1.00 96.44 367 GLU A N 1
ATOM 2851 C CA . GLU A 1 367 ? -4.744 -8.980 28.058 1.00 96.44 367 GLU A CA 1
ATOM 2852 C C . GLU A 1 367 ? -3.314 -9.432 27.694 1.00 96.44 367 GLU A C 1
ATOM 2854 O O . GLU A 1 367 ? -3.053 -9.880 26.574 1.00 96.44 367 GLU A O 1
ATOM 2859 N N . ARG A 1 368 ? -2.386 -9.350 28.659 1.00 95.44 368 ARG A N 1
ATOM 2860 C CA . ARG A 1 368 ? -0.952 -9.634 28.456 1.00 95.44 368 ARG A CA 1
ATOM 2861 C C . ARG A 1 368 ? -0.697 -11.035 27.897 1.00 95.44 368 ARG A C 1
ATOM 2863 O O . ARG A 1 368 ? 0.139 -11.194 27.017 1.00 95.44 368 ARG A O 1
ATOM 2870 N N . THR A 1 369 ? -1.417 -12.044 28.383 1.00 96.12 369 THR A N 1
ATOM 2871 C CA . THR A 1 369 ? -1.287 -13.442 27.933 1.00 96.12 369 THR A CA 1
ATOM 2872 C C . THR A 1 369 ? -1.617 -13.586 26.446 1.00 96.12 369 THR A C 1
ATOM 2874 O O . THR A 1 369 ? -0.906 -14.273 25.715 1.00 96.12 369 THR A O 1
ATOM 2877 N N . ARG A 1 370 ? -2.663 -12.897 25.978 1.00 95.44 370 ARG A N 1
ATOM 2878 C CA . ARG A 1 370 ? -3.087 -12.882 24.575 1.00 95.44 370 ARG A CA 1
ATOM 2879 C C . ARG A 1 370 ? -2.088 -12.149 23.690 1.00 95.44 370 ARG A C 1
ATOM 2881 O O . ARG A 1 370 ? -1.797 -12.634 22.602 1.00 95.44 370 ARG A O 1
ATOM 2888 N N . LEU A 1 371 ? -1.546 -11.026 24.166 1.00 94.25 371 LEU A N 1
ATOM 2889 C CA . LEU A 1 371 ? -0.491 -10.281 23.474 1.00 94.25 371 LEU A CA 1
ATOM 2890 C C . LEU A 1 371 ? 0.796 -11.098 23.349 1.00 94.25 371 LEU A C 1
ATOM 2892 O O . LEU A 1 371 ? 1.359 -11.159 22.265 1.00 94.25 371 LEU A O 1
ATOM 2896 N N . LEU A 1 372 ? 1.227 -11.773 24.419 1.00 95.31 372 LEU A N 1
ATOM 2897 C CA . LEU A 1 372 ? 2.402 -12.647 24.385 1.00 95.31 372 LEU A CA 1
ATOM 2898 C C . LEU A 1 372 ? 2.201 -13.812 23.415 1.00 95.31 372 LEU A C 1
ATOM 2900 O O . LEU A 1 372 ? 3.056 -14.044 22.570 1.00 95.31 372 LEU A O 1
ATOM 2904 N N . LYS A 1 373 ? 1.053 -14.502 23.474 1.00 94.75 373 LYS A N 1
ATOM 2905 C CA . LYS A 1 373 ? 0.722 -15.566 22.510 1.00 94.75 373 LYS A CA 1
ATOM 2906 C C . LYS A 1 373 ? 0.734 -15.045 21.075 1.00 94.75 373 LYS A C 1
ATOM 2908 O O . LYS A 1 373 ? 1.300 -15.697 20.207 1.00 94.75 373 LYS A O 1
ATOM 2913 N N . ALA A 1 374 ? 0.154 -13.869 20.835 1.00 93.56 374 ALA A N 1
ATOM 2914 C CA . ALA A 1 374 ? 0.150 -13.258 19.513 1.00 93.56 374 ALA A CA 1
ATOM 2915 C C . ALA A 1 374 ? 1.559 -12.878 19.040 1.00 93.56 374 ALA A C 1
ATOM 2917 O O . ALA A 1 374 ? 1.911 -13.159 17.900 1.00 93.56 374 ALA A O 1
ATOM 2918 N N . GLY A 1 375 ? 2.377 -12.307 19.926 1.00 92.50 375 GLY A N 1
ATOM 2919 C CA . GLY A 1 375 ? 3.776 -11.987 19.658 1.00 92.50 375 GLY A CA 1
ATOM 2920 C C . GLY A 1 375 ? 4.595 -13.228 19.313 1.00 92.50 375 GLY A C 1
ATOM 2921 O O . GLY A 1 375 ? 5.293 -13.219 18.308 1.00 92.50 375 GLY A O 1
ATOM 2922 N N . ILE A 1 376 ? 4.447 -14.317 20.077 1.00 95.19 376 ILE A N 1
ATOM 2923 C CA . ILE A 1 376 ? 5.117 -15.596 19.799 1.00 95.19 376 ILE A CA 1
ATOM 2924 C C . ILE A 1 376 ? 4.657 -16.150 18.450 1.00 95.19 376 ILE A C 1
ATOM 2926 O O . ILE A 1 376 ? 5.492 -16.438 17.608 1.00 95.19 376 ILE A O 1
ATOM 2930 N N . MET A 1 377 ? 3.347 -16.243 18.202 1.00 95.06 377 MET A N 1
ATOM 2931 C CA . MET A 1 377 ? 2.822 -16.757 16.931 1.00 95.06 377 MET A CA 1
ATOM 2932 C C . MET A 1 377 ? 3.280 -15.926 15.727 1.00 95.06 377 MET A C 1
ATOM 2934 O O . MET A 1 377 ? 3.670 -16.495 14.711 1.00 95.06 377 MET A O 1
ATOM 2938 N N . GLY A 1 378 ? 3.251 -14.595 15.836 1.00 93.44 378 GLY A N 1
ATOM 2939 C CA . GLY A 1 378 ? 3.735 -13.699 14.788 1.00 93.44 378 GLY A CA 1
ATOM 2940 C C . GLY A 1 378 ? 5.239 -13.833 14.562 1.00 93.44 378 GLY A C 1
ATOM 2941 O O . GLY A 1 378 ? 5.666 -13.971 13.421 1.00 93.44 378 GLY A O 1
ATOM 2942 N N . ALA A 1 379 ? 6.034 -13.891 15.635 1.00 93.25 379 ALA A N 1
ATOM 2943 C CA . ALA A 1 379 ? 7.475 -14.109 15.549 1.00 93.25 379 ALA A CA 1
ATOM 2944 C C . ALA A 1 379 ? 7.808 -15.476 14.938 1.00 93.25 379 ALA A C 1
ATOM 2946 O O . ALA A 1 379 ? 8.673 -15.553 14.076 1.00 93.25 379 ALA A O 1
ATOM 2947 N N . THR A 1 380 ? 7.095 -16.542 15.315 1.00 95.12 380 THR A N 1
ATOM 2948 C CA . THR A 1 380 ? 7.247 -17.874 14.716 1.00 95.12 380 THR A CA 1
ATOM 2949 C C . THR A 1 380 ? 6.872 -17.868 13.236 1.00 95.12 380 THR A C 1
ATOM 2951 O O . THR A 1 380 ? 7.586 -18.465 12.439 1.00 95.12 380 THR A O 1
ATOM 2954 N N . ALA A 1 381 ? 5.795 -17.178 12.844 1.00 92.06 381 ALA A N 1
ATOM 2955 C CA . ALA A 1 381 ? 5.413 -17.054 11.439 1.00 92.06 381 ALA A CA 1
ATOM 2956 C C . ALA A 1 381 ? 6.487 -16.314 10.627 1.00 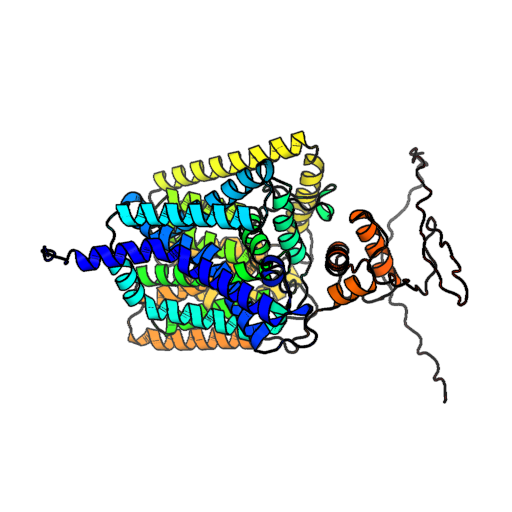92.06 381 ALA A C 1
ATOM 2958 O O . ALA A 1 381 ? 6.915 -16.813 9.590 1.00 92.06 381 ALA A O 1
ATOM 2959 N N . LEU A 1 382 ? 6.973 -15.170 11.120 1.00 90.31 382 LEU A N 1
ATOM 2960 C CA . LEU A 1 382 ? 8.045 -14.414 10.468 1.00 90.31 382 LEU A CA 1
ATOM 2961 C C . LEU A 1 382 ? 9.356 -15.199 10.418 1.00 90.31 382 LEU A C 1
ATOM 2963 O O . LEU A 1 382 ? 10.011 -15.197 9.384 1.00 90.31 382 LEU A O 1
ATOM 2967 N N . ALA A 1 383 ? 9.714 -15.906 11.490 1.00 90.88 383 ALA A N 1
ATOM 2968 C CA . ALA A 1 383 ? 10.897 -16.759 11.527 1.00 90.88 383 ALA A CA 1
ATOM 2969 C C . ALA A 1 383 ? 10.781 -17.944 10.562 1.00 90.88 383 ALA A C 1
ATOM 2971 O O . ALA A 1 383 ? 11.759 -18.283 9.908 1.00 90.88 383 ALA A O 1
ATOM 2972 N N . GLY A 1 384 ? 9.598 -18.550 10.431 1.00 90.69 384 GLY A N 1
ATOM 2973 C CA . GLY A 1 384 ? 9.347 -19.613 9.458 1.00 90.69 384 GLY A CA 1
ATOM 2974 C C . GLY A 1 384 ? 9.462 -19.113 8.020 1.00 90.69 384 GLY A C 1
ATOM 2975 O O . GLY A 1 384 ? 10.118 -19.751 7.200 1.00 90.69 384 GLY A O 1
ATOM 2976 N N . ILE A 1 385 ? 8.894 -17.936 7.732 1.00 87.44 385 ILE A N 1
ATOM 2977 C CA . ILE A 1 385 ? 9.042 -17.281 6.430 1.00 87.44 385 ILE A CA 1
ATOM 2978 C C . ILE A 1 385 ? 10.520 -16.970 6.185 1.00 87.44 385 ILE A C 1
ATOM 2980 O O . ILE A 1 385 ? 11.092 -17.517 5.250 1.00 87.44 385 ILE A O 1
ATOM 2984 N N . ALA A 1 386 ? 11.169 -16.179 7.040 1.00 84.88 386 ALA A N 1
ATOM 2985 C CA . ALA A 1 386 ? 12.579 -15.823 6.894 1.00 84.88 386 ALA A CA 1
ATOM 2986 C C . ALA A 1 386 ? 13.473 -17.066 6.766 1.00 84.88 386 ALA A C 1
ATOM 2988 O O . ALA A 1 386 ? 14.292 -17.133 5.860 1.00 84.88 386 ALA A O 1
ATOM 2989 N N . GLY A 1 387 ? 13.258 -18.091 7.593 1.00 87.44 387 GLY A N 1
ATOM 2990 C CA . GLY A 1 387 ? 13.970 -19.365 7.522 1.00 87.44 387 GLY A CA 1
ATOM 2991 C C . GLY A 1 387 ? 13.805 -20.066 6.174 1.00 87.44 387 GLY A C 1
ATOM 2992 O O . GLY A 1 387 ? 14.795 -20.527 5.615 1.00 87.44 387 GLY A O 1
ATOM 2993 N N . SER A 1 388 ? 12.595 -20.084 5.600 1.00 84.25 388 SER A N 1
ATOM 2994 C CA . SER A 1 388 ? 12.375 -20.635 4.254 1.00 84.25 388 SER A CA 1
ATOM 2995 C C . SER A 1 388 ? 13.153 -19.876 3.172 1.00 84.25 388 SER A C 1
ATOM 2997 O O . SER A 1 388 ? 13.721 -20.507 2.283 1.00 84.25 388 SER A O 1
ATOM 2999 N N . TYR A 1 389 ? 13.270 -18.548 3.291 1.00 79.19 389 TYR A N 1
ATOM 3000 C CA . TYR A 1 389 ? 14.092 -17.746 2.382 1.00 79.19 389 TYR A CA 1
ATOM 3001 C C . TYR A 1 389 ? 15.585 -17.989 2.592 1.00 79.19 389 TYR A C 1
ATOM 3003 O O . TYR A 1 389 ? 16.296 -18.101 1.605 1.00 79.19 389 TYR A O 1
ATOM 3011 N N . VAL A 1 390 ? 16.072 -18.113 3.834 1.00 83.94 390 VAL A N 1
ATOM 3012 C CA . VAL A 1 390 ? 17.485 -18.452 4.099 1.00 83.94 390 VAL A CA 1
ATOM 3013 C C . VAL A 1 390 ? 17.830 -19.801 3.477 1.00 83.94 390 VAL A C 1
ATOM 3015 O O . VAL A 1 390 ? 18.862 -19.922 2.828 1.00 83.94 390 VAL A O 1
ATOM 3018 N N . LEU A 1 391 ? 16.969 -20.807 3.650 1.00 86.50 391 LEU A N 1
ATOM 3019 C CA . LEU A 1 391 ? 17.188 -22.139 3.084 1.00 86.50 391 LEU A CA 1
ATOM 3020 C C . LEU A 1 391 ? 17.218 -22.109 1.553 1.00 86.50 391 LEU A C 1
ATOM 3022 O O . LEU A 1 391 ? 18.091 -22.733 0.957 1.00 86.50 391 LEU A O 1
ATOM 3026 N N . TRP A 1 392 ? 16.316 -21.349 0.927 1.00 82.31 392 TRP A N 1
ATOM 3027 C CA . TRP A 1 392 ? 16.327 -21.145 -0.521 1.00 82.31 392 TRP A CA 1
ATOM 3028 C C . TRP A 1 392 ? 17.574 -20.378 -0.992 1.00 82.31 392 TRP A C 1
ATOM 3030 O O . TRP A 1 392 ? 18.265 -20.807 -1.908 1.00 82.31 392 TRP A O 1
ATOM 3040 N N . GLY A 1 393 ? 17.931 -19.282 -0.321 1.00 78.69 393 GLY A N 1
ATOM 3041 C CA . GLY A 1 393 ? 19.143 -18.523 -0.633 1.00 78.69 393 GLY A CA 1
ATOM 3042 C C . GLY A 1 393 ? 20.412 -19.354 -0.484 1.00 78.69 393 GLY A C 1
ATOM 3043 O O . GLY A 1 393 ? 21.350 -19.187 -1.256 1.00 78.69 393 GLY A O 1
ATOM 3044 N N . TRP A 1 394 ? 20.441 -20.282 0.475 1.00 85.06 394 TRP A N 1
ATOM 3045 C CA . TRP A 1 394 ? 21.526 -21.248 0.603 1.00 85.06 394 TRP A CA 1
ATOM 3046 C C . TRP A 1 394 ? 21.567 -22.193 -0.598 1.00 85.06 394 TRP A C 1
ATOM 3048 O O . TRP A 1 394 ? 22.630 -22.341 -1.198 1.00 85.06 394 TRP A O 1
ATOM 3058 N N . SER A 1 395 ? 20.440 -22.801 -0.984 1.00 84.81 395 SER A N 1
ATOM 3059 C CA . SER A 1 395 ? 20.425 -23.745 -2.108 1.00 84.81 395 SER A CA 1
ATOM 3060 C C . SER A 1 395 ? 20.853 -23.111 -3.432 1.00 84.81 395 SER A C 1
ATOM 3062 O O . SER A 1 395 ? 21.463 -23.793 -4.247 1.00 84.81 395 SER A O 1
ATOM 3064 N N . GLU A 1 396 ? 20.589 -21.816 -3.614 1.00 80.06 396 GLU A N 1
ATOM 3065 C CA . GLU A 1 396 ? 20.967 -21.049 -4.809 1.00 80.06 396 GLU A CA 1
ATOM 3066 C C . GLU A 1 396 ? 22.348 -20.365 -4.700 1.00 80.06 396 GLU A C 1
ATOM 3068 O O . GLU A 1 396 ? 22.772 -19.676 -5.622 1.00 80.06 396 GLU A O 1
ATOM 3073 N N . GLY A 1 397 ? 23.066 -20.512 -3.578 1.00 82.00 397 GLY A N 1
ATOM 3074 C CA . GLY A 1 397 ? 24.387 -19.895 -3.387 1.00 82.00 397 GLY A CA 1
ATOM 3075 C C . GLY A 1 397 ? 24.378 -18.369 -3.195 1.00 82.00 397 GLY A C 1
ATOM 3076 O O . GLY A 1 397 ? 25.411 -17.727 -3.355 1.00 82.00 397 GLY A O 1
ATOM 3077 N N . LEU A 1 398 ? 23.242 -17.779 -2.811 1.00 77.25 398 LEU A N 1
ATOM 3078 C CA . LEU A 1 398 ? 23.015 -16.324 -2.752 1.00 77.25 398 LEU A CA 1
ATOM 3079 C C . LEU A 1 398 ? 23.337 -15.679 -1.388 1.00 77.25 398 LEU A C 1
ATOM 3081 O O . LEU A 1 398 ? 23.284 -14.456 -1.245 1.00 77.25 398 LEU A O 1
ATOM 3085 N N . LEU A 1 399 ? 23.644 -16.479 -0.358 1.00 80.94 399 LEU A N 1
ATOM 3086 C CA . LEU A 1 399 ? 23.740 -15.993 1.028 1.00 80.94 399 LEU A CA 1
ATOM 3087 C C . LEU A 1 399 ? 24.834 -14.949 1.263 1.00 80.94 399 LEU A C 1
ATOM 3089 O O . LEU A 1 399 ? 24.605 -14.005 2.019 1.00 80.94 399 LEU A O 1
ATOM 3093 N N . GLU A 1 400 ? 26.013 -15.115 0.660 1.00 80.81 400 GLU A N 1
ATOM 3094 C CA . GLU A 1 400 ? 27.119 -14.170 0.872 1.00 80.81 400 GLU A CA 1
ATOM 3095 C C . GLU A 1 400 ? 26.772 -12.796 0.296 1.00 80.81 400 GLU A C 1
ATOM 3097 O O . GLU A 1 400 ? 27.002 -11.767 0.932 1.00 80.81 400 GLU A O 1
ATOM 3102 N N . GLY A 1 401 ? 26.098 -12.796 -0.852 1.00 74.25 401 GLY A N 1
ATOM 3103 C CA . GLY A 1 401 ? 25.534 -11.604 -1.451 1.00 74.25 401 GLY A CA 1
ATOM 3104 C C . GLY A 1 401 ? 24.519 -10.900 -0.552 1.00 74.25 401 GLY A C 1
ATOM 3105 O O . GLY A 1 401 ? 24.646 -9.714 -0.252 1.00 74.25 401 GLY A O 1
ATOM 3106 N N . TRP A 1 402 ? 23.549 -11.649 -0.018 1.00 77.81 402 TRP A N 1
ATOM 3107 C CA . TRP A 1 402 ? 22.557 -11.098 0.914 1.00 77.81 402 TRP A CA 1
ATOM 3108 C C . TRP A 1 402 ? 23.187 -10.560 2.193 1.00 77.81 402 TRP A C 1
ATOM 3110 O O . TRP A 1 402 ? 22.747 -9.534 2.705 1.00 77.81 402 TRP A O 1
ATOM 3120 N N . ARG A 1 403 ? 24.220 -11.229 2.715 1.00 80.19 403 ARG A N 1
ATOM 3121 C CA . ARG A 1 403 ? 24.977 -10.756 3.874 1.00 80.19 403 ARG A CA 1
ATOM 3122 C C . ARG A 1 403 ? 25.674 -9.433 3.568 1.00 80.19 403 ARG A C 1
ATOM 3124 O O . ARG A 1 403 ? 25.596 -8.522 4.391 1.00 80.19 403 ARG A O 1
ATOM 3131 N N . ALA A 1 404 ? 26.329 -9.323 2.414 1.00 76.19 404 ALA A N 1
ATOM 3132 C CA . ALA A 1 404 ? 26.996 -8.098 1.993 1.00 76.19 404 ALA A CA 1
ATOM 3133 C C . ALA A 1 404 ? 26.001 -6.936 1.872 1.00 76.19 404 ALA A C 1
ATOM 3135 O O . ALA A 1 404 ? 26.285 -5.845 2.367 1.00 76.19 404 ALA A O 1
ATOM 3136 N N . THR A 1 405 ? 24.813 -7.166 1.304 1.00 72.94 405 THR A N 1
ATOM 3137 C CA . THR A 1 405 ? 23.800 -6.110 1.203 1.00 72.94 405 THR A CA 1
ATOM 3138 C C . THR A 1 405 ? 23.147 -5.783 2.543 1.00 72.94 405 THR A C 1
ATOM 3140 O O . THR A 1 405 ? 23.000 -4.609 2.865 1.00 72.94 405 THR A O 1
ATOM 3143 N N . LEU A 1 406 ? 22.843 -6.785 3.384 1.00 76.38 406 LEU A N 1
ATOM 3144 C CA . LEU A 1 406 ? 22.408 -6.559 4.771 1.00 76.38 406 LEU A CA 1
ATOM 3145 C C . LEU A 1 406 ? 23.399 -5.659 5.512 1.00 76.38 406 LEU A C 1
ATOM 3147 O O . LEU A 1 406 ? 23.021 -4.725 6.218 1.00 76.38 406 LEU A O 1
ATOM 3151 N N . GLN A 1 407 ? 24.687 -5.941 5.342 1.00 78.62 407 GLN A N 1
ATOM 3152 C CA . GLN A 1 407 ? 25.738 -5.151 5.948 1.00 78.62 407 GLN A CA 1
ATOM 3153 C C . GLN A 1 407 ? 25.800 -3.738 5.359 1.00 78.62 407 GLN A C 1
ATOM 3155 O O . GLN A 1 407 ? 25.877 -2.796 6.137 1.00 78.62 407 GLN A O 1
ATOM 3160 N N . GLY A 1 408 ? 25.746 -3.575 4.036 1.00 71.69 408 GLY A N 1
ATOM 3161 C CA . GLY A 1 408 ? 25.798 -2.269 3.373 1.00 71.69 408 GLY A CA 1
ATOM 3162 C C . GLY A 1 408 ? 24.598 -1.375 3.698 1.00 71.69 408 GLY A C 1
ATOM 3163 O O . GLY A 1 408 ? 24.757 -0.322 4.309 1.00 71.69 408 GLY A O 1
ATOM 3164 N N . GLU A 1 409 ? 23.393 -1.822 3.356 1.00 69.88 409 GLU A N 1
ATOM 3165 C CA . GLU A 1 409 ? 22.181 -0.990 3.399 1.00 69.88 409 GLU A CA 1
ATOM 3166 C C . GLU A 1 409 ? 21.561 -0.847 4.791 1.00 69.88 409 GLU A C 1
ATOM 3168 O O . GLU A 1 409 ? 20.818 0.098 5.055 1.00 69.88 409 GLU A O 1
ATOM 3173 N N . TYR A 1 410 ? 21.829 -1.784 5.707 1.00 71.94 410 TYR A N 1
ATOM 3174 C CA . TYR A 1 410 ? 21.179 -1.769 7.022 1.00 71.94 410 TYR A CA 1
ATOM 3175 C C . TYR A 1 410 ? 22.134 -1.541 8.166 1.00 71.94 410 TYR A C 1
ATOM 3177 O O . TYR A 1 410 ? 21.793 -0.813 9.091 1.00 71.94 410 TYR A O 1
ATOM 3185 N N . ILE A 1 411 ? 23.311 -2.159 8.155 1.00 75.50 411 ILE A N 1
ATOM 3186 C CA . ILE A 1 411 ? 24.269 -1.950 9.241 1.00 75.50 411 ILE A CA 1
ATOM 3187 C C . ILE A 1 411 ? 25.049 -0.669 8.963 1.00 75.50 411 ILE A C 1
ATOM 3189 O O . ILE A 1 411 ? 25.036 0.248 9.781 1.00 75.50 411 ILE A O 1
ATOM 3193 N N . VAL A 1 412 ? 25.703 -0.579 7.807 1.00 75.25 412 VAL A N 1
ATOM 3194 C CA . VAL A 1 412 ? 26.561 0.556 7.476 1.00 75.25 412 VAL A CA 1
ATOM 3195 C C . VAL A 1 412 ? 25.726 1.817 7.324 1.00 75.25 412 VAL A C 1
ATOM 3197 O O . VAL A 1 412 ? 26.022 2.760 8.040 1.00 75.25 412 VAL A O 1
ATOM 3200 N N . ASP A 1 413 ? 24.648 1.843 6.540 1.00 67.50 413 ASP A N 1
ATOM 3201 C CA . ASP A 1 413 ? 23.834 3.066 6.408 1.00 67.50 413 ASP A CA 1
ATOM 3202 C C . ASP A 1 413 ? 23.189 3.519 7.726 1.00 67.50 413 ASP A C 1
ATOM 3204 O O . ASP A 1 413 ? 23.073 4.717 7.994 1.00 67.50 413 ASP A O 1
ATOM 3208 N N . PHE A 1 414 ? 22.793 2.588 8.600 1.00 69.56 414 PHE A N 1
ATOM 3209 C CA . PHE A 1 414 ? 22.208 2.956 9.890 1.00 69.56 414 PHE A CA 1
ATOM 3210 C C . PHE A 1 414 ? 23.256 3.474 10.882 1.00 69.56 414 PHE A C 1
ATOM 3212 O O . PHE A 1 414 ? 22.999 4.431 11.617 1.00 69.56 414 PHE A O 1
ATOM 3219 N N . PHE A 1 415 ? 24.443 2.862 10.907 1.00 71.69 415 PHE A N 1
ATOM 3220 C CA . PHE A 1 415 ? 25.525 3.221 11.825 1.00 71.69 415 PHE A CA 1
ATOM 3221 C C . PHE A 1 415 ? 26.558 4.183 11.227 1.00 71.69 415 PHE A C 1
ATOM 3223 O O . PHE A 1 415 ? 27.474 4.592 11.946 1.00 71.69 415 PHE A O 1
ATOM 3230 N N . ALA A 1 416 ? 26.410 4.585 9.962 1.00 66.69 416 ALA A N 1
ATOM 3231 C CA . ALA A 1 416 ? 27.348 5.450 9.265 1.00 66.69 416 ALA A CA 1
ATOM 3232 C C . ALA A 1 416 ? 27.565 6.742 10.069 1.00 66.69 416 ALA A C 1
ATOM 3234 O O . ALA A 1 416 ? 26.597 7.400 10.479 1.00 66.69 416 ALA A O 1
ATOM 3235 N N . PRO A 1 417 ? 28.827 7.139 10.310 1.00 58.50 417 PRO A N 1
ATOM 3236 C CA . PRO A 1 417 ? 29.158 8.382 10.987 1.00 58.50 417 PRO A CA 1
ATOM 3237 C C . PRO A 1 417 ? 28.965 9.562 10.023 1.00 58.50 417 PRO A C 1
ATOM 3239 O O . PRO A 1 417 ? 29.916 10.213 9.606 1.00 58.50 417 PRO A O 1
ATOM 3242 N N . TYR A 1 418 ? 27.722 9.841 9.639 1.00 59.69 418 TYR A N 1
ATOM 3243 C CA . TYR A 1 418 ? 27.375 11.090 8.966 1.00 59.69 418 TYR A CA 1
ATOM 3244 C C . TYR A 1 418 ? 27.373 12.224 9.998 1.00 59.69 418 TYR A C 1
ATOM 3246 O O . TYR A 1 418 ? 27.058 11.970 11.166 1.00 59.69 418 TYR A O 1
ATOM 3254 N N . PRO A 1 419 ? 27.699 13.475 9.634 1.00 57.00 419 PRO A N 1
ATOM 3255 C CA . PRO A 1 419 ? 27.621 14.606 10.554 1.00 57.00 419 PRO A CA 1
ATOM 3256 C C . PRO A 1 419 ? 26.160 14.888 10.962 1.00 57.00 419 PRO A C 1
ATOM 3258 O O . PRO A 1 419 ? 25.478 15.751 10.408 1.00 57.00 419 PRO A O 1
ATOM 3261 N N . ARG A 1 420 ? 25.688 14.148 11.977 1.00 55.38 420 ARG A N 1
ATOM 3262 C CA . ARG A 1 420 ? 24.301 14.109 12.478 1.00 55.38 420 ARG A CA 1
ATOM 3263 C C . ARG A 1 420 ? 23.757 15.492 12.840 1.00 55.38 420 ARG A C 1
ATOM 3265 O O . ARG A 1 420 ? 22.567 15.738 12.716 1.00 55.38 420 ARG A O 1
ATOM 3272 N N . LEU A 1 421 ? 24.623 16.423 13.238 1.00 53.06 421 LEU A N 1
ATOM 3273 C CA . LEU A 1 421 ? 24.235 17.781 13.628 1.00 53.06 421 LEU A CA 1
ATOM 3274 C C . LEU A 1 421 ? 23.651 18.616 12.473 1.00 53.06 421 LEU A C 1
ATOM 3276 O O . LEU A 1 421 ? 22.716 19.376 12.711 1.00 53.06 421 LEU A O 1
ATOM 3280 N N . TYR A 1 422 ? 24.133 18.451 11.235 1.00 54.22 422 TYR A N 1
ATOM 3281 C CA . TYR A 1 422 ? 23.610 19.200 10.079 1.00 54.22 422 TYR A CA 1
ATOM 3282 C C . TYR A 1 422 ? 22.318 18.584 9.532 1.00 54.22 422 TYR A C 1
ATOM 3284 O O . TYR A 1 422 ? 21.390 19.303 9.169 1.00 54.22 422 TYR A O 1
ATOM 3292 N N . ALA A 1 423 ? 22.230 17.254 9.536 1.00 54.53 423 ALA A N 1
ATOM 3293 C CA . ALA A 1 423 ? 21.066 16.535 9.038 1.00 54.53 423 ALA A CA 1
ATOM 3294 C C . ALA A 1 423 ? 19.876 16.623 10.013 1.00 54.53 423 ALA A C 1
ATOM 3296 O O . ALA A 1 423 ? 18.748 16.854 9.590 1.00 54.53 423 ALA A O 1
ATOM 3297 N N . ASN A 1 424 ? 20.111 16.536 11.329 1.00 55.25 424 ASN A N 1
ATOM 3298 C CA . ASN A 1 424 ? 19.039 16.507 12.331 1.00 55.25 424 ASN A CA 1
ATOM 3299 C C . ASN A 1 424 ? 18.247 17.816 12.414 1.00 55.25 424 ASN A C 1
ATOM 3301 O O . ASN A 1 424 ? 17.035 17.767 12.612 1.00 55.25 424 ASN A O 1
ATOM 3305 N N . GLY A 1 425 ? 18.892 18.978 12.258 1.00 58.59 425 GLY A N 1
ATOM 3306 C CA . GLY A 1 425 ? 18.192 20.269 12.219 1.00 58.59 425 GLY A CA 1
ATOM 3307 C C . GLY A 1 425 ? 17.279 20.394 10.996 1.00 58.59 425 GLY A C 1
ATOM 3308 O O . GLY A 1 425 ? 16.152 20.872 11.108 1.00 58.59 425 GLY A O 1
ATOM 3309 N N . ILE A 1 426 ? 17.735 19.873 9.856 1.00 58.41 426 ILE A N 1
ATOM 3310 C CA . ILE A 1 426 ? 16.996 19.847 8.594 1.00 58.41 426 ILE A CA 1
ATOM 3311 C C . ILE A 1 426 ? 15.848 18.824 8.657 1.00 58.41 426 ILE A C 1
ATOM 3313 O O . ILE A 1 426 ? 14.713 19.190 8.382 1.00 58.41 426 ILE A O 1
ATOM 3317 N N . TYR A 1 427 ? 16.081 17.590 9.118 1.00 55.06 427 TYR A N 1
ATOM 3318 C CA . TYR A 1 427 ? 15.043 16.556 9.260 1.00 55.06 427 TYR A CA 1
ATOM 3319 C C . TYR A 1 427 ? 14.016 16.873 10.347 1.00 55.06 427 TYR A C 1
ATOM 3321 O O . TYR A 1 427 ? 12.824 16.659 10.141 1.00 55.06 427 TYR A O 1
ATOM 3329 N N . THR A 1 428 ? 14.437 17.424 11.488 1.00 56.16 428 THR A N 1
ATOM 3330 C CA . THR A 1 428 ? 13.506 17.900 12.527 1.00 56.16 428 THR A CA 1
ATOM 3331 C C . THR A 1 428 ? 12.723 19.103 12.015 1.00 56.16 428 THR A C 1
ATOM 3333 O O . THR A 1 428 ? 11.516 19.181 12.229 1.00 56.16 428 THR A O 1
ATOM 3336 N N . GLY A 1 429 ? 13.385 19.996 11.270 1.00 58.94 429 GLY A N 1
ATOM 3337 C CA . GLY A 1 429 ? 12.748 21.051 10.495 1.00 58.94 429 GLY A CA 1
ATOM 3338 C C . GLY A 1 429 ? 11.695 20.487 9.547 1.00 58.94 429 GLY A C 1
ATOM 3339 O O . GLY A 1 429 ? 10.558 20.910 9.621 1.00 58.94 429 GLY A O 1
ATOM 3340 N N . TYR A 1 430 ? 11.992 19.471 8.739 1.00 56.81 430 TYR A N 1
ATOM 3341 C CA . TYR A 1 430 ? 11.023 18.846 7.836 1.00 56.81 430 TYR A CA 1
ATOM 3342 C C . TYR A 1 430 ? 9.923 18.061 8.546 1.00 56.81 430 TYR A C 1
ATOM 3344 O O . TYR A 1 430 ? 8.793 18.043 8.075 1.00 56.81 430 TYR A O 1
ATOM 3352 N N . PHE A 1 431 ? 10.188 17.433 9.686 1.00 53.53 431 PHE A N 1
ATOM 3353 C CA . PHE A 1 431 ? 9.134 16.774 10.446 1.00 53.53 431 PHE A CA 1
ATOM 3354 C C . PHE A 1 431 ? 8.184 17.814 11.058 1.00 53.53 431 PHE A C 1
ATOM 3356 O O . PHE A 1 431 ? 6.972 17.714 10.905 1.00 53.53 431 PHE A O 1
ATOM 3363 N N . VAL A 1 432 ? 8.715 18.867 11.683 1.00 60.22 432 VAL A N 1
ATOM 3364 C CA . VAL A 1 432 ? 7.911 19.910 12.340 1.00 60.22 432 VAL A CA 1
ATOM 3365 C C . VAL A 1 432 ? 7.251 20.860 11.327 1.00 60.22 432 VAL A C 1
ATOM 3367 O O . VAL A 1 432 ? 6.088 21.222 11.500 1.00 60.22 432 VAL A O 1
ATOM 3370 N N . LEU A 1 433 ? 7.955 21.240 10.257 1.00 55.16 433 LEU A N 1
ATOM 3371 C CA . LEU A 1 433 ? 7.467 22.117 9.181 1.00 55.16 433 LEU A CA 1
ATOM 3372 C C . LEU A 1 433 ? 6.652 21.344 8.138 1.00 55.16 433 LEU A C 1
ATOM 3374 O O . LEU A 1 433 ? 5.619 21.833 7.686 1.00 55.16 433 LEU A O 1
ATOM 3378 N N . GLY A 1 434 ? 7.085 20.137 7.774 1.00 56.53 434 GLY A N 1
ATOM 3379 C CA . GLY A 1 434 ? 6.445 19.305 6.754 1.00 56.53 434 GLY A CA 1
ATOM 3380 C C . GLY A 1 434 ? 5.225 18.558 7.278 1.00 56.53 434 GLY A C 1
ATOM 3381 O O . GLY A 1 434 ? 4.192 18.584 6.620 1.00 56.53 434 GLY A O 1
ATOM 3382 N N . CYS A 1 435 ? 5.270 17.966 8.479 1.00 58.88 435 CYS A N 1
ATOM 3383 C CA . CYS A 1 435 ? 4.092 17.297 9.056 1.00 58.88 435 CYS A CA 1
ATOM 3384 C C . CYS A 1 435 ? 3.155 18.279 9.789 1.00 58.88 435 CYS A C 1
ATOM 3386 O O . CYS A 1 435 ? 2.007 17.937 10.081 1.00 58.88 435 CYS A O 1
ATOM 3388 N N . GLY A 1 436 ? 3.633 19.495 10.084 1.00 61.22 436 GLY A N 1
ATOM 3389 C CA . GLY A 1 436 ? 2.954 20.489 10.912 1.00 61.22 436 GLY A CA 1
ATOM 3390 C C . GLY A 1 436 ? 3.027 20.145 12.403 1.00 61.22 436 GLY A C 1
ATOM 3391 O O . GLY A 1 436 ? 3.197 18.994 12.799 1.00 61.22 436 GLY A O 1
ATOM 3392 N N . GLY A 1 437 ? 2.839 21.129 13.287 1.00 76.50 437 GLY A N 1
ATOM 3393 C CA . GLY A 1 437 ? 2.759 20.865 14.734 1.00 76.50 437 GLY A CA 1
ATOM 3394 C C . GLY A 1 437 ? 1.604 19.923 15.126 1.00 76.50 437 GLY A C 1
ATOM 3395 O O . GLY A 1 437 ? 1.594 19.371 16.225 1.00 76.50 437 GLY A O 1
ATOM 3396 N N . LEU A 1 438 ? 0.637 19.710 14.225 1.00 82.31 438 LEU A N 1
ATOM 3397 C CA . LEU A 1 438 ? -0.575 18.930 14.460 1.00 82.31 438 LEU A CA 1
ATOM 3398 C C . LEU A 1 438 ? -0.289 17.446 14.800 1.00 82.31 438 LEU A C 1
ATOM 3400 O O . LEU A 1 438 ? -0.712 17.030 15.880 1.00 82.31 438 LEU A O 1
ATOM 3404 N N . PRO A 1 439 ? 0.436 16.650 13.984 1.00 83.88 439 PRO A N 1
ATOM 3405 C CA . PRO A 1 439 ? 0.902 15.310 14.352 1.00 83.88 439 PRO A CA 1
ATOM 3406 C C . PRO A 1 439 ? 1.602 15.222 15.706 1.00 83.88 439 PRO A C 1
ATOM 3408 O O . PRO A 1 439 ? 1.271 14.340 16.497 1.00 83.88 439 PRO A O 1
ATOM 3411 N N . ALA A 1 440 ? 2.511 16.150 16.019 1.00 86.94 440 ALA A N 1
ATOM 3412 C CA . ALA A 1 440 ? 3.221 16.147 17.297 1.00 86.94 440 ALA A CA 1
ATOM 3413 C C . ALA A 1 440 ? 2.252 16.332 18.478 1.00 86.94 440 ALA A C 1
ATOM 3415 O O . ALA A 1 440 ? 2.251 15.538 19.421 1.00 86.94 440 ALA A O 1
ATOM 3416 N N . VAL A 1 441 ? 1.356 17.322 18.398 1.00 89.62 441 VAL A N 1
ATOM 3417 C CA . VAL A 1 441 ? 0.323 17.542 19.422 1.00 89.62 441 VAL A CA 1
ATOM 3418 C C . VAL A 1 441 ? -0.620 16.339 19.523 1.00 89.62 441 VAL A C 1
ATOM 3420 O O . VAL A 1 441 ? -1.010 15.957 20.627 1.00 89.62 441 VAL A O 1
ATOM 3423 N N . ALA A 1 442 ? -0.985 15.719 18.399 1.00 91.31 442 ALA A N 1
ATOM 3424 C CA . ALA A 1 442 ? -1.851 14.544 18.369 1.00 91.31 442 ALA A CA 1
ATOM 3425 C C . ALA A 1 442 ? -1.243 13.364 19.135 1.00 91.31 442 ALA A C 1
ATOM 3427 O O . ALA A 1 442 ? -1.918 12.764 19.973 1.00 91.31 442 ALA A O 1
ATOM 3428 N N . VAL A 1 443 ? 0.038 13.082 18.888 1.00 92.38 443 VAL A N 1
ATOM 3429 C CA . VAL A 1 443 ? 0.807 12.025 19.554 1.00 92.38 443 VAL A CA 1
ATOM 3430 C C . VAL A 1 443 ? 0.954 12.312 21.044 1.00 92.38 443 VAL A C 1
ATOM 3432 O O . VAL A 1 443 ? 0.628 11.452 21.859 1.00 92.38 443 VAL A O 1
ATOM 3435 N N . ILE A 1 444 ? 1.356 13.533 21.416 1.00 93.62 444 ILE A N 1
ATOM 3436 C CA . ILE A 1 444 ? 1.494 13.930 22.825 1.00 93.62 444 ILE A CA 1
ATOM 3437 C C . ILE A 1 444 ? 0.160 13.763 23.553 1.00 93.62 444 ILE A C 1
ATOM 3439 O O . ILE A 1 444 ? 0.109 13.133 24.603 1.00 93.62 444 ILE A O 1
ATOM 3443 N N . ARG A 1 445 ? -0.950 14.260 22.990 1.00 94.19 445 ARG A N 1
ATOM 3444 C CA . ARG A 1 445 ? -2.276 14.099 23.610 1.00 94.19 445 ARG A CA 1
ATOM 3445 C C . ARG A 1 445 ? -2.686 12.629 23.708 1.00 94.19 445 ARG A C 1
ATOM 3447 O O . ARG A 1 445 ? -3.314 12.258 24.693 1.00 94.19 445 ARG A O 1
ATOM 3454 N N . ALA A 1 446 ? -2.347 11.800 22.722 1.00 95.56 446 ALA A N 1
ATOM 3455 C CA . ALA A 1 446 ? -2.655 10.372 22.727 1.00 95.56 446 ALA A CA 1
ATOM 3456 C C . ALA A 1 446 ? -1.911 9.594 23.833 1.00 95.56 446 ALA A C 1
ATOM 3458 O O . ALA A 1 446 ? -2.490 8.663 24.395 1.00 95.56 446 ALA A O 1
ATOM 3459 N N . LEU A 1 447 ? -0.702 10.020 24.229 1.00 96.75 447 LEU A N 1
ATOM 3460 C CA . LEU A 1 447 ? 0.034 9.434 25.363 1.00 96.75 447 LEU A CA 1
ATOM 3461 C C . LEU A 1 447 ? -0.685 9.582 26.717 1.00 96.75 447 LEU A C 1
ATOM 3463 O O . LEU A 1 447 ? -0.414 8.822 27.644 1.00 96.75 447 LEU A O 1
ATOM 3467 N N . PHE A 1 448 ? -1.624 10.521 26.844 1.00 96.19 448 PHE A N 1
ATOM 3468 C CA . PHE A 1 448 ? -2.367 10.768 28.087 1.00 96.19 448 PHE A CA 1
ATOM 3469 C C . PHE A 1 448 ? -3.811 10.245 28.055 1.00 96.19 448 PHE A C 1
ATOM 3471 O O . PHE A 1 448 ? -4.640 10.667 28.860 1.00 96.19 448 PHE A O 1
ATOM 3478 N N . ARG A 1 449 ? -4.151 9.369 27.103 1.00 94.31 449 ARG A N 1
ATOM 3479 C CA . ARG A 1 449 ? -5.520 8.864 26.917 1.00 94.31 449 ARG A CA 1
ATOM 3480 C C . ARG A 1 449 ? -5.600 7.349 27.140 1.00 94.31 449 ARG A C 1
ATOM 3482 O O . ARG A 1 449 ? -5.072 6.836 28.117 1.00 94.31 449 ARG A O 1
ATOM 3489 N N . SER A 1 450 ? -6.343 6.627 26.299 1.00 96.50 450 SER A N 1
ATOM 3490 C CA . SER A 1 450 ? -6.558 5.181 26.450 1.00 96.50 450 SER A CA 1
ATOM 3491 C C . SER A 1 450 ? -5.295 4.382 26.127 1.00 96.50 450 SER A C 1
ATOM 3493 O O . SER A 1 450 ? -4.542 4.785 25.245 1.00 96.50 450 SER A O 1
ATOM 3495 N N . SER A 1 451 ? -5.139 3.197 26.720 1.00 97.56 451 SER A N 1
ATOM 3496 C CA . SER A 1 451 ? -4.004 2.288 26.478 1.00 97.56 451 SER A CA 1
ATOM 3497 C C . SER A 1 451 ? -3.740 1.967 25.006 1.00 97.56 451 SER A C 1
ATOM 3499 O O . SER A 1 451 ? -2.590 1.837 24.590 1.00 97.56 451 SER A O 1
ATOM 3501 N N . TRP A 1 452 ? -4.789 1.865 24.188 1.00 97.94 452 TRP A N 1
ATOM 3502 C CA . TRP A 1 452 ? -4.645 1.680 22.743 1.00 97.94 452 TRP A CA 1
ATOM 3503 C C . TRP A 1 452 ? -4.035 2.913 22.057 1.00 97.94 452 TRP A C 1
ATOM 3505 O O . TRP A 1 452 ? -3.070 2.779 21.313 1.00 97.94 452 TRP A O 1
ATOM 3515 N N . GLU A 1 453 ? -4.521 4.118 22.366 1.00 97.75 453 GLU A N 1
ATOM 3516 C CA . GLU A 1 453 ? -3.955 5.373 21.837 1.00 97.75 453 GLU A CA 1
ATOM 3517 C C . GLU A 1 453 ? -2.509 5.580 22.298 1.00 97.75 453 GLU A C 1
ATOM 3519 O O . GLU A 1 453 ? -1.670 5.982 21.497 1.00 97.75 453 GLU A O 1
ATOM 3524 N N . GLN A 1 454 ? -2.202 5.234 23.551 1.00 98.19 454 GLN A N 1
ATOM 3525 C CA . GLN A 1 454 ? -0.841 5.247 24.090 1.00 98.19 454 GLN A CA 1
ATOM 3526 C C . GLN A 1 454 ? 0.071 4.276 23.338 1.00 98.19 454 GLN A C 1
ATOM 3528 O O . GLN A 1 454 ? 1.183 4.641 22.971 1.00 98.19 454 GLN A O 1
ATOM 3533 N N . THR A 1 455 ? -0.423 3.070 23.034 1.00 98.12 455 THR A N 1
ATOM 3534 C CA . THR A 1 455 ? 0.298 2.083 22.219 1.00 98.12 455 THR A CA 1
ATOM 3535 C C . THR A 1 455 ? 0.643 2.660 20.849 1.00 98.12 455 THR A C 1
ATOM 3537 O O . THR A 1 455 ? 1.812 2.673 20.475 1.00 98.12 455 THR A O 1
ATOM 3540 N N . VAL A 1 456 ? -0.350 3.186 20.123 1.00 97.62 456 VAL A N 1
ATOM 3541 C CA . VAL A 1 456 ? -0.147 3.767 18.786 1.00 97.62 456 VAL A CA 1
ATOM 3542 C C . VAL A 1 456 ? 0.811 4.962 18.844 1.00 97.62 456 VAL A C 1
ATOM 3544 O O . VAL A 1 456 ? 1.737 5.045 18.041 1.00 97.62 456 VAL A O 1
ATOM 3547 N N . ALA A 1 457 ? 0.640 5.861 19.816 1.00 97.06 457 ALA A N 1
ATOM 3548 C CA . ALA A 1 457 ? 1.504 7.023 20.005 1.00 97.06 457 ALA A CA 1
ATOM 3549 C C . ALA A 1 457 ? 2.958 6.629 20.309 1.00 97.06 457 ALA A C 1
ATOM 3551 O O . ALA A 1 457 ? 3.875 7.194 19.721 1.00 97.06 457 ALA A O 1
ATOM 3552 N N . THR A 1 458 ? 3.184 5.637 21.176 1.00 97.62 458 THR A N 1
ATOM 3553 C CA . THR A 1 458 ? 4.529 5.121 21.463 1.00 97.62 458 THR A CA 1
ATOM 3554 C C . THR A 1 458 ? 5.164 4.482 20.235 1.00 97.62 458 THR A C 1
ATOM 3556 O O . THR A 1 458 ? 6.325 4.760 19.966 1.00 97.62 458 THR A O 1
ATOM 3559 N N . VAL A 1 459 ? 4.421 3.691 19.455 1.00 96.38 459 VAL A N 1
ATOM 3560 C CA . VAL A 1 459 ? 4.934 3.105 18.203 1.00 96.38 459 VAL A CA 1
ATOM 3561 C C . VAL A 1 459 ? 5.370 4.196 17.226 1.00 96.38 459 VAL A C 1
ATOM 3563 O O . VAL A 1 459 ? 6.475 4.129 16.692 1.00 96.38 459 VAL A O 1
ATOM 3566 N N . ILE A 1 460 ? 4.538 5.225 17.043 1.00 94.44 460 ILE A N 1
ATOM 3567 C CA . ILE A 1 460 ? 4.846 6.381 16.192 1.00 94.44 460 ILE A CA 1
ATOM 3568 C C . ILE A 1 460 ? 6.109 7.097 16.676 1.00 94.44 460 ILE A C 1
ATOM 3570 O O . ILE A 1 460 ? 6.980 7.386 15.863 1.00 94.44 460 ILE A O 1
ATOM 3574 N N . LEU A 1 461 ? 6.232 7.363 17.981 1.00 93.44 461 LEU A N 1
ATOM 3575 C CA . LEU A 1 461 ? 7.411 8.023 18.546 1.00 93.44 461 LEU A CA 1
ATOM 3576 C C . LEU A 1 461 ? 8.672 7.183 18.377 1.00 93.44 461 LEU A C 1
ATOM 3578 O O . LEU A 1 461 ? 9.682 7.716 17.939 1.00 93.44 461 LEU A O 1
ATOM 3582 N N . CYS A 1 462 ? 8.617 5.885 18.674 1.00 93.88 462 CYS A N 1
ATOM 3583 C CA . CYS A 1 462 ? 9.764 4.998 18.513 1.00 93.88 462 CYS A CA 1
ATOM 3584 C C . CYS A 1 462 ? 10.210 4.914 17.050 1.00 93.88 462 CYS A C 1
ATOM 3586 O O . CYS A 1 462 ? 11.401 5.029 16.777 1.00 93.88 462 CYS A O 1
ATOM 3588 N N . TYR A 1 463 ? 9.276 4.758 16.107 1.00 91.00 463 TYR A N 1
ATOM 3589 C CA . TYR A 1 463 ? 9.612 4.733 14.684 1.00 91.00 463 TYR A CA 1
ATOM 3590 C C . TYR A 1 463 ? 10.164 6.078 14.207 1.00 91.00 463 TYR A C 1
ATOM 3592 O O . TYR A 1 463 ? 11.184 6.113 13.525 1.00 91.00 463 TYR A O 1
ATOM 3600 N N . LEU A 1 464 ? 9.561 7.190 14.634 1.00 87.38 464 LEU A N 1
ATOM 3601 C CA . LEU A 1 464 ? 10.085 8.524 14.360 1.00 87.38 464 LEU A CA 1
ATOM 3602 C C . LEU A 1 464 ? 11.507 8.692 14.904 1.00 87.38 464 LEU A C 1
ATOM 3604 O O . LEU A 1 464 ? 12.362 9.209 14.198 1.00 87.38 464 LEU A O 1
ATOM 3608 N N . THR A 1 465 ? 11.787 8.233 16.127 1.00 86.12 465 THR A N 1
ATOM 3609 C CA . THR A 1 465 ? 13.142 8.251 16.692 1.00 86.12 465 THR A CA 1
ATOM 3610 C C . THR A 1 465 ? 14.107 7.439 15.835 1.00 86.12 465 THR A C 1
ATOM 3612 O O . THR A 1 465 ? 15.196 7.920 15.558 1.00 86.12 465 THR A O 1
ATOM 3615 N N . ILE A 1 466 ? 13.715 6.253 15.358 1.00 84.75 466 ILE A N 1
ATOM 3616 C CA . ILE A 1 466 ? 14.548 5.444 14.453 1.00 84.75 466 ILE A CA 1
ATOM 3617 C C . ILE A 1 466 ? 14.855 6.210 13.161 1.00 84.75 466 ILE A C 1
ATOM 3619 O O . ILE A 1 466 ? 16.013 6.258 12.752 1.00 84.75 466 ILE A O 1
ATOM 3623 N N . VAL A 1 467 ? 13.848 6.839 12.545 1.00 79.81 467 VAL A N 1
ATOM 3624 C CA . VAL A 1 467 ? 14.024 7.636 11.320 1.00 79.81 467 VAL A CA 1
ATOM 3625 C C . VAL A 1 467 ? 14.935 8.843 11.576 1.00 79.81 467 VAL A C 1
ATOM 3627 O O . VAL A 1 467 ? 15.891 9.042 10.835 1.00 79.81 467 VAL A O 1
ATOM 3630 N N . LEU A 1 468 ? 14.697 9.606 12.649 1.00 76.75 468 LEU A N 1
ATOM 3631 C CA . LEU A 1 468 ? 15.486 10.795 13.007 1.00 76.75 468 LEU A CA 1
ATOM 3632 C C . LEU A 1 468 ? 16.917 10.470 13.455 1.00 76.75 468 LEU A C 1
ATOM 3634 O O . LEU A 1 468 ? 17.795 11.320 13.358 1.00 76.75 468 LEU A O 1
ATOM 3638 N N . CYS A 1 469 ? 17.161 9.271 13.985 1.00 75.88 469 CYS A N 1
ATOM 3639 C CA . CYS A 1 469 ? 18.498 8.831 14.375 1.00 75.88 469 CYS A CA 1
ATOM 3640 C C . CYS A 1 469 ? 19.304 8.232 13.212 1.00 75.88 469 CYS A C 1
ATOM 3642 O O . CYS A 1 469 ? 20.499 7.985 13.388 1.00 75.88 469 CYS A O 1
ATOM 3644 N N . SER A 1 470 ? 18.682 7.987 12.056 1.00 71.12 470 SER A N 1
ATOM 3645 C CA . SER A 1 470 ? 19.345 7.401 10.891 1.00 71.12 470 SER A CA 1
ATOM 3646 C C . SER A 1 470 ? 20.118 8.454 10.088 1.00 71.12 470 SER A C 1
ATOM 3648 O O . SER A 1 470 ? 19.702 9.605 9.977 1.00 71.12 470 SER A O 1
ATOM 3650 N N . ALA A 1 471 ? 21.268 8.062 9.536 1.00 61.00 471 ALA A N 1
ATOM 3651 C CA . ALA A 1 471 ? 22.187 8.956 8.835 1.00 61.00 471 ALA A CA 1
ATOM 3652 C C . ALA A 1 471 ? 21.662 9.471 7.478 1.00 61.00 471 ALA A C 1
ATOM 3654 O O . ALA A 1 471 ? 21.990 10.592 7.089 1.00 61.00 471 ALA A O 1
ATOM 3655 N N . SER A 1 472 ? 20.863 8.668 6.767 1.00 61.25 472 SER A N 1
ATOM 3656 C CA . SER A 1 472 ? 20.475 8.902 5.367 1.00 61.25 472 SER A CA 1
ATOM 3657 C C . SER A 1 472 ? 19.047 8.412 5.072 1.00 61.25 472 SER A C 1
ATOM 3659 O O . SER A 1 472 ? 18.837 7.390 4.420 1.00 61.25 472 SER A O 1
ATOM 3661 N N . LYS A 1 473 ? 18.017 9.120 5.559 1.00 66.00 473 LYS A N 1
ATOM 3662 C CA . LYS A 1 473 ? 16.614 8.741 5.299 1.00 66.00 473 LYS A CA 1
ATOM 3663 C C . LYS A 1 473 ? 15.827 9.855 4.617 1.00 66.00 473 LYS A C 1
ATOM 3665 O O . LYS A 1 473 ? 15.738 10.966 5.115 1.00 66.00 473 LYS A O 1
ATOM 3670 N N . ASN A 1 474 ? 15.219 9.512 3.484 1.00 68.75 474 ASN A N 1
ATOM 3671 C CA . ASN A 1 474 ? 14.318 10.359 2.707 1.00 68.75 474 ASN A CA 1
ATOM 3672 C C . ASN A 1 474 ? 13.026 10.723 3.469 1.00 68.75 474 ASN A C 1
ATOM 3674 O O . ASN A 1 474 ? 12.577 10.009 4.367 1.00 68.75 474 ASN A O 1
ATOM 3678 N N . LEU A 1 475 ? 12.349 11.792 3.039 1.00 70.12 475 LEU A N 1
ATOM 3679 C CA . LEU A 1 475 ? 11.057 12.198 3.617 1.00 70.12 475 LEU A CA 1
ATOM 3680 C C . LEU A 1 475 ? 9.952 11.139 3.484 1.00 70.12 475 LEU A C 1
ATOM 3682 O O . LEU A 1 475 ? 9.058 11.094 4.331 1.00 70.12 475 LEU A O 1
ATOM 3686 N N . HIS A 1 476 ? 10.011 10.264 2.473 1.00 75.38 476 HIS A N 1
ATOM 3687 C CA . HIS A 1 476 ? 8.993 9.227 2.284 1.00 75.38 476 HIS A CA 1
ATOM 3688 C C . HIS A 1 476 ? 8.945 8.221 3.450 1.00 75.38 476 HIS A C 1
ATOM 3690 O O . HIS A 1 476 ? 7.889 7.671 3.739 1.00 75.38 476 HIS A O 1
ATOM 3696 N N . TYR A 1 477 ? 10.019 8.065 4.234 1.00 79.19 477 TYR A N 1
ATOM 3697 C CA . TYR A 1 477 ? 9.982 7.232 5.442 1.00 79.19 477 TYR A CA 1
ATOM 3698 C C . TYR A 1 477 ? 9.029 7.769 6.522 1.00 79.19 477 TYR A C 1
ATOM 3700 O O . TYR A 1 477 ? 8.680 7.049 7.451 1.00 79.19 477 TYR A O 1
ATOM 3708 N N . LEU A 1 478 ? 8.562 9.017 6.418 1.00 82.31 478 LEU A N 1
ATOM 3709 C CA . LEU A 1 478 ? 7.545 9.584 7.308 1.00 82.31 478 LEU A CA 1
ATOM 3710 C C . LEU A 1 478 ? 6.109 9.272 6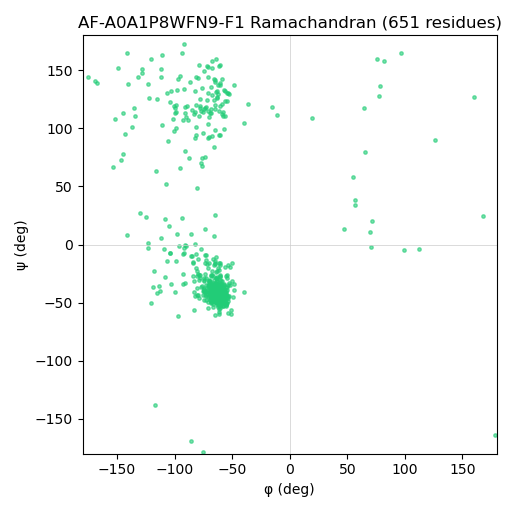.856 1.00 82.31 478 LEU A C 1
ATOM 3712 O O . LEU A 1 478 ? 5.164 9.509 7.614 1.00 82.31 478 LEU A O 1
ATOM 3716 N N . VAL A 1 479 ? 5.924 8.717 5.654 1.00 86.56 479 VAL A N 1
ATOM 3717 C CA . VAL A 1 479 ? 4.611 8.369 5.091 1.00 86.56 479 VAL A CA 1
ATOM 3718 C C . VAL A 1 479 ? 3.791 7.478 6.027 1.00 86.56 479 VAL A C 1
ATOM 3720 O O . VAL A 1 479 ? 2.636 7.832 6.291 1.00 86.56 479 VAL A O 1
ATOM 3723 N N . PRO A 1 480 ? 4.354 6.414 6.637 1.00 88.75 480 PRO A N 1
ATOM 3724 C CA . PRO A 1 480 ? 3.600 5.562 7.553 1.00 88.75 480 PRO A CA 1
ATOM 3725 C C . PRO A 1 480 ? 3.166 6.249 8.849 1.00 88.75 480 PRO A C 1
ATOM 3727 O O . PRO A 1 480 ? 2.329 5.710 9.571 1.00 88.75 480 PRO A O 1
ATOM 3730 N N . LEU A 1 481 ? 3.699 7.435 9.162 1.00 89.44 481 LEU A N 1
ATOM 3731 C CA . LEU A 1 481 ? 3.381 8.169 10.386 1.00 89.44 481 LEU A CA 1
ATOM 3732 C C . LEU A 1 481 ? 2.238 9.172 10.212 1.00 89.44 481 LEU A C 1
ATOM 3734 O O . LEU A 1 481 ? 1.469 9.391 11.155 1.00 89.44 481 LEU A O 1
ATOM 3738 N N . LEU A 1 482 ? 2.099 9.799 9.040 1.00 89.69 482 LEU A N 1
ATOM 3739 C CA . LEU A 1 482 ? 1.171 10.923 8.902 1.00 89.69 482 LEU A CA 1
ATOM 3740 C C . LEU A 1 482 ? -0.308 10.499 9.022 1.00 89.69 482 LEU A C 1
ATOM 3742 O O . LEU A 1 482 ? -1.020 11.079 9.846 1.00 89.69 482 LEU A O 1
ATOM 3746 N N . PRO A 1 483 ? -0.815 9.472 8.311 1.00 93.25 483 PRO A N 1
ATOM 3747 C CA . PRO A 1 483 ? -2.216 9.081 8.458 1.00 93.25 483 PRO A CA 1
ATOM 3748 C C . PRO A 1 483 ? -2.586 8.616 9.882 1.00 93.25 483 PRO A C 1
ATOM 3750 O O . PRO A 1 483 ? -3.601 9.098 10.394 1.00 93.25 483 PRO A O 1
ATOM 3753 N N . PRO A 1 484 ? -1.792 7.773 10.583 1.00 94.50 484 PRO A N 1
ATOM 3754 C CA . PRO A 1 484 ? -2.090 7.398 11.968 1.00 94.50 484 PRO A CA 1
ATOM 3755 C C . PRO A 1 484 ? -2.085 8.572 12.957 1.00 94.50 484 PRO A C 1
ATOM 3757 O O . PRO A 1 484 ? -2.952 8.642 13.830 1.00 94.50 484 PRO A O 1
ATOM 3760 N N . THR A 1 485 ? -1.147 9.517 12.837 1.00 94.25 485 THR A N 1
ATOM 3761 C CA . THR A 1 485 ? -1.090 10.687 13.736 1.00 94.25 485 THR A CA 1
ATOM 3762 C C . THR A 1 485 ? -2.287 11.614 13.550 1.00 94.25 485 THR A C 1
ATOM 3764 O O . THR A 1 485 ? -2.918 12.028 14.525 1.00 94.25 485 THR A O 1
ATOM 3767 N N . VAL A 1 486 ? -2.658 11.894 12.300 1.00 94.06 486 VAL A N 1
ATOM 3768 C CA . VAL A 1 486 ? -3.829 12.718 11.978 1.00 94.06 486 VAL A CA 1
ATOM 3769 C C . VAL A 1 486 ? -5.127 12.015 12.391 1.00 94.06 486 VAL A C 1
ATOM 3771 O O . VAL A 1 486 ? -6.035 12.649 12.931 1.00 94.06 486 VAL A O 1
ATOM 3774 N N . MET A 1 487 ? -5.193 10.688 12.267 1.00 95.88 487 MET A N 1
ATOM 3775 C CA . MET A 1 487 ? -6.299 9.897 12.803 1.00 95.88 487 MET A CA 1
ATOM 3776 C C . MET A 1 487 ? -6.423 10.053 14.331 1.00 95.88 487 MET A C 1
ATOM 3778 O O . MET A 1 487 ? -7.530 10.287 14.822 1.00 95.88 487 MET A O 1
ATOM 3782 N N . LEU A 1 488 ? -5.322 9.981 15.094 1.00 95.56 488 LEU A N 1
ATOM 3783 C CA . LEU A 1 488 ? -5.332 10.203 16.552 1.00 95.56 488 LEU A CA 1
ATOM 3784 C C . LEU A 1 488 ? -5.817 11.612 16.930 1.00 95.56 488 LEU A C 1
ATOM 3786 O O . LEU A 1 488 ? -6.533 11.783 17.927 1.00 95.56 488 LEU A O 1
ATOM 3790 N N . TRP A 1 489 ? -5.469 12.622 16.127 1.00 94.06 489 TRP A N 1
ATOM 3791 C CA . TRP A 1 489 ? -6.006 13.973 16.283 1.00 94.06 489 TRP A CA 1
ATOM 3792 C C . TRP A 1 489 ? -7.529 13.983 16.125 1.00 94.06 489 TRP A C 1
ATOM 3794 O O . TRP A 1 489 ? -8.239 14.438 17.027 1.00 94.06 489 TRP A O 1
ATOM 3804 N N . CYS A 1 490 ? -8.036 13.429 15.020 1.00 93.62 490 CYS A N 1
ATOM 3805 C CA . CYS A 1 490 ? -9.468 13.360 14.735 1.00 93.62 490 CYS A CA 1
ATOM 3806 C C . CYS A 1 490 ? -10.239 12.582 15.813 1.00 93.62 490 CYS A C 1
ATOM 3808 O O . CYS A 1 490 ? -11.301 13.033 16.239 1.00 93.62 490 CYS A O 1
ATOM 3810 N N . ILE A 1 491 ? -9.693 11.472 16.323 1.00 94.12 491 ILE A N 1
ATOM 3811 C CA . ILE A 1 491 ? -10.275 10.735 17.458 1.00 94.12 491 ILE A CA 1
ATOM 3812 C C . ILE A 1 491 ? -10.400 11.648 18.684 1.00 94.12 491 ILE A C 1
ATOM 3814 O O . ILE A 1 491 ? -11.456 11.706 19.314 1.00 94.12 491 ILE A O 1
ATOM 3818 N N . GLY A 1 492 ? -9.361 12.429 18.988 1.00 91.06 492 GLY A N 1
ATOM 3819 C CA . GLY A 1 492 ? -9.400 13.414 20.068 1.00 91.06 492 GLY A CA 1
ATOM 3820 C C . GLY A 1 492 ? -10.533 14.429 19.931 1.00 91.06 492 GLY A C 1
ATOM 3821 O O . GLY A 1 492 ? -11.238 14.700 20.900 1.00 91.06 492 GLY A O 1
ATOM 3822 N N . GLN A 1 493 ? -10.751 14.939 18.718 1.00 89.06 493 GLN A N 1
ATOM 3823 C CA . GLN A 1 493 ? -11.830 15.888 18.436 1.00 89.06 493 GLN A CA 1
ATOM 3824 C C . GLN A 1 493 ? -13.220 15.284 18.620 1.00 89.06 493 GLN A C 1
ATOM 3826 O O . GLN A 1 493 ? -14.131 15.990 19.042 1.00 89.06 493 GLN A O 1
ATOM 3831 N N . THR A 1 494 ? -13.395 13.994 18.316 1.00 86.88 494 THR A N 1
ATOM 3832 C CA . THR A 1 494 ? -14.697 13.332 18.496 1.00 86.88 494 THR A CA 1
ATOM 3833 C C . THR A 1 494 ? -15.107 13.185 19.963 1.00 86.88 494 THR A C 1
ATOM 3835 O O . THR A 1 494 ? -16.300 13.085 20.242 1.00 86.88 494 THR A O 1
ATOM 3838 N N . ARG A 1 495 ? -14.144 13.206 20.898 1.00 85.19 495 ARG A N 1
ATOM 3839 C CA . ARG A 1 495 ? -14.389 13.107 22.347 1.00 85.19 495 ARG A CA 1
ATOM 3840 C C . ARG A 1 495 ? -14.582 14.466 23.026 1.00 85.19 495 ARG A C 1
ATOM 3842 O O . ARG A 1 495 ? -15.345 14.562 23.987 1.00 85.19 495 ARG A O 1
ATOM 3849 N N . ASP A 1 496 ? -13.899 15.506 22.551 1.00 80.50 496 ASP A N 1
ATOM 3850 C CA . ASP A 1 496 ? -13.996 16.854 23.119 1.00 80.50 496 ASP A CA 1
ATOM 3851 C C . ASP A 1 496 ? -15.384 17.472 22.795 1.00 80.50 496 ASP A C 1
ATOM 3853 O O . ASP A 1 496 ? -15.843 17.441 21.653 1.00 80.50 496 ASP A O 1
ATOM 3857 N N . LYS A 1 497 ? -16.091 18.029 23.800 1.00 67.19 497 LYS A N 1
ATOM 3858 C CA . LYS A 1 497 ? -17.477 18.551 23.669 1.00 67.19 497 LYS A CA 1
ATOM 3859 C C . LYS A 1 497 ? -17.655 19.469 22.438 1.00 67.19 497 LYS A C 1
ATOM 3861 O O . LYS A 1 497 ? -16.842 20.364 22.199 1.00 67.19 497 LYS A O 1
ATOM 3866 N N . MET A 1 498 ? -18.778 19.295 21.721 1.00 57.38 498 MET A N 1
ATOM 3867 C CA . MET A 1 498 ? -19.088 19.867 20.390 1.00 57.38 498 MET A CA 1
ATOM 3868 C C . MET A 1 498 ? -18.652 21.324 20.153 1.00 57.38 498 MET A C 1
ATOM 3870 O O . MET A 1 498 ? -18.146 21.623 19.072 1.00 57.38 498 MET A O 1
ATOM 3874 N N . HIS A 1 499 ? -18.798 22.233 21.123 1.00 59.19 499 HIS A N 1
ATOM 3875 C CA . HIS A 1 499 ? -18.537 23.661 20.896 1.00 59.19 499 HIS A CA 1
ATOM 3876 C C . HIS A 1 499 ? -17.078 24.008 20.550 1.00 59.19 499 HIS A C 1
ATOM 3878 O O . HIS A 1 499 ? -16.863 24.954 19.797 1.00 59.19 499 HIS A O 1
ATOM 3884 N N . ARG A 1 500 ? -16.076 23.238 21.008 1.00 70.50 500 ARG A N 1
ATOM 3885 C CA . ARG A 1 500 ? -14.657 23.453 20.628 1.00 70.50 500 ARG A CA 1
ATOM 3886 C C . ARG A 1 500 ? -14.215 22.624 19.412 1.00 70.50 500 ARG A C 1
ATOM 3888 O O . ARG A 1 500 ? -13.116 22.817 18.887 1.00 70.50 500 ARG A O 1
ATOM 3895 N N . SER A 1 501 ? -15.060 21.708 18.936 1.00 77.19 501 SER A N 1
ATOM 3896 C CA . SER A 1 501 ? -14.704 20.767 17.862 1.00 77.19 501 SER A CA 1
ATOM 3897 C C . SER A 1 501 ? -14.547 21.445 16.494 1.00 77.19 501 SER A C 1
ATOM 3899 O O . SER A 1 501 ? -13.663 21.077 15.718 1.00 77.19 501 SER A O 1
ATOM 3901 N N . TRP A 1 502 ? -15.344 22.479 16.201 1.00 83.19 502 TRP A N 1
ATOM 3902 C CA . TRP A 1 502 ? -15.269 23.180 14.917 1.00 83.19 502 TRP A CA 1
ATOM 3903 C C . TRP A 1 502 ? -14.007 24.046 14.820 1.00 83.19 502 TRP A C 1
ATOM 3905 O O . TRP A 1 502 ? -13.300 23.963 13.823 1.00 83.19 502 TRP A O 1
ATOM 3915 N N . GLN A 1 503 ? -13.665 24.789 15.880 1.00 86.38 503 GLN A N 1
ATOM 3916 C CA . GLN A 1 503 ? -12.463 25.633 15.925 1.00 86.38 503 GLN A CA 1
ATOM 3917 C C . GLN A 1 503 ? -11.199 24.793 15.747 1.00 86.38 503 GLN A C 1
ATOM 3919 O O . GLN A 1 503 ? -10.353 25.103 14.915 1.00 86.38 503 GLN A O 1
ATOM 3924 N N . THR A 1 504 ? -11.100 23.678 16.475 1.00 85.69 504 THR A N 1
ATOM 3925 C CA . THR A 1 504 ? -9.954 22.768 16.347 1.00 85.69 504 THR A CA 1
ATOM 3926 C C . THR A 1 504 ? -9.880 22.123 14.962 1.00 85.69 504 THR A C 1
ATOM 3928 O O . THR A 1 504 ? -8.781 21.897 14.463 1.00 85.69 504 THR A O 1
ATOM 3931 N N . SER A 1 505 ? -11.020 21.844 14.317 1.00 87.62 505 SER A N 1
ATOM 3932 C CA . SER A 1 505 ? -11.053 21.336 12.937 1.00 87.62 505 SER A CA 1
ATOM 3933 C C . SER A 1 505 ? -10.581 22.388 11.940 1.00 87.62 505 SER A C 1
ATOM 3935 O O . SER A 1 505 ? -9.768 22.073 11.083 1.00 87.62 505 SER A O 1
ATOM 3937 N N . VAL A 1 506 ? -11.033 23.638 12.078 1.00 90.19 506 VAL A N 1
ATOM 3938 C CA . VAL A 1 506 ? -10.595 24.754 11.227 1.00 90.19 506 VAL A CA 1
ATOM 3939 C C . VAL A 1 506 ? -9.091 24.977 11.362 1.00 90.19 506 VAL A C 1
ATOM 3941 O O . VAL A 1 506 ? -8.404 25.044 10.350 1.00 90.19 506 VAL A O 1
ATOM 3944 N N . VAL A 1 507 ? -8.558 24.997 12.587 1.00 89.25 507 VAL A N 1
ATOM 3945 C CA . VAL A 1 507 ? -7.109 25.122 12.824 1.00 89.25 507 VAL A CA 1
ATOM 3946 C C . VAL A 1 507 ? -6.338 23.967 12.181 1.00 89.25 507 VAL A C 1
ATOM 3948 O O . VAL A 1 507 ? -5.325 24.203 11.531 1.00 89.25 507 VAL A O 1
ATOM 3951 N N . ALA A 1 508 ? -6.823 22.728 12.303 1.00 90.44 508 ALA A N 1
ATOM 3952 C CA . ALA A 1 508 ? -6.187 21.571 11.675 1.00 90.44 508 ALA A CA 1
ATOM 3953 C C . ALA A 1 508 ? -6.224 21.636 10.137 1.00 90.44 508 ALA A C 1
ATOM 3955 O O . ALA A 1 508 ? -5.225 21.327 9.493 1.00 90.44 508 ALA A O 1
ATOM 3956 N N . ILE A 1 509 ? -7.344 22.072 9.550 1.00 92.00 509 ILE A N 1
ATOM 3957 C CA . ILE A 1 509 ? -7.486 22.270 8.099 1.00 92.00 509 ILE A CA 1
ATOM 3958 C C . ILE A 1 509 ? -6.513 23.344 7.617 1.00 92.00 509 ILE A C 1
ATOM 3960 O O . ILE A 1 509 ? -5.778 23.100 6.667 1.00 92.00 509 ILE A O 1
ATOM 3964 N N . ILE A 1 510 ? -6.478 24.502 8.284 1.00 90.88 510 ILE A N 1
ATOM 3965 C CA . ILE A 1 510 ? -5.557 25.594 7.945 1.00 90.88 510 ILE A CA 1
ATOM 3966 C C . ILE A 1 510 ? -4.113 25.113 8.079 1.00 90.88 510 ILE A C 1
ATOM 3968 O O . ILE A 1 510 ? -3.327 25.324 7.166 1.00 90.88 510 ILE A O 1
ATOM 3972 N N . SER A 1 511 ? -3.771 24.406 9.160 1.00 88.81 511 SER A N 1
ATOM 3973 C CA . SER A 1 511 ? -2.427 23.852 9.353 1.00 88.81 511 SER A CA 1
ATOM 3974 C C . SER A 1 511 ? -2.032 22.909 8.216 1.00 88.81 511 SER A C 1
ATOM 3976 O O . SER A 1 511 ? -0.940 23.051 7.681 1.00 88.81 511 SER A O 1
ATOM 3978 N N . MET A 1 512 ? -2.903 21.975 7.824 1.00 89.62 512 MET A N 1
ATOM 3979 C CA . MET A 1 512 ? -2.617 21.037 6.732 1.00 89.62 512 MET A CA 1
ATOM 3980 C C . MET A 1 512 ? -2.549 21.732 5.371 1.00 89.62 512 MET A C 1
ATOM 3982 O O . MET A 1 512 ? -1.691 21.400 4.560 1.00 89.62 512 MET A O 1
ATOM 3986 N N . ALA A 1 513 ? -3.412 22.720 5.126 1.00 90.12 513 ALA A N 1
ATOM 3987 C CA . ALA A 1 513 ? -3.381 23.525 3.909 1.00 90.12 513 ALA A CA 1
ATOM 3988 C C . ALA A 1 513 ? -2.095 24.361 3.813 1.00 90.12 513 ALA A C 1
ATOM 3990 O O . ALA A 1 513 ? -1.497 24.438 2.744 1.00 90.12 513 ALA A O 1
ATOM 3991 N N . VAL A 1 514 ? -1.635 24.935 4.929 1.00 87.19 514 VAL A N 1
ATOM 3992 C CA . VAL A 1 514 ? -0.349 25.640 5.005 1.00 87.19 514 VAL A CA 1
ATOM 3993 C C . VAL A 1 514 ? 0.804 24.667 4.768 1.00 87.19 514 VAL A C 1
ATOM 3995 O O . VAL A 1 514 ? 1.665 24.974 3.955 1.00 87.19 514 VAL A O 1
ATOM 3998 N N . CYS A 1 515 ? 0.810 23.480 5.385 1.00 84.56 515 CYS A N 1
ATOM 3999 C CA . CYS A 1 515 ? 1.838 22.466 5.119 1.00 84.56 515 CYS A CA 1
ATOM 4000 C C . CYS A 1 515 ? 1.865 22.048 3.643 1.00 84.56 515 CYS A C 1
ATOM 4002 O O . CYS A 1 515 ? 2.939 21.996 3.055 1.00 84.56 515 CYS A O 1
ATOM 4004 N N . LEU A 1 516 ? 0.702 21.826 3.022 1.00 85.12 516 LEU A N 1
ATOM 4005 C CA . LEU A 1 516 ? 0.587 21.565 1.584 1.00 85.12 516 LEU A CA 1
ATOM 4006 C C . LEU A 1 516 ? 1.158 22.708 0.746 1.00 85.12 516 LEU A C 1
ATOM 4008 O O . LEU A 1 516 ? 1.936 22.449 -0.162 1.00 85.12 516 LEU A O 1
ATOM 4012 N N . ALA A 1 517 ? 0.806 23.956 1.060 1.00 85.81 517 ALA A N 1
ATOM 4013 C CA . ALA A 1 517 ? 1.302 25.128 0.344 1.00 85.81 517 ALA A CA 1
ATOM 4014 C C . ALA A 1 517 ? 2.820 25.313 0.508 1.00 85.81 517 ALA A C 1
ATOM 4016 O O . ALA A 1 517 ? 3.499 25.663 -0.451 1.00 85.81 517 ALA A O 1
ATOM 4017 N N . LEU A 1 518 ? 3.360 25.047 1.701 1.00 80.38 518 LEU A N 1
ATOM 4018 C CA . LEU A 1 518 ? 4.796 25.114 1.984 1.00 80.38 518 LEU A CA 1
ATOM 4019 C C . LEU A 1 518 ? 5.576 23.973 1.325 1.00 80.38 518 LEU A C 1
ATOM 4021 O O . LEU A 1 518 ? 6.710 24.178 0.902 1.00 80.38 518 LEU A O 1
ATOM 4025 N N . CYS A 1 519 ? 4.973 22.787 1.229 1.00 78.88 519 CYS A N 1
ATOM 4026 C CA . CYS A 1 519 ? 5.554 21.643 0.530 1.00 78.88 519 CYS A CA 1
ATOM 4027 C C . CYS A 1 519 ? 5.341 21.712 -0.989 1.00 78.88 519 CYS A C 1
ATOM 4029 O O . CYS A 1 519 ? 5.877 20.875 -1.715 1.00 78.88 519 CYS A O 1
ATOM 4031 N N . TRP A 1 520 ? 4.536 22.662 -1.477 1.00 81.69 520 TRP A N 1
ATOM 4032 C CA . TRP A 1 520 ? 4.188 22.748 -2.886 1.00 81.69 520 TRP A CA 1
ATOM 4033 C C . TRP A 1 520 ? 5.421 23.111 -3.721 1.00 81.69 520 TRP A C 1
ATOM 4035 O O . TRP A 1 520 ? 6.105 24.096 -3.419 1.00 81.69 520 TRP A O 1
ATOM 4045 N N . PRO A 1 521 ? 5.723 22.357 -4.790 1.00 75.00 521 PRO A N 1
ATOM 4046 C CA . PRO A 1 521 ? 6.893 22.628 -5.605 1.00 75.00 521 PRO A CA 1
ATOM 4047 C C . PRO A 1 521 ? 6.729 23.952 -6.368 1.00 75.00 521 PRO A C 1
ATOM 4049 O O . PRO A 1 521 ? 5.684 24.225 -6.962 1.00 75.00 521 PRO A O 1
ATOM 4052 N N . ARG A 1 522 ? 7.784 24.783 -6.381 1.00 76.56 522 ARG A N 1
ATOM 4053 C CA . ARG A 1 522 ? 7.806 26.052 -7.142 1.00 76.56 522 ARG A CA 1
ATOM 4054 C C . ARG A 1 522 ? 7.741 25.824 -8.653 1.00 76.56 522 ARG A C 1
ATOM 4056 O O . ARG A 1 522 ? 7.169 26.637 -9.370 1.00 76.56 522 ARG A O 1
ATOM 4063 N N . SER A 1 523 ? 8.331 24.730 -9.123 1.00 72.69 523 SER A N 1
ATOM 4064 C CA . SER A 1 523 ? 8.269 24.258 -10.504 1.00 72.69 523 SER A CA 1
ATOM 4065 C C . SER A 1 523 ? 7.918 22.773 -10.509 1.00 72.69 523 SER A C 1
ATOM 4067 O O . SER A 1 523 ? 8.352 22.026 -9.637 1.00 72.69 523 SER A O 1
ATOM 4069 N N . ARG A 1 524 ? 7.131 22.340 -11.498 1.00 75.25 524 ARG A N 1
ATOM 4070 C CA . ARG A 1 524 ? 6.718 20.940 -11.680 1.00 75.25 524 ARG A CA 1
ATOM 4071 C C . ARG A 1 524 ? 7.273 20.384 -12.995 1.00 75.25 524 ARG A C 1
ATOM 4073 O O . ARG A 1 524 ? 6.494 20.131 -13.914 1.00 75.25 524 ARG A O 1
ATOM 4080 N N . PRO A 1 525 ? 8.606 20.289 -13.155 1.00 69.94 525 PRO A N 1
ATOM 4081 C CA . PRO A 1 525 ? 9.156 19.669 -14.347 1.00 69.94 525 PRO A CA 1
ATOM 4082 C C . PRO A 1 525 ? 8.788 18.182 -14.338 1.00 69.94 525 PRO A C 1
ATOM 4084 O O . PRO A 1 525 ? 9.082 17.468 -13.382 1.00 69.94 525 PRO A O 1
ATOM 4087 N N . VAL A 1 526 ? 8.140 17.717 -15.402 1.00 73.44 526 VAL A N 1
ATOM 4088 C CA . VAL A 1 526 ? 7.918 16.286 -15.617 1.00 73.44 526 VAL A CA 1
ATOM 4089 C C . VAL A 1 526 ? 9.246 15.687 -16.056 1.00 73.44 526 VAL A C 1
ATOM 4091 O O . VAL A 1 526 ? 9.780 16.055 -17.100 1.00 73.44 526 VAL A O 1
ATOM 4094 N N . PHE A 1 527 ? 9.799 14.781 -15.255 1.00 72.81 527 PHE A N 1
ATOM 4095 C CA . PHE A 1 527 ? 11.075 14.153 -15.577 1.00 72.81 527 PHE A CA 1
ATOM 4096 C C . PHE A 1 527 ? 10.876 13.003 -16.575 1.00 72.81 527 PHE A C 1
ATOM 4098 O O . PHE A 1 527 ? 10.451 11.911 -16.198 1.00 72.81 527 PHE A O 1
ATOM 4105 N N . THR A 1 528 ? 11.166 13.254 -17.854 1.00 73.69 528 THR A N 1
ATOM 4106 C CA . THR A 1 528 ? 11.121 12.255 -18.943 1.00 73.69 528 THR A CA 1
ATOM 4107 C C . THR A 1 528 ? 12.501 11.775 -19.387 1.00 73.69 528 THR A C 1
ATOM 4109 O O . THR A 1 528 ? 12.597 10.807 -20.133 1.00 73.69 528 THR A O 1
ATOM 4112 N N . LEU A 1 529 ? 13.572 12.397 -18.882 1.00 67.81 529 LEU A N 1
ATOM 4113 C CA . LEU A 1 529 ? 14.929 12.230 -19.401 1.00 67.81 529 LEU A CA 1
ATOM 4114 C C . LEU A 1 529 ? 15.405 10.771 -19.438 1.00 67.81 529 LEU A C 1
ATOM 4116 O O . LEU A 1 529 ? 16.032 10.382 -20.409 1.00 67.81 529 LEU A O 1
ATOM 4120 N N . ASN A 1 530 ? 15.108 9.947 -18.426 1.00 68.75 530 ASN A N 1
ATOM 4121 C CA . ASN A 1 530 ? 15.534 8.536 -18.427 1.00 68.75 530 ASN A CA 1
ATOM 4122 C C . ASN A 1 530 ? 14.943 7.741 -19.595 1.00 68.75 530 ASN A C 1
ATOM 4124 O O . ASN A 1 530 ? 15.595 6.848 -20.135 1.00 68.75 530 ASN A O 1
ATOM 4128 N N . ARG A 1 531 ? 13.713 8.074 -19.976 1.00 69.75 531 ARG A N 1
ATOM 4129 C CA . ARG A 1 531 ? 13.035 7.487 -21.122 1.00 69.75 531 ARG A CA 1
ATOM 4130 C C . ARG A 1 531 ? 13.608 8.024 -22.420 1.00 69.75 531 ARG A C 1
ATOM 4132 O O . ARG A 1 531 ? 13.980 7.223 -23.262 1.00 69.75 531 ARG A O 1
ATOM 4139 N N . ASP A 1 532 ? 13.772 9.342 -22.522 1.00 64.25 532 ASP A N 1
ATOM 4140 C CA . ASP A 1 532 ? 14.358 9.988 -23.702 1.00 64.25 532 ASP A CA 1
ATOM 4141 C C . ASP A 1 532 ? 15.771 9.443 -23.972 1.00 64.25 532 ASP A C 1
ATOM 4143 O O . ASP A 1 532 ? 16.103 9.083 -25.097 1.00 64.25 532 ASP A O 1
ATOM 4147 N N . LEU A 1 533 ? 16.586 9.296 -22.923 1.00 63.09 533 LEU A N 1
ATOM 4148 C CA . LEU A 1 533 ? 17.891 8.646 -22.997 1.00 63.09 533 LEU A CA 1
ATOM 4149 C C . LEU A 1 533 ? 17.752 7.165 -23.360 1.00 63.09 533 LEU A C 1
ATOM 4151 O O . LEU A 1 533 ? 18.471 6.703 -24.232 1.00 63.09 533 LEU A O 1
ATOM 4155 N N . GLY A 1 534 ? 16.826 6.416 -22.753 1.00 65.12 534 GLY A N 1
ATOM 4156 C CA . GLY A 1 534 ? 16.568 5.009 -23.098 1.00 65.12 534 GLY A CA 1
ATOM 4157 C C . GLY A 1 534 ? 16.264 4.799 -24.576 1.00 65.12 534 GLY A C 1
ATOM 4158 O O . GLY A 1 534 ? 16.869 3.930 -25.205 1.00 65.12 534 GLY A O 1
ATOM 4159 N N . ALA A 1 535 ? 15.391 5.640 -25.125 1.00 63.94 535 ALA A N 1
ATOM 4160 C CA . ALA A 1 535 ? 15.031 5.683 -26.535 1.00 63.94 535 ALA A CA 1
ATOM 4161 C C . ALA A 1 535 ? 16.254 5.976 -27.412 1.00 63.94 535 ALA A C 1
ATOM 4163 O O . ALA A 1 535 ? 16.610 5.211 -28.315 1.00 63.94 535 ALA A O 1
ATOM 4164 N N . LEU A 1 536 ? 16.944 7.078 -27.091 1.00 57.12 536 LEU A N 1
ATOM 4165 C CA . LEU A 1 536 ? 18.089 7.597 -27.837 1.00 57.12 536 LEU A CA 1
ATOM 4166 C C . LEU A 1 536 ? 19.297 6.668 -27.826 1.00 57.12 536 LEU A C 1
ATOM 4168 O O . LEU A 1 536 ? 20.209 6.868 -28.622 1.00 57.12 536 LEU A O 1
ATOM 4172 N N . THR A 1 537 ? 19.346 5.681 -26.938 1.00 55.12 537 THR A N 1
ATOM 4173 C CA . THR A 1 537 ? 20.528 4.834 -26.777 1.00 55.12 537 THR A CA 1
ATOM 4174 C C . THR A 1 537 ? 20.206 3.352 -26.787 1.00 55.12 537 THR A C 1
ATOM 4176 O O . THR A 1 537 ? 20.918 2.570 -26.156 1.00 55.12 537 THR A O 1
ATOM 4179 N N . THR A 1 538 ? 19.123 2.967 -27.459 1.00 58.75 538 THR A N 1
ATOM 4180 C CA . THR A 1 538 ? 18.719 1.571 -27.651 1.00 58.75 538 THR A CA 1
ATOM 4181 C C . THR A 1 538 ? 19.950 0.688 -27.926 1.00 58.75 538 THR A C 1
ATOM 4183 O O . THR A 1 538 ? 20.561 0.766 -28.995 1.00 58.75 538 THR A O 1
ATOM 4186 N N . PHE A 1 539 ? 20.370 -0.087 -26.916 1.00 58.44 539 PHE A N 1
ATOM 4187 C CA . PHE A 1 539 ? 21.686 -0.733 -26.886 1.00 58.44 539 PHE A CA 1
ATOM 4188 C C . PHE A 1 539 ? 21.779 -1.888 -27.887 1.00 58.44 539 PHE A C 1
ATOM 4190 O O . PHE A 1 539 ? 20.782 -2.517 -28.245 1.00 58.44 539 PHE A O 1
ATOM 4197 N N . GLN A 1 540 ? 23.003 -2.177 -28.341 1.00 51.50 540 GLN A N 1
ATOM 4198 C CA . GLN A 1 540 ? 23.264 -3.238 -29.315 1.00 51.50 540 GLN A CA 1
ATOM 4199 C C . GLN A 1 540 ? 23.366 -4.650 -28.720 1.00 51.50 540 GLN A C 1
ATOM 4201 O O . GLN A 1 540 ? 23.568 -5.602 -29.467 1.00 51.50 540 GLN A O 1
ATOM 4206 N N . THR A 1 541 ? 23.213 -4.801 -27.406 1.00 53.34 541 THR A N 1
ATOM 4207 C CA . THR A 1 541 ? 23.439 -6.071 -26.717 1.00 53.34 541 THR A CA 1
ATOM 4208 C C . THR A 1 541 ? 22.122 -6.810 -26.494 1.00 53.34 541 THR A C 1
ATOM 4210 O O . THR A 1 541 ? 21.162 -6.247 -25.971 1.00 53.34 541 THR A O 1
ATOM 4213 N N . ASP A 1 542 ? 22.088 -8.104 -26.811 1.00 55.59 542 ASP A N 1
ATOM 4214 C CA . ASP A 1 542 ? 20.963 -8.978 -26.435 1.00 55.59 542 ASP A CA 1
ATOM 4215 C C . ASP A 1 542 ? 20.973 -9.299 -24.925 1.00 55.59 542 ASP A C 1
ATOM 4217 O O . ASP A 1 542 ? 20.023 -9.853 -24.374 1.00 55.59 542 ASP A O 1
ATOM 4221 N N . ASN A 1 543 ? 22.055 -8.919 -24.236 1.00 58.03 543 ASN A N 1
ATOM 4222 C CA . ASN A 1 543 ? 22.236 -9.076 -22.804 1.00 58.03 543 ASN A CA 1
ATOM 4223 C C . ASN A 1 543 ? 21.966 -7.759 -22.057 1.00 58.03 543 ASN A C 1
ATOM 4225 O O . ASN A 1 543 ? 22.664 -6.759 -22.233 1.00 58.03 543 ASN A O 1
ATOM 4229 N N . TYR A 1 544 ? 20.979 -7.788 -21.163 1.00 58.44 544 TYR A N 1
ATOM 4230 C CA . TYR A 1 544 ? 20.584 -6.666 -20.309 1.00 58.44 544 TYR A CA 1
ATOM 4231 C C . TYR A 1 544 ? 21.695 -6.202 -19.356 1.00 58.44 544 TYR A C 1
ATOM 4233 O O . TYR A 1 544 ? 21.857 -5.007 -19.133 1.00 58.44 544 TYR A O 1
ATOM 4241 N N . GLN A 1 545 ? 22.493 -7.133 -18.830 1.00 60.06 545 GLN A N 1
ATOM 4242 C CA . GLN A 1 545 ? 23.609 -6.826 -17.929 1.00 60.06 545 GLN A CA 1
ATOM 4243 C C . GLN A 1 545 ? 24.717 -6.068 -18.656 1.00 60.06 545 GLN A C 1
ATOM 4245 O O . GLN A 1 545 ? 25.344 -5.162 -18.108 1.00 60.06 545 GLN A O 1
ATOM 4250 N N . GLU A 1 546 ? 24.958 -6.448 -19.907 1.00 60.00 546 GLU A N 1
ATOM 4251 C CA . GLU A 1 546 ? 25.932 -5.784 -20.756 1.00 60.00 546 GLU A CA 1
ATOM 4252 C C . GLU A 1 546 ? 25.461 -4.372 -21.100 1.00 60.00 546 GLU A C 1
ATOM 4254 O O . GLU A 1 546 ? 26.237 -3.432 -20.972 1.00 60.00 546 GLU A O 1
ATOM 4259 N N . ALA A 1 547 ? 24.172 -4.195 -21.402 1.00 62.53 547 ALA A N 1
ATOM 4260 C CA . ALA A 1 547 ? 23.580 -2.876 -21.590 1.00 62.53 547 ALA A CA 1
ATOM 4261 C C . ALA A 1 547 ? 23.707 -1.990 -20.333 1.00 62.53 547 ALA A C 1
ATOM 4263 O O . ALA A 1 547 ? 24.001 -0.803 -20.458 1.00 62.53 547 ALA A O 1
ATOM 4264 N N . CYS A 1 548 ? 23.582 -2.552 -19.121 1.00 61.00 548 CYS A N 1
ATOM 4265 C CA . CYS A 1 548 ? 23.874 -1.816 -17.881 1.00 61.00 548 CYS A CA 1
ATOM 4266 C C . CYS A 1 548 ? 25.330 -1.370 -17.810 1.00 61.00 548 CYS A C 1
ATOM 4268 O O . CYS A 1 548 ? 25.590 -0.184 -17.640 1.00 61.00 548 CYS A O 1
ATOM 4270 N N . ARG A 1 549 ? 26.285 -2.272 -18.050 1.00 59.91 549 ARG A N 1
ATOM 4271 C CA . ARG A 1 549 ? 27.710 -1.902 -18.100 1.00 59.91 549 ARG A CA 1
ATOM 4272 C C . ARG A 1 549 ? 27.988 -0.829 -19.157 1.00 59.91 549 ARG A C 1
ATOM 4274 O O . ARG A 1 549 ? 28.817 0.046 -18.927 1.00 59.91 549 ARG A O 1
ATOM 4281 N N . TRP A 1 550 ? 27.276 -0.860 -20.284 1.00 58.34 550 TRP A N 1
ATOM 4282 C CA . TRP A 1 550 ? 27.357 0.176 -21.311 1.00 58.34 550 TRP A CA 1
ATOM 4283 C C . TRP A 1 550 ? 26.836 1.529 -20.828 1.00 58.34 550 TRP A C 1
ATOM 4285 O O . TRP A 1 550 ? 27.481 2.548 -21.079 1.00 58.34 550 TRP A O 1
ATOM 4295 N N . SER A 1 551 ? 25.719 1.558 -20.098 1.00 59.62 551 SER A N 1
ATOM 4296 C CA . SER A 1 551 ? 25.193 2.803 -19.530 1.00 59.62 551 SER A CA 1
ATOM 4297 C C . SER A 1 551 ? 26.142 3.461 -18.523 1.00 59.62 551 SER A C 1
ATOM 4299 O O . SER A 1 551 ? 26.308 4.680 -18.581 1.00 59.62 551 SER A O 1
ATOM 4301 N N . ASP A 1 552 ? 26.842 2.682 -17.686 1.00 57.41 552 ASP A N 1
ATOM 4302 C CA . ASP A 1 552 ? 27.855 3.199 -16.751 1.00 57.41 552 ASP A CA 1
ATOM 4303 C C . ASP A 1 552 ? 28.929 4.019 -17.483 1.00 57.41 552 ASP A C 1
ATOM 4305 O O . ASP A 1 552 ? 29.328 5.099 -17.040 1.00 57.41 552 ASP A O 1
ATOM 4309 N N . VAL A 1 553 ? 29.377 3.517 -18.638 1.00 54.44 553 VAL A N 1
ATOM 4310 C CA . VAL A 1 553 ? 30.404 4.165 -19.459 1.00 54.44 553 VAL A CA 1
ATOM 4311 C C . VAL A 1 553 ? 29.879 5.470 -20.056 1.00 54.44 553 VAL A C 1
ATOM 4313 O O . VAL A 1 553 ? 30.580 6.474 -20.038 1.00 54.44 553 VAL A O 1
ATOM 4316 N N . VAL A 1 554 ? 28.643 5.520 -20.546 1.00 55.12 554 VAL A N 1
ATOM 4317 C CA . VAL A 1 554 ? 28.109 6.745 -21.167 1.00 55.12 554 VAL A CA 1
ATOM 4318 C C . VAL A 1 554 ? 27.865 7.859 -20.143 1.00 55.12 554 VAL A C 1
ATOM 4320 O O . VAL A 1 554 ? 28.222 9.014 -20.393 1.00 55.12 554 VAL A O 1
ATOM 4323 N N . LEU A 1 555 ? 27.324 7.520 -18.967 1.00 53.81 555 LEU A N 1
ATOM 4324 C CA . LEU A 1 555 ? 27.049 8.477 -17.887 1.00 53.81 555 LEU A CA 1
ATOM 4325 C C . LEU A 1 555 ? 28.322 9.142 -17.348 1.00 53.81 555 LEU A C 1
ATOM 4327 O O . LEU A 1 555 ? 28.327 10.346 -17.087 1.00 53.81 555 LEU A O 1
ATOM 4331 N N . LEU A 1 556 ? 29.418 8.385 -17.238 1.00 50.78 556 LEU A N 1
ATOM 4332 C CA . LEU A 1 556 ? 30.725 8.910 -16.830 1.00 50.78 556 LEU A CA 1
ATOM 4333 C C . LEU A 1 556 ? 31.333 9.879 -17.856 1.00 50.78 556 LEU A C 1
ATOM 4335 O O . LEU A 1 556 ? 32.134 10.748 -17.497 1.00 50.78 556 LEU A O 1
ATOM 4339 N N . TYR A 1 557 ? 30.977 9.741 -19.133 1.00 46.84 557 TYR A N 1
ATOM 4340 C CA . TYR A 1 557 ? 31.707 10.383 -20.217 1.00 46.84 557 TYR A CA 1
ATOM 4341 C C . TYR A 1 557 ? 31.059 11.667 -20.743 1.00 46.84 557 TYR A C 1
ATOM 4343 O O . TYR A 1 557 ? 31.799 12.632 -20.951 1.00 46.84 557 TYR A O 1
ATOM 4351 N N . ASP A 1 558 ? 29.738 11.752 -20.906 1.00 43.34 558 ASP A N 1
ATOM 4352 C CA . ASP A 1 558 ? 29.178 12.812 -21.765 1.00 43.34 558 ASP A CA 1
ATOM 4353 C C . ASP A 1 558 ? 28.566 14.009 -21.026 1.00 43.34 558 ASP A C 1
ATOM 4355 O O . ASP A 1 558 ? 28.678 15.147 -21.476 1.00 43.34 558 ASP A O 1
ATOM 4359 N N . LEU A 1 559 ? 27.955 13.804 -19.857 1.00 45.53 559 LEU A N 1
ATOM 4360 C CA . LEU A 1 559 ? 27.029 14.822 -19.360 1.00 45.53 559 LEU A CA 1
ATOM 4361 C C . LEU A 1 559 ? 27.645 15.868 -18.427 1.00 45.53 559 LEU A C 1
ATOM 4363 O O . LEU A 1 559 ? 27.108 16.967 -18.346 1.00 45.53 559 LEU A O 1
ATOM 4367 N N . ASN A 1 560 ? 28.742 15.591 -17.707 1.00 42.81 560 ASN A N 1
ATOM 4368 C CA . ASN A 1 560 ? 29.249 16.474 -16.629 1.00 42.81 560 ASN A CA 1
ATOM 4369 C C . ASN A 1 560 ? 28.140 16.944 -15.645 1.00 42.81 560 ASN A C 1
ATOM 4371 O O . ASN A 1 560 ? 28.333 17.863 -14.847 1.00 42.81 560 ASN A O 1
ATOM 4375 N N . VAL A 1 561 ? 26.965 16.311 -15.707 1.00 41.34 561 VAL A N 1
ATOM 4376 C CA . VAL A 1 561 ? 25.786 16.579 -14.907 1.00 41.34 561 VAL A CA 1
ATOM 4377 C C . VAL A 1 561 ? 25.947 15.671 -13.705 1.00 41.34 561 VAL A C 1
ATOM 4379 O O . VAL A 1 561 ? 25.378 14.592 -13.616 1.00 41.34 561 VAL A O 1
ATOM 4382 N N . ALA A 1 562 ? 26.768 16.120 -12.759 1.00 34.53 562 ALA A N 1
ATOM 4383 C CA . ALA A 1 562 ? 26.903 15.500 -11.443 1.00 34.53 562 ALA A CA 1
ATOM 4384 C C . ALA A 1 562 ? 25.610 15.606 -10.600 1.00 34.53 562 ALA A C 1
ATOM 4386 O O . ALA A 1 562 ? 25.606 15.277 -9.418 1.00 34.53 562 ALA A O 1
ATOM 4387 N N . SER A 1 563 ? 24.506 16.086 -11.178 1.00 34.78 563 SER A N 1
ATOM 4388 C CA . SER A 1 563 ? 23.233 16.297 -10.498 1.00 34.78 563 SER A CA 1
ATOM 4389 C C . SER A 1 563 ? 22.181 15.272 -10.916 1.00 34.78 563 SER A C 1
ATOM 4391 O O . SER A 1 563 ? 21.098 15.663 -11.332 1.00 34.78 563 SER A O 1
ATOM 4393 N N . TRP A 1 564 ? 22.528 13.988 -10.835 1.00 41.56 564 TRP A N 1
ATOM 4394 C CA . TRP A 1 564 ? 21.663 12.847 -10.493 1.00 41.56 564 TRP A CA 1
ATOM 4395 C C . TRP A 1 564 ? 22.336 11.566 -10.995 1.00 41.56 564 TRP A C 1
ATOM 4397 O O . TRP A 1 564 ? 22.646 11.490 -12.183 1.00 41.56 564 TRP A O 1
ATOM 4407 N N . PRO A 1 565 ? 22.543 10.537 -10.156 1.00 44.28 565 PRO A N 1
ATOM 4408 C CA . PRO A 1 565 ? 22.800 9.214 -10.686 1.00 44.28 565 PRO A CA 1
ATOM 4409 C C . PRO A 1 565 ? 21.475 8.748 -11.293 1.00 44.28 565 PRO A C 1
ATOM 4411 O O . PRO A 1 565 ? 20.616 8.222 -10.591 1.00 44.28 565 PRO A O 1
ATOM 4414 N N . ALA A 1 566 ? 21.265 8.989 -12.590 1.00 47.62 566 ALA A N 1
ATOM 4415 C CA . ALA A 1 566 ? 20.390 8.114 -13.353 1.00 47.62 566 ALA A CA 1
ATOM 4416 C C . ALA A 1 566 ? 21.010 6.732 -13.179 1.00 47.62 566 ALA A C 1
ATOM 4418 O O . ALA A 1 566 ? 22.070 6.449 -13.732 1.00 47.62 566 ALA A O 1
ATOM 4419 N N . SER A 1 567 ? 20.462 5.941 -12.264 1.00 54.62 567 SER A N 1
ATOM 4420 C CA . SER A 1 567 ? 21.040 4.650 -11.969 1.00 54.62 567 SER A CA 1
ATOM 4421 C C . SER A 1 567 ? 20.959 3.829 -13.249 1.00 54.62 567 SER A C 1
ATOM 4423 O O . SER A 1 567 ? 19.929 3.778 -13.923 1.00 54.62 567 SER A O 1
ATOM 4425 N N . ASN A 1 568 ? 22.092 3.252 -13.619 1.00 57.06 568 ASN A N 1
ATOM 4426 C CA . ASN A 1 568 ? 22.337 2.624 -14.915 1.00 57.06 568 ASN A CA 1
ATOM 4427 C C . ASN A 1 568 ? 21.232 1.616 -15.298 1.00 57.06 568 ASN A C 1
ATOM 4429 O O . ASN A 1 568 ? 20.824 1.508 -16.449 1.00 57.06 568 ASN A O 1
ATOM 4433 N N . HIS A 1 569 ? 20.625 0.965 -14.306 1.00 59.59 569 HIS A N 1
ATOM 4434 C CA . HIS A 1 569 ? 19.489 0.061 -14.475 1.00 59.59 569 HIS A CA 1
ATOM 4435 C C . HIS A 1 569 ? 18.179 0.728 -14.944 1.00 59.59 569 HIS A C 1
ATOM 4437 O O . HIS A 1 569 ? 17.442 0.113 -15.716 1.00 59.59 569 HIS A O 1
ATOM 4443 N N . VAL A 1 570 ? 17.874 1.967 -14.532 1.00 58.78 570 VAL A N 1
ATOM 4444 C CA . VAL A 1 570 ? 16.633 2.666 -14.925 1.00 58.78 570 VAL A CA 1
ATOM 4445 C C . VAL A 1 570 ? 16.656 2.963 -16.414 1.00 58.78 570 VAL A C 1
ATOM 4447 O O . VAL A 1 570 ? 15.696 2.703 -17.134 1.00 58.78 570 VAL A O 1
ATOM 4450 N N . TRP A 1 571 ? 17.788 3.466 -16.889 1.00 63.06 571 TRP A N 1
ATOM 4451 C CA . TRP A 1 571 ? 17.979 3.798 -18.289 1.00 63.06 571 TRP A CA 1
ATOM 4452 C C . TRP A 1 571 ? 17.882 2.556 -19.190 1.00 63.06 571 TRP A C 1
ATOM 4454 O O . TRP A 1 571 ? 17.178 2.562 -20.202 1.00 63.06 571 TRP A O 1
ATOM 4464 N N . VAL A 1 572 ? 18.502 1.446 -18.789 1.00 60.34 572 VAL A N 1
ATOM 4465 C CA . VAL A 1 572 ? 18.420 0.199 -19.559 1.00 60.34 572 VAL A CA 1
ATOM 4466 C C . VAL A 1 572 ? 17.021 -0.424 -19.503 1.00 60.34 572 VAL A C 1
ATOM 4468 O O . VAL A 1 572 ? 16.579 -1.037 -20.474 1.00 60.34 572 VAL A O 1
ATOM 4471 N N . ALA A 1 573 ? 16.271 -0.252 -18.410 1.00 62.25 573 ALA A N 1
ATOM 4472 C CA . ALA A 1 573 ? 14.863 -0.648 -18.385 1.00 62.25 573 ALA A CA 1
ATOM 4473 C C . ALA A 1 573 ? 14.051 0.095 -19.465 1.00 62.25 573 ALA A C 1
ATOM 4475 O O . ALA A 1 573 ? 13.237 -0.526 -20.149 1.00 62.25 573 ALA A O 1
ATOM 4476 N N . TYR A 1 574 ? 14.318 1.387 -19.688 1.00 61.59 574 TYR A N 1
ATOM 4477 C CA . TYR A 1 574 ? 13.651 2.162 -20.739 1.00 61.59 574 TYR A CA 1
ATOM 4478 C C . TYR A 1 574 ? 14.059 1.773 -22.158 1.00 61.59 574 TYR A C 1
ATOM 4480 O O . TYR A 1 574 ? 13.190 1.707 -23.024 1.00 61.59 574 TYR A O 1
ATOM 4488 N N . SER A 1 575 ? 15.328 1.444 -22.403 1.00 59.75 575 SER A N 1
ATOM 4489 C CA . SER A 1 575 ? 15.757 1.012 -23.741 1.00 59.75 575 SER A CA 1
ATOM 4490 C C . SER A 1 575 ? 15.081 -0.291 -24.190 1.00 59.75 575 SER A C 1
ATOM 4492 O O . SER A 1 575 ? 14.763 -0.446 -25.366 1.00 59.75 575 SER A O 1
ATOM 4494 N N . LYS A 1 576 ? 14.768 -1.205 -23.258 1.00 60.78 576 LYS A N 1
ATOM 4495 C CA . LYS A 1 576 ? 13.953 -2.401 -23.543 1.00 60.78 576 LYS A CA 1
ATOM 4496 C C . LYS A 1 576 ? 12.510 -2.071 -23.925 1.00 60.78 576 LYS A C 1
ATOM 4498 O O . LYS A 1 576 ? 11.931 -2.777 -24.745 1.00 60.78 576 LYS A O 1
ATOM 4503 N N . LEU A 1 577 ? 11.921 -1.051 -23.299 1.00 58.16 577 LEU A N 1
ATOM 4504 C CA . LEU A 1 577 ? 10.523 -0.671 -23.522 1.00 58.16 577 LEU A CA 1
ATOM 4505 C C . LEU A 1 577 ? 10.312 0.027 -24.872 1.00 58.16 577 LEU A C 1
ATOM 4507 O O . LEU A 1 577 ? 9.206 -0.031 -25.400 1.00 58.16 577 LEU A O 1
ATOM 4511 N N . GLU A 1 578 ? 11.351 0.660 -25.423 1.00 53.50 578 GLU A N 1
ATOM 4512 C CA . GLU A 1 578 ? 11.268 1.453 -26.659 1.00 53.50 578 GLU A CA 1
ATOM 4513 C C . GLU A 1 578 ? 12.009 0.841 -27.856 1.00 53.50 578 GLU A C 1
ATOM 4515 O O . GLU A 1 578 ? 12.059 1.443 -28.925 1.00 53.50 578 GLU A O 1
ATOM 4520 N N . ALA A 1 579 ? 12.548 -0.374 -27.723 1.00 50.31 579 ALA A N 1
ATOM 4521 C CA . ALA A 1 579 ? 13.236 -1.045 -28.818 1.00 50.31 579 ALA A CA 1
ATOM 4522 C C . ALA A 1 579 ? 12.271 -1.375 -29.977 1.00 50.31 579 ALA A C 1
ATOM 4524 O O . ALA A 1 579 ? 11.589 -2.401 -29.969 1.00 50.31 579 ALA A O 1
ATOM 4525 N N . THR A 1 580 ? 12.247 -0.540 -31.018 1.00 47.12 580 THR A N 1
ATOM 4526 C CA . THR A 1 580 ? 11.664 -0.874 -32.321 1.00 47.12 580 THR A CA 1
ATOM 4527 C C . THR A 1 580 ? 12.685 -1.677 -33.136 1.00 47.12 580 THR A C 1
ATOM 4529 O O . THR A 1 580 ? 13.718 -1.141 -33.537 1.00 47.12 580 THR A O 1
ATOM 4532 N N . PRO A 1 581 ? 12.435 -2.967 -33.441 1.00 45.16 581 PRO A N 1
ATOM 4533 C CA . PRO A 1 581 ? 13.396 -3.802 -34.172 1.00 45.16 581 PRO A CA 1
ATOM 4534 C C . PRO A 1 581 ? 13.681 -3.323 -35.608 1.00 45.16 581 PRO A C 1
ATOM 4536 O O . PRO A 1 581 ? 14.599 -3.825 -36.250 1.00 45.16 581 PRO A O 1
ATOM 4539 N N . THR A 1 582 ? 12.902 -2.369 -36.124 1.00 43.38 582 THR A N 1
ATOM 4540 C CA . THR A 1 582 ? 12.979 -1.866 -37.501 1.00 43.38 582 THR A CA 1
ATOM 4541 C C . THR A 1 582 ? 13.754 -0.559 -37.660 1.00 43.38 582 THR A C 1
ATOM 4543 O O . THR A 1 582 ? 14.093 -0.209 -38.790 1.00 43.38 582 THR A O 1
ATOM 4546 N N . GLU A 1 583 ? 14.045 0.178 -36.584 1.00 44.31 583 GLU A N 1
ATOM 4547 C CA . GLU A 1 583 ? 14.805 1.430 -36.677 1.00 44.31 583 GLU A CA 1
ATOM 4548 C C . GLU A 1 583 ? 16.306 1.179 -36.490 1.00 44.31 583 GLU A C 1
ATOM 4550 O O . GLU A 1 583 ? 16.745 0.446 -35.602 1.00 44.31 583 GLU A O 1
ATOM 4555 N N . ARG A 1 584 ? 17.126 1.777 -37.369 1.00 42.69 584 ARG A N 1
ATOM 4556 C CA . ARG A 1 584 ? 18.588 1.719 -37.247 1.00 42.69 584 ARG A CA 1
ATOM 4557 C C . ARG A 1 584 ? 18.982 2.371 -35.922 1.00 42.69 584 ARG A C 1
ATOM 4559 O O . ARG A 1 584 ? 18.807 3.576 -35.758 1.00 42.69 584 ARG A O 1
ATOM 4566 N N . ARG A 1 585 ? 19.536 1.561 -35.016 1.00 49.25 585 ARG A N 1
ATOM 4567 C CA . ARG A 1 585 ? 19.972 1.983 -33.680 1.00 49.25 585 ARG A CA 1
ATOM 4568 C C . ARG A 1 585 ? 20.912 3.197 -33.791 1.00 49.25 585 ARG A C 1
ATOM 4570 O O . ARG A 1 585 ? 21.851 3.149 -34.596 1.00 49.25 585 ARG A O 1
ATOM 4577 N N . PRO A 1 586 ? 20.664 4.286 -33.044 1.00 41.28 586 PRO A N 1
ATOM 4578 C CA . PRO A 1 586 ? 21.496 5.480 -33.096 1.00 41.28 586 PRO A CA 1
ATOM 4579 C C . PRO A 1 586 ? 22.935 5.162 -32.679 1.00 41.28 586 PRO A C 1
ATOM 4581 O O . PRO A 1 586 ? 23.196 4.420 -31.734 1.00 41.28 586 PRO A O 1
ATOM 4584 N N . ILE A 1 587 ? 23.882 5.729 -33.422 1.00 45.44 587 ILE A N 1
ATOM 4585 C CA . ILE A 1 587 ? 25.308 5.663 -33.111 1.00 45.44 587 ILE A CA 1
ATOM 4586 C C . ILE A 1 58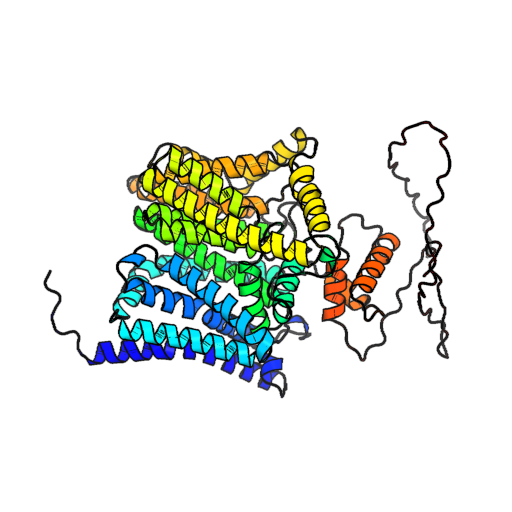7 ? 25.577 6.675 -31.999 1.00 45.44 587 ILE A C 1
ATOM 4588 O O . ILE A 1 587 ? 25.371 7.873 -32.197 1.00 45.44 587 ILE A O 1
ATOM 4592 N N . LEU A 1 588 ? 26.061 6.206 -30.850 1.00 42.53 588 LEU A N 1
ATOM 4593 C CA . LEU A 1 588 ? 26.484 7.090 -29.772 1.00 42.53 588 LEU A CA 1
ATOM 4594 C C . LEU A 1 588 ? 27.812 7.758 -30.163 1.00 42.53 588 LEU A C 1
ATOM 4596 O O . LEU A 1 588 ? 28.811 7.079 -30.371 1.00 42.53 588 LEU A O 1
ATOM 4600 N N . LEU A 1 589 ? 27.838 9.083 -30.296 1.00 40.72 589 LEU A N 1
ATOM 4601 C CA . LEU A 1 589 ? 29.052 9.834 -30.623 1.00 40.72 589 LEU A CA 1
ATOM 4602 C C . LEU A 1 589 ? 29.597 10.472 -29.345 1.00 40.72 589 LEU A C 1
ATOM 4604 O O . LEU A 1 589 ? 29.019 11.431 -28.850 1.00 40.72 589 LEU A O 1
ATOM 4608 N N . THR A 1 590 ? 30.715 9.964 -28.827 1.00 42.25 590 THR A N 1
ATOM 4609 C CA . THR A 1 590 ? 31.420 10.582 -27.693 1.00 42.25 590 THR A CA 1
ATOM 4610 C C . THR A 1 590 ? 32.572 11.460 -28.177 1.00 42.25 590 THR A C 1
ATOM 4612 O O . THR A 1 590 ? 33.271 11.131 -29.135 1.00 42.25 590 THR A O 1
ATOM 4615 N N . THR A 1 591 ? 32.785 12.590 -27.500 1.00 38.31 591 THR A N 1
ATOM 4616 C CA . THR A 1 591 ? 33.890 13.527 -27.781 1.00 38.31 591 THR A CA 1
ATOM 4617 C C . THR A 1 591 ? 35.168 13.220 -26.990 1.00 38.31 591 THR A C 1
ATOM 4619 O O . THR A 1 591 ? 36.174 13.915 -27.140 1.00 38.31 591 THR A O 1
ATOM 4622 N N . LYS A 1 592 ? 35.156 12.187 -26.141 1.00 42.47 592 LYS A N 1
ATOM 4623 C CA . LYS A 1 592 ? 36.260 11.830 -25.239 1.00 42.47 592 LYS A CA 1
ATOM 4624 C C . LYS A 1 592 ? 36.923 10.509 -25.643 1.00 42.47 592 LYS A C 1
ATOM 4626 O O . LYS A 1 592 ? 36.284 9.620 -26.196 1.00 42.47 592 LYS A O 1
ATOM 4631 N N . ALA A 1 593 ? 38.214 10.379 -25.330 1.00 44.97 593 ALA A N 1
ATOM 4632 C CA . ALA A 1 593 ? 38.987 9.166 -25.590 1.00 44.97 593 ALA A CA 1
ATOM 4633 C C . ALA A 1 593 ? 38.443 7.964 -24.795 1.00 44.97 593 ALA A C 1
ATOM 4635 O O . ALA A 1 593 ? 38.202 8.061 -23.591 1.00 44.97 593 ALA A O 1
ATOM 4636 N N . VAL A 1 594 ? 38.270 6.837 -25.483 1.00 48.66 594 VAL A N 1
ATOM 4637 C CA . VAL A 1 594 ? 37.784 5.567 -24.925 1.00 48.66 594 VAL A CA 1
ATOM 4638 C C . VAL A 1 594 ? 38.800 5.005 -23.905 1.00 48.66 594 VAL A C 1
ATOM 4640 O O . VAL A 1 594 ? 40.004 5.147 -24.137 1.00 48.66 594 VAL A O 1
ATOM 4643 N N . PRO A 1 595 ? 38.370 4.407 -22.771 1.00 44.03 595 PRO A N 1
ATOM 4644 C CA . PRO A 1 595 ? 39.295 3.880 -21.769 1.00 44.03 595 PRO A CA 1
ATOM 4645 C C . PRO A 1 595 ? 40.211 2.764 -22.318 1.00 44.03 595 PRO A C 1
ATOM 4647 O O . PRO A 1 595 ? 39.812 2.032 -23.227 1.00 44.03 595 PRO A O 1
ATOM 4650 N N . PRO A 1 596 ? 41.414 2.569 -21.740 1.00 39.16 596 PRO A N 1
ATOM 4651 C CA . PRO A 1 596 ? 42.285 1.442 -22.080 1.00 39.16 596 PRO A CA 1
ATOM 4652 C C . PRO A 1 596 ? 41.563 0.096 -21.881 1.00 39.16 596 PRO A C 1
ATOM 4654 O O . PRO A 1 596 ? 40.945 -0.113 -20.840 1.00 39.16 596 PRO A O 1
ATOM 4657 N N . GLY A 1 597 ? 41.642 -0.805 -22.868 1.00 42.47 597 GLY A N 1
ATOM 4658 C CA . GLY A 1 597 ? 40.960 -2.114 -22.865 1.00 42.47 597 GLY A CA 1
ATOM 4659 C C . GLY A 1 597 ? 39.654 -2.172 -23.671 1.00 42.47 597 GLY A C 1
ATOM 4660 O O . GLY A 1 597 ? 39.089 -3.245 -23.845 1.00 42.47 597 GLY A O 1
ATOM 4661 N N . TYR A 1 598 ? 39.193 -1.041 -24.212 1.00 39.69 598 TYR A N 1
ATOM 4662 C CA . TYR A 1 598 ? 38.026 -0.963 -25.091 1.00 39.69 598 TYR A CA 1
ATOM 4663 C C . TYR A 1 598 ? 38.481 -0.507 -26.485 1.00 39.69 598 TYR A C 1
ATOM 4665 O O . TYR A 1 598 ? 39.141 0.523 -26.629 1.00 39.69 598 TYR A O 1
ATOM 4673 N N . HIS A 1 599 ? 38.148 -1.270 -27.527 1.00 39.38 599 HIS A N 1
ATOM 4674 C CA . HIS A 1 599 ? 38.521 -0.950 -28.908 1.00 39.38 599 HIS A CA 1
ATOM 4675 C C . HIS A 1 599 ? 37.310 -0.448 -29.700 1.00 39.38 599 HIS A C 1
ATOM 4677 O O . HIS A 1 599 ? 36.269 -1.096 -29.712 1.00 39.38 599 HIS A O 1
ATOM 4683 N N . LEU A 1 600 ? 37.463 0.687 -30.391 1.00 39.12 600 LEU A N 1
ATOM 4684 C CA . LEU A 1 600 ? 36.496 1.187 -31.373 1.00 39.12 600 LEU A CA 1
ATOM 4685 C C . LEU A 1 600 ? 36.703 0.470 -32.709 1.00 39.12 600 LEU A C 1
ATOM 4687 O O . LEU A 1 600 ? 37.770 0.600 -33.314 1.00 39.12 600 LEU A O 1
ATOM 4691 N N . ARG A 1 601 ? 35.685 -0.228 -33.218 1.00 37.97 601 ARG A N 1
ATOM 4692 C CA . ARG A 1 601 ? 35.678 -0.706 -34.609 1.00 37.97 601 ARG A CA 1
ATOM 4693 C C . ARG A 1 601 ? 34.864 0.219 -35.509 1.00 37.97 601 ARG A C 1
ATOM 4695 O O . ARG A 1 601 ? 33.648 0.110 -35.582 1.00 37.97 601 ARG A O 1
ATOM 4702 N N . ALA A 1 602 ? 35.550 1.086 -36.252 1.00 34.34 602 ALA A N 1
ATOM 4703 C CA . ALA A 1 602 ? 34.923 1.881 -37.302 1.00 34.34 602 ALA A CA 1
ATOM 4704 C C . ALA A 1 602 ? 34.524 0.981 -38.489 1.00 34.34 602 ALA A C 1
ATOM 4706 O O . ALA A 1 602 ? 35.382 0.482 -39.215 1.00 34.34 602 ALA A O 1
ATOM 4707 N N . GLY A 1 603 ? 33.222 0.775 -38.687 1.00 35.78 603 GLY A N 1
ATOM 4708 C CA . GLY A 1 603 ? 32.666 0.122 -39.874 1.00 35.78 603 GLY A CA 1
ATOM 4709 C C . GLY A 1 603 ? 32.149 1.156 -40.870 1.00 35.78 603 GLY A C 1
ATOM 4710 O O . GLY A 1 603 ? 31.263 1.935 -40.531 1.00 35.78 603 GLY A O 1
ATOM 4711 N N . SER A 1 604 ? 32.681 1.178 -42.095 1.00 31.27 604 SER A N 1
ATOM 4712 C CA . SER A 1 604 ? 32.145 2.016 -43.172 1.00 31.27 604 SER A CA 1
ATOM 4713 C C . SER A 1 604 ? 31.051 1.264 -43.936 1.00 31.27 604 SER A C 1
ATOM 4715 O O . SER A 1 604 ? 31.359 0.376 -44.731 1.00 31.27 604 SER A O 1
ATOM 4717 N N . GLU A 1 605 ? 29.785 1.639 -43.761 1.00 34.12 605 GLU A N 1
ATOM 4718 C CA . GLU A 1 605 ? 28.765 1.343 -44.773 1.00 34.12 605 GLU A CA 1
ATOM 4719 C C . GLU A 1 605 ? 28.722 2.492 -45.786 1.00 34.12 605 GLU A C 1
ATOM 4721 O O . GLU A 1 605 ? 28.502 3.652 -45.441 1.00 34.12 605 GLU A O 1
ATOM 4726 N N . THR A 1 606 ? 29.003 2.132 -47.037 1.00 38.62 606 THR A N 1
ATOM 4727 C CA . THR A 1 606 ? 28.950 2.911 -48.283 1.00 38.62 606 THR A CA 1
ATOM 4728 C C . THR A 1 606 ? 28.260 4.282 -48.208 1.00 38.62 606 THR A C 1
ATOM 4730 O O . THR A 1 606 ? 27.035 4.371 -48.136 1.00 38.62 606 THR A O 1
ATOM 4733 N N . GLY A 1 607 ? 29.055 5.349 -48.355 1.00 35.31 607 GLY A N 1
ATOM 4734 C CA . GLY A 1 607 ? 28.583 6.659 -48.829 1.00 35.31 607 GLY A CA 1
ATOM 4735 C C . GLY A 1 607 ? 28.589 7.815 -47.827 1.00 35.31 607 GLY A C 1
ATOM 4736 O O . GLY A 1 607 ? 28.326 8.946 -48.220 1.00 35.31 607 GLY A O 1
ATOM 4737 N N . GLY A 1 608 ? 28.938 7.581 -46.563 1.00 30.23 608 GLY A N 1
ATOM 4738 C CA . GLY A 1 608 ? 29.168 8.638 -45.577 1.00 30.23 608 GLY A CA 1
ATOM 4739 C C . GLY A 1 608 ? 29.848 8.067 -44.340 1.00 30.23 608 GLY A C 1
ATOM 4740 O O . GLY A 1 608 ? 29.523 6.960 -43.922 1.00 30.23 608 GLY A O 1
ATOM 4741 N N . LEU A 1 609 ? 30.816 8.793 -43.776 1.00 27.98 609 LEU A N 1
ATOM 4742 C CA . LEU A 1 609 ? 31.558 8.385 -42.579 1.00 27.98 609 LEU A CA 1
ATOM 4743 C C . LEU A 1 609 ? 30.580 8.247 -41.396 1.00 27.98 609 LEU A C 1
ATOM 4745 O O . LEU A 1 609 ? 30.235 9.224 -40.738 1.00 27.98 609 LEU A O 1
ATOM 4749 N N . LYS A 1 610 ? 30.092 7.029 -41.158 1.00 33.22 610 LYS A N 1
ATOM 4750 C CA . LYS A 1 610 ? 29.350 6.646 -39.957 1.00 33.22 610 LYS A CA 1
ATOM 4751 C C . LYS A 1 610 ? 30.288 5.834 -39.078 1.00 33.22 610 LYS A C 1
ATOM 4753 O O . LYS A 1 610 ? 30.859 4.844 -39.520 1.00 33.22 610 LYS A O 1
ATOM 4758 N N . LEU A 1 611 ? 30.487 6.297 -37.851 1.00 32.03 611 LEU A N 1
ATOM 4759 C CA . LEU A 1 611 ? 31.341 5.646 -36.870 1.00 32.03 611 LEU A CA 1
ATOM 4760 C C . LEU A 1 611 ? 30.538 4.522 -36.200 1.00 32.03 611 LEU A C 1
ATOM 4762 O O . LEU A 1 611 ? 29.831 4.782 -35.240 1.00 32.03 611 LEU A O 1
ATOM 4766 N N . CYS A 1 612 ? 30.581 3.283 -36.691 1.00 32.66 612 CYS A N 1
ATOM 4767 C CA . CYS A 1 612 ? 30.077 2.176 -35.868 1.00 32.66 612 CYS A CA 1
ATOM 4768 C C . CYS A 1 612 ? 30.916 2.073 -34.584 1.00 32.66 612 CYS A C 1
ATOM 4770 O O . CYS A 1 612 ? 32.138 2.208 -34.624 1.00 32.66 612 CYS A O 1
ATOM 4772 N N . ILE A 1 613 ? 30.255 1.856 -33.449 1.00 35.34 613 ILE A N 1
ATOM 4773 C CA . ILE A 1 613 ? 30.899 1.451 -32.201 1.00 35.34 613 ILE A CA 1
ATOM 4774 C C . ILE A 1 613 ? 30.569 -0.026 -32.026 1.00 35.34 613 ILE A C 1
ATOM 4776 O O . ILE A 1 613 ? 29.553 -0.369 -31.438 1.00 35.34 613 ILE A O 1
ATOM 4780 N N . ASP A 1 614 ? 31.415 -0.890 -32.580 1.00 33.03 614 ASP A N 1
ATOM 4781 C CA . ASP A 1 614 ? 31.503 -2.283 -32.145 1.00 33.03 614 ASP A CA 1
ATOM 4782 C C . ASP A 1 614 ? 32.558 -2.332 -31.047 1.00 33.03 614 ASP A C 1
ATOM 4784 O O . ASP A 1 614 ? 33.721 -2.003 -31.307 1.00 33.03 614 ASP A O 1
ATOM 4788 N N . ILE A 1 615 ? 32.172 -2.734 -29.836 1.00 38.41 615 ILE A N 1
ATOM 4789 C CA . ILE A 1 615 ? 33.135 -2.976 -28.767 1.00 38.41 615 ILE A CA 1
ATOM 4790 C C . ILE A 1 615 ? 33.184 -4.466 -28.487 1.00 38.41 615 ILE A C 1
ATOM 4792 O O . ILE A 1 615 ? 32.310 -5.051 -27.856 1.00 38.41 615 ILE A O 1
ATOM 4796 N N . VAL A 1 616 ? 34.249 -5.079 -28.989 1.00 33.31 616 VAL A N 1
ATOM 4797 C CA . VAL A 1 616 ? 34.566 -6.477 -28.737 1.00 33.31 616 VAL A CA 1
ATOM 4798 C C . VAL A 1 616 ? 35.322 -6.541 -27.415 1.00 33.31 616 VAL A C 1
ATOM 4800 O O . VAL A 1 616 ? 36.423 -6.004 -27.306 1.00 33.31 616 VAL A O 1
ATOM 4803 N N . ASN A 1 617 ? 34.742 -7.196 -26.410 1.00 33.28 617 ASN A N 1
ATOM 4804 C CA . ASN A 1 617 ? 35.467 -7.563 -25.198 1.00 33.28 617 ASN A CA 1
ATOM 4805 C C . ASN A 1 617 ? 36.454 -8.690 -25.542 1.00 33.28 617 ASN A C 1
ATOM 4807 O O . ASN A 1 617 ? 36.098 -9.868 -25.541 1.00 33.28 617 ASN A O 1
ATOM 4811 N N . THR A 1 618 ? 37.686 -8.333 -25.893 1.00 33.44 618 THR A N 1
ATOM 4812 C CA . THR A 1 618 ? 38.777 -9.295 -26.056 1.00 33.44 618 THR A CA 1
ATOM 4813 C C . THR A 1 618 ? 39.596 -9.375 -24.777 1.00 33.44 618 THR A C 1
ATOM 4815 O O . THR A 1 618 ? 40.749 -8.986 -24.806 1.00 33.44 618 THR A O 1
ATOM 4818 N N . ASP A 1 619 ? 39.020 -9.859 -23.672 1.00 32.19 619 ASP A N 1
ATOM 4819 C CA . ASP A 1 619 ? 39.794 -10.356 -22.524 1.00 32.19 619 ASP A CA 1
ATOM 4820 C C . ASP A 1 619 ? 39.008 -11.404 -21.714 1.00 32.19 619 ASP A C 1
ATOM 4822 O O . ASP A 1 619 ? 38.672 -11.258 -20.540 1.00 32.19 619 ASP A O 1
ATOM 4826 N N . TRP A 1 620 ? 38.777 -12.555 -22.348 1.00 29.33 620 TRP A N 1
ATOM 4827 C CA . TRP A 1 620 ? 38.816 -13.839 -21.643 1.00 29.33 620 TRP A CA 1
ATOM 4828 C C . TRP A 1 620 ? 40.292 -14.204 -21.406 1.00 29.33 620 TRP A C 1
ATOM 4830 O O . TRP A 1 620 ? 40.845 -15.052 -22.100 1.00 29.33 620 TRP A O 1
ATOM 4840 N N . LEU A 1 621 ? 40.969 -13.552 -20.455 1.00 25.56 621 LEU A N 1
ATOM 4841 C CA . LEU A 1 621 ? 42.328 -13.933 -20.053 1.00 25.56 621 LEU A CA 1
ATOM 4842 C C . LEU A 1 621 ? 42.551 -13.720 -18.547 1.00 25.56 621 LEU A C 1
ATOM 4844 O O . LEU A 1 621 ? 42.535 -12.616 -18.015 1.00 25.56 621 LEU A O 1
ATOM 4848 N N . ARG A 1 622 ? 42.720 -14.866 -17.877 1.00 25.88 622 ARG A N 1
ATOM 4849 C CA . ARG A 1 622 ? 43.148 -15.114 -16.492 1.00 25.88 622 ARG A CA 1
ATOM 4850 C C . ARG A 1 622 ? 43.802 -13.926 -15.773 1.00 25.88 622 ARG A C 1
ATOM 4852 O O . ARG A 1 622 ? 44.946 -13.581 -16.054 1.00 25.88 622 ARG A O 1
ATOM 4859 N N . TRP A 1 623 ? 43.176 -13.479 -14.687 1.00 23.28 623 TRP A N 1
ATOM 4860 C CA . TRP A 1 623 ? 43.905 -12.871 -13.575 1.00 23.28 623 TRP A CA 1
ATOM 4861 C C . TRP A 1 623 ? 44.489 -13.977 -12.685 1.00 23.28 623 TRP A C 1
ATOM 4863 O O . TRP A 1 623 ? 43.829 -14.492 -11.786 1.00 23.28 623 TRP A O 1
ATOM 4873 N N . THR A 1 624 ? 45.744 -14.359 -12.921 1.00 24.16 624 THR A N 1
ATOM 4874 C CA . THR A 1 624 ? 46.581 -14.914 -11.848 1.00 24.16 624 THR A CA 1
ATOM 4875 C C . THR A 1 624 ? 47.052 -13.754 -10.983 1.00 24.16 624 THR A C 1
ATOM 4877 O O . THR A 1 624 ? 47.794 -12.896 -11.454 1.00 24.16 624 THR A O 1
ATOM 4880 N N . MET A 1 625 ? 46.622 -13.728 -9.719 1.00 24.25 625 MET A N 1
ATOM 4881 C CA . MET A 1 625 ? 47.154 -12.808 -8.717 1.00 24.25 625 MET A CA 1
ATOM 4882 C C . MET A 1 625 ? 48.666 -13.022 -8.576 1.00 24.25 625 MET A C 1
ATOM 4884 O O . MET A 1 625 ? 49.099 -14.036 -8.030 1.00 24.25 625 MET A O 1
ATOM 4888 N N . SER A 1 626 ? 49.477 -12.060 -9.008 1.00 24.36 626 SER A N 1
ATOM 4889 C CA . SER A 1 626 ? 50.852 -11.936 -8.527 1.00 24.36 626 SER A CA 1
ATOM 4890 C C . SER A 1 626 ? 50.892 -10.865 -7.442 1.00 24.36 626 SER A C 1
ATOM 4892 O O . SER A 1 626 ? 50.668 -9.687 -7.720 1.00 24.36 626 SER A O 1
ATOM 4894 N N . ARG A 1 627 ? 51.188 -11.275 -6.203 1.00 28.11 627 ARG A N 1
ATOM 4895 C CA . ARG A 1 627 ? 51.615 -10.364 -5.132 1.00 28.11 627 ARG A CA 1
ATOM 4896 C C . ARG A 1 627 ? 52.824 -9.568 -5.624 1.00 28.11 627 ARG A C 1
ATOM 4898 O O . ARG A 1 627 ? 53.837 -10.179 -5.960 1.00 28.11 627 ARG A O 1
ATOM 4905 N N . GLN A 1 628 ? 52.744 -8.241 -5.598 1.00 26.23 628 GLN A N 1
ATOM 4906 C CA . GLN A 1 628 ? 53.947 -7.418 -5.492 1.00 26.23 628 GLN A CA 1
ATOM 4907 C C . GLN A 1 628 ? 54.200 -7.040 -4.028 1.00 26.23 628 GLN A C 1
ATOM 4909 O O . GLN A 1 628 ? 53.237 -6.909 -3.266 1.00 26.23 628 GLN A O 1
ATOM 4914 N N . PRO A 1 629 ? 55.476 -6.945 -3.613 1.00 30.78 629 PRO A N 1
ATOM 4915 C CA . PRO A 1 629 ? 55.851 -6.759 -2.226 1.00 30.78 629 PRO A CA 1
ATOM 4916 C C . PRO A 1 629 ? 55.694 -5.305 -1.785 1.00 30.78 629 PRO A C 1
ATOM 4918 O O . PRO A 1 629 ? 55.773 -4.368 -2.572 1.00 30.78 629 PRO A O 1
ATOM 4921 N N . GLU A 1 630 ? 55.492 -5.187 -0.482 1.00 43.81 630 GLU A N 1
ATOM 4922 C CA . GLU A 1 630 ? 55.452 -3.986 0.339 1.00 43.81 630 GLU A CA 1
ATOM 4923 C C . GLU A 1 630 ? 56.445 -2.893 -0.091 1.00 43.81 630 GLU A C 1
ATOM 4925 O O . GLU A 1 630 ? 57.658 -3.065 0.001 1.00 43.81 630 GLU A O 1
ATOM 4930 N N . THR A 1 631 ? 55.920 -1.713 -0.423 1.00 30.86 631 THR A N 1
ATOM 4931 C CA . THR A 1 631 ? 56.596 -0.443 -0.131 1.00 30.86 631 THR A CA 1
ATOM 4932 C C . THR A 1 631 ? 55.562 0.513 0.448 1.00 30.86 631 THR A C 1
ATOM 4934 O O . THR A 1 631 ? 54.603 0.884 -0.227 1.00 30.86 631 THR A O 1
ATOM 4937 N N . GLY A 1 632 ? 55.715 0.809 1.738 1.00 32.44 632 GLY A N 1
ATOM 4938 C CA . GLY A 1 632 ? 54.782 1.597 2.533 1.00 32.44 632 GLY A CA 1
ATOM 4939 C C . GLY A 1 632 ? 54.813 3.105 2.281 1.00 32.44 632 GLY A C 1
ATOM 4940 O O . GLY A 1 632 ? 55.622 3.608 1.505 1.00 32.44 632 GLY A O 1
ATOM 4941 N N . LEU A 1 633 ? 53.951 3.773 3.064 1.00 28.88 633 LEU A N 1
ATOM 4942 C CA . LEU A 1 633 ? 53.663 5.216 3.156 1.00 28.88 633 LEU A CA 1
ATOM 4943 C C . LEU A 1 633 ? 52.764 5.744 2.024 1.00 28.88 633 LEU A C 1
ATOM 4945 O O . LEU A 1 633 ? 52.986 5.456 0.862 1.00 28.88 633 LEU A O 1
ATOM 4949 N N . GLU A 1 634 ? 51.748 6.579 2.223 1.00 30.17 634 GLU A N 1
ATOM 4950 C CA . GLU A 1 634 ? 50.946 7.035 3.361 1.00 30.17 634 GLU A CA 1
ATOM 4951 C C . GLU A 1 634 ? 49.772 7.818 2.711 1.00 30.17 634 GLU A C 1
ATOM 4953 O O . GLU A 1 634 ? 49.969 8.500 1.712 1.00 30.17 634 GLU A O 1
ATOM 4958 N N . ARG A 1 635 ? 48.547 7.679 3.237 1.00 30.75 635 ARG A N 1
ATOM 4959 C CA . ARG A 1 635 ? 47.361 8.563 3.087 1.00 30.75 635 ARG A CA 1
ATOM 4960 C C . ARG A 1 635 ? 47.311 9.556 1.896 1.00 30.75 635 ARG A C 1
ATOM 4962 O O . ARG A 1 635 ? 47.862 10.648 1.978 1.00 30.75 635 ARG A O 1
ATOM 4969 N N . PHE A 1 636 ? 46.444 9.293 0.913 1.00 25.28 636 PHE A N 1
ATOM 4970 C CA . PHE A 1 636 ? 45.891 10.343 0.040 1.00 25.28 636 PHE A CA 1
ATOM 4971 C C . PHE A 1 636 ? 44.480 10.747 0.507 1.00 25.28 636 PHE A C 1
ATOM 4973 O O . PHE A 1 636 ? 43.574 9.910 0.470 1.00 25.28 636 PHE A O 1
ATOM 4980 N N . PRO A 1 637 ? 44.240 12.005 0.926 1.00 29.16 637 PRO A N 1
ATOM 4981 C CA . PRO A 1 637 ? 42.896 12.555 0.962 1.00 29.16 637 PRO A CA 1
ATOM 4982 C C . PRO A 1 637 ? 42.511 12.950 -0.468 1.00 29.16 637 PRO A C 1
ATOM 4984 O O . PRO A 1 637 ? 43.213 13.722 -1.121 1.00 29.16 637 PRO A O 1
ATOM 4987 N N . TRP A 1 638 ? 41.388 12.440 -0.966 1.00 25.94 638 TRP A N 1
ATOM 4988 C CA . TRP A 1 638 ? 40.780 12.958 -2.188 1.00 25.94 638 TRP A CA 1
ATOM 4989 C C . TRP A 1 638 ? 40.260 14.373 -1.901 1.00 25.94 638 TRP A C 1
ATOM 4991 O O . TRP A 1 638 ? 39.162 14.552 -1.380 1.00 25.94 638 TRP A O 1
ATOM 5001 N N . ILE A 1 639 ? 41.076 15.388 -2.187 1.00 23.27 639 ILE A N 1
ATOM 5002 C CA . ILE A 1 639 ? 40.657 16.791 -2.224 1.00 23.27 639 ILE A CA 1
ATOM 5003 C C . ILE A 1 639 ? 40.278 17.095 -3.672 1.00 23.27 639 ILE A C 1
ATOM 5005 O O . ILE A 1 639 ? 41.143 17.223 -4.536 1.00 23.27 639 ILE A O 1
ATOM 5009 N N . PHE A 1 640 ? 38.981 17.228 -3.943 1.00 26.33 640 PHE A N 1
ATOM 5010 C CA . PHE A 1 640 ? 38.507 17.834 -5.184 1.00 26.33 640 PHE A CA 1
ATOM 5011 C C . PHE A 1 640 ? 38.789 19.341 -5.125 1.00 26.33 640 PHE A C 1
ATOM 5013 O O . PHE A 1 640 ? 38.095 20.078 -4.425 1.00 26.33 640 PHE A O 1
ATOM 5020 N N . GLN A 1 641 ? 39.814 19.813 -5.839 1.00 22.86 641 GLN A N 1
ATOM 5021 C CA . GLN A 1 641 ? 39.934 21.238 -6.148 1.00 22.86 641 GLN A CA 1
ATOM 5022 C C . GLN A 1 641 ? 39.059 21.570 -7.367 1.00 22.86 641 GLN A C 1
ATOM 5024 O O . GLN A 1 641 ? 39.145 20.872 -8.381 1.00 22.86 641 GLN A O 1
ATOM 5029 N N . PRO A 1 642 ? 38.234 22.630 -7.315 1.00 25.02 642 PRO A N 1
ATOM 5030 C CA . PRO A 1 642 ? 37.504 23.088 -8.483 1.00 25.02 642 PRO A CA 1
ATOM 5031 C C . PRO A 1 642 ? 38.502 23.671 -9.488 1.00 25.02 642 PRO A C 1
ATOM 5033 O O . PRO A 1 642 ? 39.170 24.669 -9.216 1.00 25.02 642 PRO A O 1
ATOM 5036 N N . ILE A 1 643 ? 38.603 23.057 -10.666 1.00 26.20 643 ILE A N 1
ATOM 5037 C CA . ILE A 1 643 ? 39.308 23.666 -11.794 1.00 26.20 643 ILE A CA 1
ATOM 5038 C C . ILE A 1 643 ? 38.464 24.857 -12.254 1.00 26.20 643 ILE A C 1
ATOM 5040 O O . ILE A 1 643 ? 37.347 24.694 -12.746 1.00 26.20 643 ILE A O 1
ATOM 5044 N N . ALA A 1 644 ? 39.000 26.064 -12.076 1.00 26.34 644 ALA A N 1
ATOM 5045 C CA . ALA A 1 644 ? 38.436 27.285 -12.627 1.00 26.34 644 ALA A CA 1
ATOM 5046 C C . ALA A 1 644 ? 38.363 27.170 -14.158 1.00 26.34 644 ALA A C 1
ATOM 5048 O O . ALA A 1 644 ? 39.382 27.135 -14.851 1.00 26.34 644 ALA A O 1
ATOM 5049 N N . VAL A 1 645 ? 37.143 27.106 -14.689 1.00 28.70 645 VAL A N 1
ATOM 5050 C CA . VAL A 1 645 ? 36.883 27.165 -16.127 1.00 28.70 645 VAL A CA 1
ATOM 5051 C C . VAL A 1 645 ? 37.228 28.578 -16.602 1.00 28.70 645 VAL A C 1
ATOM 5053 O O . VAL A 1 645 ? 36.578 29.547 -16.213 1.00 28.70 645 VAL A O 1
ATOM 5056 N N . ARG A 1 646 ? 38.273 28.713 -17.430 1.00 27.23 646 ARG A N 1
ATOM 5057 C CA . ARG A 1 646 ? 38.567 29.974 -18.130 1.00 27.23 646 ARG A CA 1
ATOM 5058 C C . ARG A 1 646 ? 37.384 30.342 -19.039 1.00 27.23 646 ARG A C 1
ATOM 5060 O O . ARG A 1 646 ? 36.859 29.455 -19.715 1.00 27.23 646 ARG A O 1
ATOM 5067 N N . PRO A 1 647 ? 36.988 31.623 -19.121 1.00 32.09 647 PRO A N 1
ATOM 5068 C CA . PRO A 1 647 ? 35.986 32.050 -20.087 1.00 32.09 647 PRO A CA 1
ATOM 5069 C C . PRO A 1 647 ? 36.530 31.834 -21.506 1.00 32.09 647 PRO A C 1
ATOM 5071 O O . PRO A 1 647 ? 37.666 32.207 -21.808 1.00 32.09 647 PRO A O 1
ATOM 5074 N N . ARG A 1 648 ? 35.729 31.196 -22.369 1.00 31.48 648 ARG A N 1
ATOM 5075 C CA . ARG A 1 648 ? 36.028 31.078 -23.805 1.00 31.48 648 ARG A CA 1
ATOM 5076 C C . ARG A 1 648 ? 36.147 32.485 -24.416 1.00 31.48 648 ARG A C 1
ATOM 5078 O O . ARG A 1 648 ? 35.360 33.356 -24.037 1.00 31.48 648 ARG A O 1
ATOM 5085 N N . PRO A 1 649 ? 37.074 32.726 -25.359 1.00 30.31 649 PRO A N 1
ATOM 5086 C CA . PRO A 1 649 ? 37.080 33.974 -26.106 1.00 30.31 649 PRO A CA 1
ATOM 5087 C C . PRO A 1 649 ? 35.816 34.059 -26.969 1.00 30.31 649 PRO A C 1
ATOM 5089 O O . PRO A 1 649 ? 35.342 33.052 -27.502 1.00 30.31 649 PRO A O 1
ATOM 5092 N N . LYS A 1 650 ? 35.270 35.274 -27.072 1.00 32.34 650 LYS A N 1
ATOM 5093 C CA . LYS A 1 650 ? 34.209 35.620 -28.018 1.00 32.34 650 LYS A CA 1
ATOM 5094 C C . LYS A 1 650 ? 34.690 35.289 -29.433 1.00 32.34 650 LYS A C 1
ATOM 5096 O O . LYS A 1 650 ? 35.737 35.775 -29.848 1.00 32.34 650 LYS A O 1
ATOM 5101 N N . LEU A 1 651 ? 33.927 34.463 -30.139 1.00 29.27 651 LEU A N 1
ATOM 5102 C CA . LEU A 1 651 ? 33.919 34.468 -31.595 1.00 29.27 651 LEU A CA 1
ATOM 5103 C C . LEU A 1 651 ? 33.044 35.656 -32.003 1.00 29.27 651 LEU A C 1
ATOM 5105 O O . LEU A 1 651 ? 31.847 35.655 -31.715 1.00 29.27 651 LEU A O 1
ATOM 5109 N N . ASP A 1 652 ? 33.671 36.682 -32.573 1.00 35.88 652 ASP A N 1
ATOM 5110 C CA . ASP A 1 652 ? 32.965 37.716 -33.327 1.00 35.88 652 ASP A CA 1
ATOM 5111 C C . ASP A 1 652 ? 32.472 37.114 -34.656 1.00 35.88 652 ASP A C 1
ATOM 5113 O O . ASP A 1 652 ? 33.119 36.220 -35.208 1.00 35.88 652 ASP A O 1
ATOM 5117 N N . L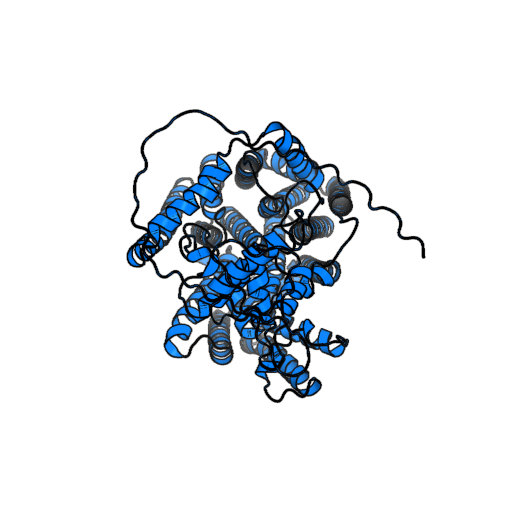EU A 1 653 ? 31.287 37.580 -35.067 1.00 36.88 653 LEU A N 1
ATOM 5118 C CA . LEU A 1 653 ? 30.426 37.116 -36.168 1.00 36.88 653 LEU A CA 1
ATOM 5119 C C . LEU A 1 653 ? 31.129 36.815 -37.496 1.00 36.88 653 LEU A C 1
ATOM 5121 O O . LEU A 1 653 ? 31.935 37.662 -37.945 1.00 36.88 653 LEU A O 1
#

Sequence (653 aa):
MTVPANIPNSATRRARWLVVLSPLIPAAMYLLAAWALAKTTGQTDFWSAACFDPRSAGEISITHLTALVLIAAGATLFLFGTPAVLGLLAFRSRTRFRSTTHVWSFAFNSLALFLLCLVLRPTVGIDRLSFFVGWLVWSIGLAIVVSRSGESFSELASFWQRHRKAVGVSITTIIAGVLLFSSEQFLQCFNGDGVESLELARSLRQHVLPTWEIETIDRFGAVIVNPALINSYWTVGLQVLLGDHELATRLSYWVCWLGILLVCFRMIKHFGNVTWGTATVMSLSVLLVTLWNTFYVGYNPYMADLANPGVPDALFTLCLLLSFDALLQKDCAAYIVATVLGSLVLYAGPVMFVLTGIAALFWRPMERTRLLKAGIMGATALAGIAGSYVLWGWSEGLLEGWRATLQGEYIVDFFAPYPRLYANGIYTGYFVLGCGGLPAVAVIRALFRSSWEQTVATVILCYLTIVLCSASKNLHYLVPLLPPTVMLWCIGQTRDKMHRSWQTSVVAIISMAVCLALCWPRSRPVFTLNRDLGALTTFQTDNYQEACRWSDVVLLYDLNVASWPASNHVWVAYSKLEATPTERRPILLTTKAVPPGYHLRAGSETGGLKLCIDIVNTDWLRWTMSRQPETGLERFPWIFQPIAVRPRPKLDL

Organism: NCBI:txid1891926

pLDDT: mean 74.29, std 20.34, range [22.86, 98.19]

Foldseek 3Di:
DDDPPPPDPVQLVVQLVCLQCQLVVLVVQLQVLLVVQCVVVVPPDSQVSLQDQCVVDPDCDPSNVVSVVSNLSSLCCNLPVLLQVLQLLLQCLPPLCVLQSNLRSLLVSLVLLLVQLVVCQVPPFLALVSLSVSSSVVSSVSSVSNSVSSDGCVVVVVVCVQCVVLLVLLVVLLVCLCVVLVLLLRPFAAAPLLVLLLQQLVCSRNDSFRDDVQCQPQADGALQQWLQGSLSSSLNSQCNRNNSDSNSSLSLLSVLSSLLSVLLLVVLVVQFHDDPLLSLLLSLLSSLLSLQAQDDLDPDDDDDGHSNSCNLVSLLLSLLSSLLSCLLVVNLVSNLSSLLVSSSSGVCSVVLLVLLLVLCCVLVSDDNVSSVVSSVVSVVVNCVRVVVRVVVCVVVVRVVSHVVSCCVVPVCQQPPPAVLVVVLVVVVCCCCLQLHCQLVVLLVVLCVDHSSSVSLSSSLVVQVCSQSSTRDDHPSSCSSRRSSSSSSSSSVLRPPPPVCSVVSSVVSSVRSVSSCVSSPDPDDDRHCVLLVLLQLQLDPDPDLNVQLVVQVQVVVFADVCPPDCSRSNSSSVNVVVNDDVPDDRDADDTPDDDDPQWDFDADDDPDDRDGDGDTDNPDPDDDPDDDDDDDDDDDDDPDDDDDPDDDDDDDDD

Solvent-accessible surface area (backbone atoms only — not comparable to full-atom values): 35487 Å² total; per-residue (Å²): 134,84,75,78,92,71,76,59,73,65,61,60,52,54,42,42,50,53,43,64,42,50,54,49,51,28,45,49,43,22,51,52,26,15,45,51,40,6,64,74,69,69,44,86,49,50,68,64,31,40,39,66,54,72,82,77,41,95,68,74,45,71,65,56,54,52,31,50,51,41,28,52,51,11,48,48,33,45,70,46,50,38,44,40,54,32,28,29,52,40,34,40,64,35,78,94,34,45,90,46,14,61,51,51,18,52,51,52,50,53,49,49,50,52,50,48,49,62,55,29,35,85,70,78,36,63,44,47,66,60,46,50,51,54,54,49,50,51,37,50,52,33,22,52,49,26,61,70,57,68,65,53,56,64,57,55,50,51,46,43,69,75,38,44,66,61,52,49,50,42,52,52,44,51,54,49,46,52,62,77,41,33,60,57,63,75,62,30,43,62,30,66,67,23,42,47,54,47,41,22,11,58,30,38,52,82,37,92,55,45,36,40,72,84,63,31,82,55,30,58,54,40,64,83,73,55,5,42,54,59,48,21,54,58,31,29,56,35,21,49,64,42,29,96,46,72,54,30,50,42,52,58,27,60,53,24,49,46,50,37,51,54,51,44,51,51,57,33,40,75,64,30,75,81,45,70,53,50,50,50,40,54,44,45,49,51,51,42,47,47,45,46,31,56,37,46,76,55,90,78,89,69,64,44,70,48,30,33,50,49,28,44,55,32,46,27,32,30,22,49,51,43,22,51,48,16,48,74,69,62,35,52,67,47,22,33,51,22,35,51,53,15,28,29,22,31,68,63,18,56,56,50,41,51,42,43,48,54,29,34,65,72,48,44,55,50,61,60,68,57,52,51,51,31,47,50,53,37,51,52,51,52,49,51,52,45,48,53,46,51,54,50,29,52,77,72,69,42,46,69,25,42,49,51,41,47,42,50,70,54,48,42,44,47,65,43,89,52,72,56,76,66,51,41,58,51,52,50,43,44,48,48,56,55,62,26,65,59,38,58,52,19,31,58,56,24,60,74,58,53,37,52,44,26,19,54,27,47,31,48,49,54,51,48,50,54,54,65,67,35,56,80,70,43,63,59,77,49,50,59,46,52,62,60,26,49,40,46,37,42,36,53,44,47,67,46,65,71,88,58,34,58,60,55,31,52,52,48,39,52,46,44,51,48,22,40,61,72,50,48,65,95,69,83,81,66,52,42,59,54,45,56,49,8,52,62,50,37,61,93,56,97,43,70,68,56,37,26,59,51,38,52,55,50,65,75,67,72,65,88,60,88,85,61,84,76,49,37,63,45,30,44,55,30,16,68,77,57,63,57,92,84,60,84,65,61,71,85,83,75,97,65,86,74,61,92,88,60,51,80,41,72,48,80,64,90,91,57,99,48,68,41,80,47,72,64,84,85,71,95,66,85,86,75,87,73,88,76,80,91,77,83,89,77,89,82,80,91,74,87,74,84,78,80,79,75,82,78,81,84,80,77,133

Nearest PDB structures (foldseek):
  5f15-assembly1_A  TM=5.730E-01  e=6.061E-04  Cupriavidus metallidurans CH34
  5ezm-assembly1_A  TM=5.264E-01  e=3.232E-03  Cupriavidus metallidurans CH34
  8v3b-assembly1_a  TM=1.682E-01  e=9.808E-01  synthetic construct
  4a1s-assembly1_B  TM=2.227E-01  e=8.892E+00  Drosophila melanogaster

Secondary structure (DSSP, 8-state):
----S---HHHHHHHHHHHHHTTHHHHHHHHHHHHHHHHHHT-S-HHHHHT--GGG-SS--HHHHHHHHHHHHHHHIIIIIHHHHHHHHHHHTSGGGTTTHHHHHHHHHHHHHHHHHHHHHHHT-S-HHHHHHHHHHHHHHHHHHHHHH---HHHHHHHHHHHHHHHHHHHHHHHHHHHHTHHHHHTSPP-HHHHHHHHHHHHTTT-SS---HHHHTTS--STTT---HHHHHHHHHHHHHH-SSHHHHHHHHHHHHHHHHHHHHHHHHHHS---HHHHHHHHHHHHHHHHHHHS-SSSSSS---TT---HHHHHHHHHHHHHHHHHHTT-HHHHHHHHHHHHTT-THHHHHHHHHHHHHHHH-SS-HHHHHHHHHHHHHHHHHHHHHHHHHHHHTT-HHHHHHHIIIIIIIHHH----HHHHHHHHHHHHHHHS-HHHHHHHHHHHTS-HHHHHHHHHHHHHHHHHHHSSS--GGGGTTTHHHHHHHHHHHHHHS-HHHHHHHHHHHHHHHHHHHHHHS-S------HHHHHHHHT--S-S-HHHHHHHHHHHHHHS----S----HHHHHHHHHHH--TTS-PPPP--SSPPPTT---B----TTS-----B------------PPP----------------PPPPP---